Protein AF-0000000070338828 (afdb_homodimer)

Organism: NCBI:txid109376

Foldseek 3Di:
DVPPVVVVVVVVVVVVCVCVVVVVVVVCVVLVVLVVLLVVLLVVLLVLLLVLLPVVDVLSNLLSVVLVVVCCVLAVVVLLVLLVVLLVVLLVCVVVVVLQVNLVSLLLQLLVQLVSLVVSLVCLLCQLVVCVVVVDDNSSSVSSSLLSNLLSLLRNLSSNVSSLCSSCVSNSNSVLSSVLSVVLSVQLNVQLCCQCPVVVVRSSSSSNSSNVSSNSSSVSSVVVLVPDPSNVVHVPPDPVVSVVVSVVVCVVVVVVVVVVD/DVVVVVCVVVVVVVVVCVCVVVVVVVVCVVLVVLVVLLVVLLVVLLVLLLVLLPVVDVLSNLLSVVLVVVCCVLAVVVLLVLLVVLLVVLLVCVVVVVLQVNLVSLLLQLLVQLVSLVVSLVCLLCQLVVCVVVVDDNSSSVSSSLLSNLLSLLRNLSSNVSSLCSSCVSNSNSVLSSVLSVVLSVQLNVQLCCQCPVVVVRSSSSSNSSNVSSNSSSVSSVVVLVPDPSNVVHVPPDPVVSVVVSVVVCVVVVVVVVVVD

Secondary structure (DSSP, 8-state):
-TTTHHHHHHHHHHHHHHHHHHHHHHHHHHHHHHHHHHHHHHHHHHHHHHHHHHTT-HHHHHHHHHHHHHHIIIIIHHHHHHHHHHHHHHHHHHHTT-HHHHHHHHHHHHHHHHHHHHHHHHHHHTHHHHHHHTT--HHHHHHHHHHHHHTHHHHHHHHHHHHHHHHHHHTT-HHHHHHHHHHHHHHHHHHHHIIIIIS--THHHHHHHHHHHHHHHHHHHHHHHHH-HHHHHH--S-HHHHHHHHHHHHHHHHHHHHHH-/-TTTHHHHHHHHHHHTTHHHHHHHHHHHHHHHHHHHHHHHHHHHHHHHHHHHHHTT-HHHHHHHHHHHHHHIIIIIHHHHHHHHHHHHHHHHHHHTT-HHHHHHHHHHHHHHHHHHHHHHHHHHHTHHHHHHHTT--HHHHHHHHHHHHHTHHHHHHHHHHHHHHHHHHHTT-HHHHHHHHHHHHHHHHHHHHIIIIIS--THHHHHHHHHHHHHHHHHHHHHHHHH-HHHHHH--S-HHHHHHHHHHHHHHHHHHHHHH-

Radius of gyration: 23.74 Å; Cα contacts (8 Å, |Δi|>4): 735; chains: 2; bounding box: 58×70×53 Å

Sequence (522 aa):
MESGFSLAQREEEDYKNEKSAGMMMKKVSYMAAPMVAVSVSTYLLQVISMVMAGHLDELSLSSVAIATSLTNVTGFSLLVGFSGALETLCGQAFGAEQYRKIGSYTYSSMTCLVLICFPISLLWVYMDKLLKLFHQDPLISELACRYSIWLIPALFGCALLQPMTRYFQSQGLVLPLFLSSFGALCFHIPLCWFLVYKLRFGIVGAALSIGVSLWFNVALLWVFMRDSALYRETNNLQPQEIFSSMKQYISLAIPSAMMIWMESGFSLAQREEEDYKNEKSAGMMMKKVSYMAAPMVAVSVSTYLLQVISMVMAGHLDELSLSSVAIATSLTNVTGFSLLVGFSGALETLCGQAFGAEQYRKIGSYTYSSMTCLVLICFPISLLWVYMDKLLKLFHQDPLISELACRYSIWLIPALFGCALLQPMTRYFQSQGLVLPLFLSSFGALCFHIPLCWFLVYKLRFGIVGAALSIGVSLWFNVALLWVFMRDSALYRETNNLQPQEIFSSMKQYISLAIPSAMMIW

Structure (mmCIF, N/CA/C/O backbone):
data_AF-0000000070338828-model_v1
#
loop_
_entity.id
_entity.type
_entity.pdbx_description
1 polymer 'Uncharacterized protein'
#
loop_
_atom_site.group_PDB
_atom_site.id
_atom_site.type_symbol
_atom_site.label_atom_id
_atom_site.label_alt_id
_atom_site.label_comp_id
_atom_site.label_asym_id
_atom_site.label_entity_id
_atom_site.label_seq_id
_atom_site.pdbx_PDB_ins_code
_atom_site.Cartn_x
_atom_site.Cartn_y
_atom_site.Cartn_z
_atom_site.occupancy
_atom_site.B_iso_or_equiv
_atom_site.auth_seq_id
_atom_site.auth_comp_id
_atom_site.auth_asym_id
_atom_site.auth_atom_id
_atom_site.pdbx_PDB_model_num
ATOM 1 N N . MET A 1 1 ? 30.429 41.474 19.291 1 30.14 1 MET A N 1
ATOM 2 C CA . MET A 1 1 ? 30.232 40.987 20.654 1 30.14 1 MET A CA 1
ATOM 3 C C . MET A 1 1 ? 29.048 40.028 20.723 1 30.14 1 MET A C 1
ATOM 5 O O . MET A 1 1 ? 29.103 39.017 21.425 1 30.14 1 MET A O 1
ATOM 9 N N . GLU A 1 2 ? 27.782 40.458 20.196 1 33.58 2 GLU A N 1
ATOM 10 C CA . GLU A 1 2 ? 26.473 39.82 20.308 1 33.58 2 GLU A CA 1
ATOM 11 C C . GLU A 1 2 ? 26.436 38.499 19.545 1 33.58 2 GLU A C 1
ATOM 13 O O . GLU A 1 2 ? 25.461 37.751 19.636 1 33.58 2 GLU A O 1
ATOM 18 N N . SER A 1 3 ? 27.26 38.096 18.783 1 41.73 3 SER A N 1
ATOM 19 C CA . SER A 1 3 ? 27.483 37.005 17.839 1 41.73 3 SER A CA 1
ATOM 20 C C . SER A 1 3 ? 27.778 35.697 18.565 1 41.73 3 SER A C 1
ATOM 22 O O . SER A 1 3 ? 27.446 34.618 18.071 1 41.73 3 SER A O 1
ATOM 24 N N . GLY A 1 4 ? 28.371 35.697 19.711 1 39.98 4 GLY A N 1
ATOM 25 C CA . GLY A 1 4 ? 28.835 34.68 20.642 1 39.98 4 GLY A CA 1
ATOM 26 C C . GLY A 1 4 ? 27.71 34.026 21.421 1 39.98 4 GLY A C 1
ATOM 27 O O . GLY A 1 4 ? 27.771 32.833 21.726 1 39.98 4 GLY A O 1
ATOM 28 N N . PHE A 1 5 ? 26.752 34.843 21.975 1 41.02 5 PHE A N 1
ATOM 29 C CA . PHE A 1 5 ? 25.68 34.424 22.87 1 41.02 5 PHE A CA 1
ATOM 30 C C . PHE A 1 5 ? 24.724 33.472 22.16 1 41.02 5 PHE A C 1
ATOM 32 O O . PHE A 1 5 ? 24.249 32.503 22.755 1 41.02 5 PHE A O 1
ATOM 39 N N . SER A 1 6 ? 24.495 33.596 20.784 1 44.71 6 SER A N 1
ATOM 40 C CA . SER A 1 6 ? 23.509 32.845 20.013 1 44.71 6 SER A CA 1
ATOM 41 C C . SER A 1 6 ? 23.991 31.426 19.733 1 44.71 6 SER A C 1
ATOM 43 O O . SER A 1 6 ? 23.182 30.503 19.613 1 44.71 6 SER A O 1
ATOM 45 N N . LEU A 1 7 ? 25.103 31.032 19.952 1 42.54 7 LEU A N 1
ATOM 46 C CA . LEU A 1 7 ? 25.718 29.723 19.763 1 42.54 7 LEU A CA 1
ATOM 47 C C . LEU A 1 7 ? 25.588 28.874 21.023 1 42.54 7 LEU A C 1
ATOM 49 O O . LEU A 1 7 ? 25.342 27.668 20.941 1 42.54 7 LEU A O 1
ATOM 53 N N . ALA A 1 8 ? 25.856 29.433 22.168 1 46.65 8 ALA A N 1
ATOM 54 C CA . ALA A 1 8 ? 25.899 28.812 23.488 1 46.65 8 ALA A CA 1
ATOM 55 C C . ALA A 1 8 ? 24.521 28.303 23.901 1 46.65 8 ALA A C 1
ATOM 57 O O . ALA A 1 8 ? 24.406 27.269 24.564 1 46.65 8 ALA A O 1
ATOM 58 N N . GLN A 1 9 ? 23.333 28.903 23.578 1 46.26 9 GLN A N 1
ATOM 59 C CA . GLN A 1 9 ? 21.942 28.469 23.648 1 46.26 9 GLN A CA 1
ATOM 60 C C . GLN A 1 9 ? 21.675 27.318 22.682 1 46.26 9 GLN A C 1
ATOM 62 O O . GLN A 1 9 ? 20.658 26.63 22.793 1 46.26 9 GLN A O 1
ATOM 67 N N . ARG A 1 10 ? 22.368 26.993 21.724 1 47.96 10 ARG A N 1
ATOM 68 C CA . ARG A 1 10 ? 22.438 25.93 20.727 1 47.96 10 ARG A CA 1
ATOM 69 C C . ARG A 1 10 ? 22.885 24.616 21.358 1 47.96 10 ARG A C 1
ATOM 71 O O . ARG A 1 10 ? 22.367 23.55 21.019 1 47.96 10 ARG A O 1
ATOM 78 N N . GLU A 1 11 ? 23.875 24.491 22.104 1 42.63 11 GLU A N 1
ATOM 79 C CA . GLU A 1 11 ? 24.489 23.355 22.786 1 42.63 11 GLU A CA 1
ATOM 80 C C . GLU A 1 11 ? 23.57 22.801 23.872 1 42.63 11 GLU A C 1
ATOM 82 O O . GLU A 1 11 ? 23.493 21.586 24.066 1 42.63 11 GLU A O 1
ATOM 87 N N . GLU A 1 12 ? 23.201 23.552 24.948 1 44 12 GLU A N 1
ATOM 88 C CA . GLU A 1 12 ? 22.254 23.143 25.98 1 44 12 GLU A CA 1
ATOM 89 C C . GLU A 1 12 ? 20.969 22.597 25.365 1 44 12 GLU A C 1
ATOM 91 O O . GLU A 1 12 ? 20.269 21.794 25.986 1 44 12 GLU A O 1
ATOM 96 N N . GLU A 1 13 ? 20.463 22.967 24.194 1 43.16 13 GLU A N 1
ATOM 97 C CA . GLU A 1 13 ? 19.389 22.566 23.29 1 43.16 13 GLU A CA 1
ATOM 98 C C . GLU A 1 13 ? 19.734 21.27 22.562 1 43.16 13 GLU A C 1
ATOM 100 O O . GLU A 1 13 ? 18.841 20.516 22.171 1 43.16 13 GLU A O 1
ATOM 105 N N . ASP A 1 14 ? 20.765 21.034 22.168 1 44.46 14 ASP A N 1
ATOM 106 C CA . ASP A 1 14 ? 21.339 19.818 21.6 1 44.46 14 ASP A CA 1
ATOM 107 C C . ASP A 1 14 ? 21.158 18.632 22.544 1 44.46 14 ASP A C 1
ATOM 109 O O . ASP A 1 14 ? 20.92 17.508 22.097 1 44.46 14 ASP A O 1
ATOM 113 N N . TYR A 1 15 ? 21.749 18.68 23.768 1 40.74 15 TYR A N 1
ATOM 114 C CA . TYR A 1 15 ? 21.635 17.75 24.886 1 40.74 15 TYR A CA 1
ATOM 115 C C . TYR A 1 15 ? 20.175 17.416 25.17 1 40.74 15 TYR A C 1
ATOM 117 O O . TYR A 1 15 ? 19.849 16.28 25.522 1 40.74 15 TYR A O 1
ATOM 125 N N . LYS A 1 16 ? 19.238 18.264 25.323 1 43.9 16 LYS A N 1
ATOM 126 C CA . LYS A 1 16 ? 17.781 18.19 25.395 1 43.9 16 LYS A CA 1
ATOM 127 C C . LYS A 1 16 ? 17.198 17.575 24.127 1 43.9 16 LYS A C 1
ATOM 129 O O . LYS A 1 16 ? 16.004 17.275 24.068 1 43.9 16 LYS A O 1
ATOM 134 N N . ASN A 1 17 ? 17.744 17.203 23.107 1 47.44 17 ASN A N 1
ATOM 135 C CA . ASN A 1 17 ? 17.694 16.776 21.712 1 47.44 17 ASN A CA 1
ATOM 136 C C . ASN A 1 17 ? 17.78 15.258 21.587 1 47.44 17 ASN A C 1
ATOM 138 O O . ASN A 1 17 ? 17.094 14.659 20.758 1 47.44 17 ASN A O 1
ATOM 142 N N . GLU A 1 18 ? 19.147 14.729 22.14 1 48.72 18 GLU A N 1
ATOM 143 C CA . GLU A 1 18 ? 19.278 13.281 22.272 1 48.72 18 GLU A CA 1
ATOM 144 C C . GLU A 1 18 ? 18.023 12.667 22.887 1 48.72 18 GLU A C 1
ATOM 146 O O . GLU A 1 18 ? 17.572 11.604 22.457 1 48.72 18 GLU A O 1
ATOM 151 N N . LYS A 1 19 ? 17.752 13.093 24.205 1 50.77 19 LYS A N 1
ATOM 152 C CA . LYS A 1 19 ? 16.467 12.898 24.87 1 50.77 19 LYS A CA 1
ATOM 153 C C . LYS A 1 19 ? 15.309 13.088 23.895 1 50.77 19 LYS A C 1
ATOM 155 O O . LYS A 1 19 ? 14.286 12.408 23.998 1 50.77 19 LYS A O 1
ATOM 160 N N . SER A 1 20 ? 15.914 13.677 22.728 1 65.85 20 SER A N 1
ATOM 161 C CA . SER A 1 20 ? 14.955 14.107 21.716 1 65.85 20 SER A CA 1
ATOM 162 C C . SER A 1 20 ? 14.769 13.041 20.642 1 65.85 20 SER A C 1
ATOM 164 O O . SER A 1 20 ? 13.639 12.71 20.277 1 65.85 20 SER A O 1
ATOM 166 N N . ALA A 1 21 ? 16.111 12.362 20.379 1 67.76 21 ALA A N 1
ATOM 167 C CA . ALA A 1 21 ? 15.961 11.313 19.374 1 67.76 21 ALA A CA 1
ATOM 168 C C . ALA A 1 21 ? 15.159 10.137 19.925 1 67.76 21 ALA A C 1
ATOM 170 O O . ALA A 1 21 ? 14.293 9.591 19.238 1 67.76 21 ALA A O 1
ATOM 171 N N . GLY A 1 22 ? 15.585 9.715 21.143 1 73.2 22 GLY A N 1
ATOM 172 C CA . GLY A 1 22 ? 14.852 8.646 21.803 1 73.2 22 GLY A CA 1
ATOM 173 C C . GLY A 1 22 ? 13.38 8.959 21.988 1 73.2 22 GLY A C 1
ATOM 174 O O . GLY A 1 22 ? 12.527 8.086 21.81 1 73.2 22 GLY A O 1
ATOM 175 N N . MET A 1 23 ? 13.291 10.142 22.287 1 78.43 23 MET A N 1
ATOM 176 C CA . MET A 1 23 ? 11.909 10.571 22.483 1 78.43 23 MET A CA 1
ATOM 177 C C . MET A 1 23 ? 11.153 10.593 21.158 1 78.43 23 MET A C 1
ATOM 179 O O . MET A 1 23 ? 9.976 10.233 21.104 1 78.43 23 MET A O 1
ATOM 183 N N . MET A 1 24 ? 11.917 11.001 20.141 1 81.48 24 MET A N 1
ATOM 184 C CA . MET A 1 24 ? 11.29 11.024 18.823 1 81.48 24 MET A CA 1
ATOM 185 C C . MET A 1 24 ? 10.996 9.609 18.336 1 81.48 24 MET A C 1
ATOM 187 O O . MET A 1 24 ? 9.944 9.357 17.745 1 81.48 24 MET A O 1
ATOM 191 N N . MET A 1 25 ? 11.901 8.795 18.623 1 82.83 25 MET A N 1
ATOM 192 C CA . MET A 1 25 ? 11.695 7.4 18.244 1 82.83 25 MET A CA 1
ATOM 193 C C . MET A 1 25 ? 10.506 6.804 18.99 1 82.83 25 MET A C 1
ATOM 195 O O . MET A 1 25 ? 9.728 6.039 18.417 1 82.83 25 MET A O 1
ATOM 199 N N . LYS A 1 26 ? 10.393 7.111 20.19 1 82.6 26 LYS A N 1
ATOM 200 C CA . LYS A 1 26 ? 9.281 6.612 20.995 1 82.6 26 LYS A CA 1
ATOM 201 C C . LYS A 1 26 ? 7.946 7.127 20.468 1 82.6 26 LYS A C 1
ATOM 203 O O . LYS A 1 26 ? 6.964 6.384 20.417 1 82.6 26 LYS A O 1
ATOM 208 N N . LYS A 1 27 ? 7.982 8.367 20.136 1 82.93 27 LYS A N 1
ATOM 209 C CA . LYS A 1 27 ? 6.761 8.965 19.604 1 82.93 27 LYS A CA 1
ATOM 210 C C . LYS A 1 27 ? 6.338 8.286 18.304 1 82.93 27 LYS A C 1
ATOM 212 O O . LYS A 1 27 ? 5.169 7.933 18.134 1 82.93 27 LYS A O 1
ATOM 217 N N . VAL A 1 28 ? 7.3 8.063 17.475 1 84.22 28 VAL A N 1
ATOM 218 C CA . VAL A 1 28 ? 7.017 7.427 16.193 1 84.22 28 VAL A CA 1
ATOM 219 C C . VAL A 1 28 ? 6.587 5.979 16.417 1 84.22 28 VAL A C 1
ATOM 221 O O . VAL A 1 28 ? 5.614 5.514 15.819 1 84.22 28 VAL A O 1
ATOM 224 N N . SER A 1 29 ? 7.255 5.331 17.284 1 85.86 29 SER A N 1
ATOM 225 C CA . SER A 1 29 ? 6.984 3.917 17.521 1 85.86 29 SER A CA 1
ATOM 226 C C . SER A 1 29 ? 5.616 3.716 18.164 1 85.86 29 SER A C 1
ATOM 228 O O . SER A 1 29 ? 4.94 2.72 17.9 1 85.86 29 SER A O 1
ATOM 230 N N . TYR A 1 30 ? 5.266 4.622 19.007 1 84.12 30 TYR A N 1
ATOM 231 C CA . TYR A 1 30 ? 3.972 4.535 19.674 1 84.12 30 TYR A CA 1
ATOM 232 C C . TYR A 1 30 ? 2.832 4.631 18.667 1 84.12 30 TYR A C 1
ATOM 234 O O . TYR A 1 30 ? 1.852 3.887 18.757 1 84.12 30 TYR A O 1
ATOM 242 N N . MET A 1 31 ? 2.955 5.45 17.731 1 86.71 31 MET A N 1
ATOM 243 C CA . MET A 1 31 ? 1.927 5.607 16.707 1 86.71 31 MET A CA 1
ATOM 244 C C . MET A 1 31 ? 2.034 4.508 15.656 1 86.71 31 MET A C 1
ATOM 246 O O . MET A 1 31 ? 1.039 4.152 15.021 1 86.71 31 MET A O 1
ATOM 250 N N . ALA A 1 32 ? 3.22 3.99 15.534 1 89.42 32 ALA A N 1
ATOM 251 C CA . ALA A 1 32 ? 3.493 3.038 14.46 1 89.42 32 ALA A CA 1
ATOM 252 C C . ALA A 1 32 ? 2.863 1.68 14.758 1 89.42 32 ALA A C 1
ATOM 254 O O . ALA A 1 32 ? 2.387 0.997 13.848 1 89.42 32 ALA A O 1
ATOM 255 N N . ALA A 1 33 ? 2.774 1.256 16.003 1 88.87 33 ALA A N 1
ATOM 256 C CA . ALA A 1 33 ? 2.317 -0.083 16.366 1 88.87 33 ALA A CA 1
ATOM 257 C C . ALA A 1 33 ? 0.889 -0.323 15.886 1 88.87 33 ALA A C 1
ATOM 259 O O . ALA A 1 33 ? 0.624 -1.289 15.166 1 88.87 33 ALA A O 1
ATOM 260 N N . PRO A 1 34 ? 0.005 0.564 16.223 1 89.57 34 PRO A N 1
ATOM 261 C CA . PRO A 1 34 ? -1.362 0.38 15.728 1 89.57 34 PRO A CA 1
ATOM 262 C C . PRO A 1 34 ? -1.455 0.467 14.207 1 89.57 34 PRO A C 1
ATOM 264 O O . PRO A 1 34 ? -2.238 -0.26 13.59 1 89.57 34 PRO A O 1
ATOM 267 N N . MET A 1 35 ? -0.652 1.254 13.634 1 90.74 35 MET A N 1
ATOM 268 C CA . MET A 1 35 ? -0.691 1.427 12.185 1 90.74 35 MET A CA 1
ATOM 269 C C . MET A 1 35 ? -0.163 0.186 11.474 1 90.74 35 MET A C 1
ATOM 271 O O . MET A 1 35 ? -0.653 -0.177 10.403 1 90.74 35 MET A O 1
ATOM 275 N N . VAL A 1 36 ? 0.798 -0.415 12.063 1 92.69 36 VAL A N 1
ATOM 276 C CA . VAL A 1 36 ? 1.319 -1.672 11.535 1 92.69 36 VAL A CA 1
ATOM 277 C C . VAL A 1 36 ? 0.233 -2.743 11.583 1 92.69 36 VAL A C 1
ATOM 279 O O . VAL A 1 36 ? 0.04 -3.486 10.617 1 92.69 36 VAL A O 1
ATOM 282 N N . ALA A 1 37 ? -0.458 -2.761 12.667 1 92.45 37 ALA A N 1
ATOM 283 C CA . ALA A 1 37 ? -1.536 -3.736 12.81 1 92.45 37 ALA A CA 1
ATOM 284 C C . ALA A 1 37 ? -2.626 -3.506 11.768 1 92.45 37 ALA A C 1
ATOM 286 O O . ALA A 1 37 ? -3.197 -4.462 11.237 1 92.45 37 ALA A O 1
ATOM 287 N N . VAL A 1 38 ? -2.852 -2.257 11.518 1 92.09 38 VAL A N 1
ATOM 288 C CA . VAL A 1 38 ? -3.838 -1.907 10.501 1 92.09 38 VAL A CA 1
ATOM 289 C C . VAL A 1 38 ? -3.371 -2.405 9.135 1 92.09 38 VAL A C 1
ATOM 291 O O . VAL A 1 38 ? -4.13 -3.051 8.409 1 92.09 38 VAL A O 1
ATOM 294 N N . SER A 1 39 ? -2.146 -2.116 8.836 1 92.91 39 SER A N 1
ATOM 295 C CA . SER A 1 39 ? -1.605 -2.505 7.538 1 92.91 39 SER A CA 1
ATOM 296 C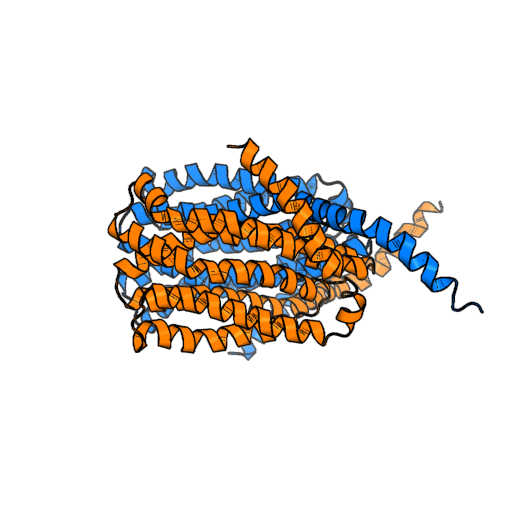 C . SER A 1 39 ? -1.561 -4.022 7.39 1 92.91 39 SER A C 1
ATOM 298 O O . SER A 1 39 ? -1.902 -4.558 6.333 1 92.91 39 SER A O 1
ATOM 300 N N . VAL A 1 40 ? -1.2 -4.694 8.399 1 93.13 40 VAL A N 1
ATOM 301 C CA . VAL A 1 40 ? -1.136 -6.152 8.368 1 93.13 40 VAL A CA 1
ATOM 302 C C . VAL A 1 40 ? -2.538 -6.727 8.181 1 93.13 40 VAL A C 1
ATOM 304 O O . VAL A 1 40 ? -2.739 -7.641 7.378 1 93.13 40 VAL A O 1
ATOM 307 N N . SER A 1 41 ? -3.471 -6.189 8.932 1 93.18 41 SER A N 1
ATOM 308 C CA . SER A 1 41 ? -4.853 -6.64 8.812 1 93.18 41 SER A CA 1
ATOM 309 C C . SER A 1 41 ? -5.373 -6.459 7.39 1 93.18 41 SER A C 1
ATOM 311 O O . SER A 1 41 ? -6.063 -7.332 6.86 1 93.18 41 SER A O 1
ATOM 313 N N . THR A 1 42 ? -5.014 -5.406 6.807 1 90.64 42 THR A N 1
ATOM 314 C CA . THR A 1 42 ? -5.482 -5.11 5.457 1 90.64 42 THR A CA 1
ATOM 315 C C . THR A 1 42 ? -4.868 -6.076 4.448 1 90.64 42 THR A C 1
ATOM 317 O O . THR A 1 42 ? -5.555 -6.558 3.545 1 90.64 42 THR A O 1
ATOM 320 N N . TYR A 1 43 ? -3.658 -6.39 4.593 1 90.99 43 TYR A N 1
ATOM 321 C CA . TYR A 1 43 ? -3.004 -7.316 3.675 1 90.99 43 TYR A CA 1
ATOM 322 C C . TYR A 1 43 ? -3.534 -8.733 3.861 1 90.99 43 TYR A C 1
ATOM 324 O O . TYR A 1 43 ? -3.652 -9.49 2.895 1 90.99 43 TYR A O 1
ATOM 332 N N . LEU A 1 44 ? -3.857 -9.021 5.079 1 93.25 44 LEU A N 1
ATOM 333 C CA . LEU A 1 44 ? -4.346 -10.36 5.388 1 93.25 44 LEU A CA 1
ATOM 334 C C . LEU A 1 44 ? -5.695 -10.613 4.723 1 93.25 44 LEU A C 1
ATOM 336 O O . LEU A 1 44 ? -6.028 -11.755 4.399 1 93.25 44 LEU A O 1
ATOM 340 N N . LEU A 1 45 ? -6.436 -9.574 4.495 1 93.58 45 LEU A N 1
ATOM 341 C CA . LEU A 1 45 ? -7.704 -9.754 3.795 1 93.58 45 LEU A CA 1
ATOM 342 C C . LEU A 1 45 ? -7.482 -10.372 2.419 1 93.58 45 LEU A C 1
ATOM 344 O O . LEU A 1 45 ? -8.17 -11.324 2.043 1 93.58 45 LEU A O 1
ATOM 348 N N . GLN A 1 46 ? -6.488 -9.799 1.786 1 90.12 46 GLN A N 1
ATOM 349 C CA . GLN A 1 46 ? -6.192 -10.264 0.435 1 90.12 46 GLN A CA 1
ATOM 350 C C . GLN A 1 46 ? -5.563 -11.654 0.456 1 90.12 46 GLN A C 1
ATOM 352 O O . GLN A 1 46 ? -5.91 -12.51 -0.36 1 90.12 46 GLN A O 1
ATOM 357 N N . VAL A 1 47 ? -4.7 -11.928 1.365 1 89.28 47 VAL A N 1
ATOM 358 C CA . VAL A 1 47 ? -3.955 -13.181 1.42 1 89.28 47 VAL A CA 1
ATOM 359 C C . VAL A 1 47 ? -4.896 -14.327 1.784 1 89.28 47 VAL A C 1
ATOM 361 O O . VAL A 1 47 ? -4.85 -15.395 1.17 1 89.28 47 VAL A O 1
ATOM 364 N N . ILE A 1 48 ? -5.732 -14.083 2.741 1 92.38 48 ILE A N 1
ATOM 365 C CA . ILE A 1 48 ? -6.659 -15.118 3.186 1 92.38 48 ILE A CA 1
ATOM 366 C C . ILE A 1 48 ? -7.583 -15.511 2.036 1 92.38 48 ILE A C 1
ATOM 368 O O . ILE A 1 48 ? -7.83 -16.698 1.808 1 92.38 48 ILE A O 1
ATOM 372 N N . SER A 1 49 ? -8.08 -14.551 1.287 1 92.03 49 SER A N 1
ATOM 373 C CA . SER A 1 49 ? -8.947 -14.833 0.147 1 92.03 49 SER A CA 1
ATOM 374 C C . SER A 1 49 ? -8.202 -15.609 -0.934 1 92.03 49 SER A C 1
ATOM 376 O O . SER A 1 49 ? -8.755 -16.533 -1.535 1 92.03 49 SER A O 1
ATOM 378 N N . MET A 1 50 ? -6.935 -15.22 -1.144 1 87.55 50 MET A N 1
ATOM 379 C CA . MET A 1 50 ? -6.126 -15.892 -2.157 1 87.55 50 MET A CA 1
ATOM 380 C C . MET A 1 50 ? -5.837 -17.334 -1.754 1 87.55 50 MET A C 1
ATOM 382 O O . MET A 1 50 ? -5.935 -18.245 -2.578 1 87.55 50 MET A O 1
ATOM 386 N N . VAL A 1 51 ? -5.516 -17.577 -0.509 1 84.17 51 VAL A N 1
ATOM 387 C CA . VAL A 1 51 ? -5.176 -18.904 -0.006 1 84.17 51 VAL A CA 1
ATOM 388 C C . VAL A 1 51 ? -6.409 -19.803 -0.042 1 84.17 51 VAL A C 1
ATOM 390 O O . VAL A 1 51 ? -6.327 -20.964 -0.449 1 84.17 51 VAL A O 1
ATOM 393 N N . MET A 1 52 ? -7.523 -19.356 0.321 1 88.92 52 MET A N 1
ATOM 394 C CA . MET A 1 52 ? -8.741 -20.16 0.341 1 88.92 52 MET A CA 1
ATOM 395 C C . MET A 1 52 ? -9.201 -20.487 -1.076 1 88.92 52 MET A C 1
ATOM 397 O O . MET A 1 52 ? -9.652 -21.601 -1.346 1 88.92 52 MET A O 1
ATOM 401 N N . ALA A 1 53 ? -9.038 -19.525 -1.963 1 86.75 53 ALA A N 1
ATOM 402 C CA . ALA A 1 53 ? -9.371 -19.782 -3.362 1 86.75 53 ALA A CA 1
ATOM 403 C C . ALA A 1 53 ? -8.388 -20.767 -3.987 1 86.75 53 ALA A C 1
ATOM 405 O O . ALA A 1 53 ? -8.763 -21.563 -4.852 1 86.75 53 ALA A O 1
ATOM 406 N N . GLY A 1 54 ? -7.136 -20.706 -3.623 1 80.38 54 GLY A N 1
ATOM 407 C CA . GLY A 1 54 ? -6.088 -21.566 -4.152 1 80.38 54 GLY A CA 1
ATOM 408 C C . GLY A 1 54 ? -6.239 -23.016 -3.733 1 80.38 54 GLY A C 1
ATOM 409 O O . GLY A 1 54 ? -5.762 -23.919 -4.423 1 80.38 54 GLY A O 1
ATOM 410 N N . HIS A 1 55 ? -6.837 -23.277 -2.597 1 83.1 55 HIS A N 1
ATOM 411 C CA . HIS A 1 55 ? -7.037 -24.639 -2.117 1 83.1 55 HIS A CA 1
ATOM 412 C C . HIS A 1 55 ? -8.059 -25.38 -2.972 1 83.1 55 HIS A C 1
ATOM 414 O O . HIS A 1 55 ? -8.171 -26.606 -2.891 1 83.1 55 HIS A O 1
ATOM 420 N N . LEU A 1 56 ? -8.742 -24.7 -3.836 1 84.47 56 LEU A N 1
ATOM 421 C CA . LEU A 1 56 ? -9.676 -25.346 -4.751 1 84.47 56 LEU A CA 1
ATOM 422 C C . LEU A 1 56 ? -8.93 -26.101 -5.846 1 84.47 56 LEU A C 1
ATOM 424 O O . LEU A 1 56 ? -9.177 -27.289 -6.066 1 84.47 56 LEU A O 1
ATOM 428 N N . ASP A 1 57 ? -8.102 -25.423 -6.533 1 83.24 57 ASP A N 1
ATOM 429 C CA . ASP A 1 57 ? -7.259 -26.016 -7.567 1 83.24 57 ASP A CA 1
ATOM 430 C C . ASP A 1 57 ? -6.187 -25.032 -8.033 1 83.24 57 ASP A C 1
ATOM 432 O O . ASP A 1 57 ? -6.204 -23.861 -7.65 1 83.24 57 ASP A O 1
ATOM 436 N N . GLU A 1 58 ? -5.265 -25.512 -8.811 1 78.71 58 GLU A N 1
ATOM 437 C CA . GLU A 1 58 ? -4.142 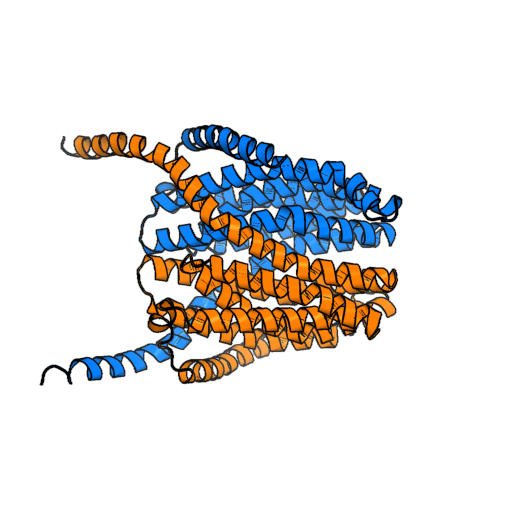-24.708 -9.284 1 78.71 58 GLU A CA 1
ATOM 438 C C . GLU A 1 58 ? -4.612 -23.612 -10.237 1 78.71 58 GLU A C 1
ATOM 440 O O . GLU A 1 58 ? -4.051 -22.514 -10.253 1 78.71 58 GLU A O 1
ATOM 445 N N . LEU A 1 59 ? -5.565 -23.962 -11.029 1 83.98 59 LEU A N 1
ATOM 446 C CA . LEU A 1 59 ? -6.119 -23.006 -11.982 1 83.98 59 LEU A CA 1
ATOM 447 C C . LEU A 1 59 ? -6.723 -21.806 -11.26 1 83.98 59 LEU A C 1
ATOM 449 O O . LEU A 1 59 ? -6.549 -20.664 -11.691 1 83.98 59 LEU A O 1
ATOM 453 N N . SER A 1 60 ? -7.395 -22.041 -10.15 1 87.86 60 SER A N 1
ATOM 454 C CA . SER A 1 60 ? -7.986 -20.977 -9.345 1 87.86 60 SER A CA 1
ATOM 455 C C . SER A 1 60 ? -6.912 -20.083 -8.734 1 87.86 60 SER A C 1
ATOM 457 O O . SER A 1 60 ? -7.052 -18.859 -8.717 1 87.86 60 SER A O 1
ATOM 459 N N . LEU A 1 61 ? -5.87 -20.694 -8.273 1 82.58 61 LEU A N 1
ATOM 460 C CA . LEU A 1 61 ? -4.784 -19.929 -7.67 1 82.58 61 LEU A CA 1
ATOM 461 C C . LEU A 1 61 ? -4.125 -19.016 -8.699 1 82.58 61 LEU A C 1
ATOM 463 O O . LEU A 1 61 ? -3.91 -17.831 -8.436 1 82.58 61 LEU A O 1
ATOM 467 N N . SER A 1 62 ? -3.771 -19.511 -9.878 1 83.16 62 SER A N 1
ATOM 468 C CA . SER A 1 62 ? -3.137 -18.727 -10.934 1 83.16 62 SER A CA 1
ATOM 469 C C . SER A 1 62 ? -4.043 -17.592 -11.398 1 83.16 62 SER A C 1
ATOM 471 O O . SER A 1 62 ? -3.577 -16.476 -11.637 1 83.16 62 SER A O 1
ATOM 473 N N . SER A 1 63 ? -5.35 -17.836 -11.498 1 88.74 63 SER A N 1
ATOM 474 C CA . SER A 1 63 ? -6.307 -16.839 -11.966 1 88.74 63 SER A CA 1
ATOM 475 C C . SER A 1 63 ? -6.467 -15.709 -10.954 1 88.74 63 SER A C 1
ATOM 477 O O . SER A 1 63 ? -6.486 -14.534 -11.325 1 88.74 63 SER A O 1
ATOM 479 N N . VAL A 1 64 ? -6.529 -16.081 -9.669 1 90.09 64 VAL A N 1
ATOM 480 C CA . VAL A 1 64 ? -6.685 -15.087 -8.612 1 90.09 64 VAL A CA 1
ATOM 481 C C . VAL A 1 64 ? -5.414 -14.247 -8.5 1 90.09 64 VAL A C 1
ATOM 483 O O . VAL A 1 64 ? -5.481 -13.036 -8.277 1 90.09 64 VAL A O 1
ATOM 486 N N . ALA A 1 65 ? -4.285 -14.854 -8.625 1 85.09 65 ALA A N 1
ATOM 487 C CA . ALA A 1 65 ? -3.009 -14.147 -8.561 1 85.09 65 ALA A CA 1
ATOM 488 C C . ALA A 1 65 ? -2.909 -13.094 -9.66 1 85.09 65 ALA A C 1
ATOM 490 O O . ALA A 1 65 ? -2.531 -11.949 -9.4 1 85.09 65 ALA A O 1
ATOM 491 N N . ILE A 1 66 ? -3.25 -13.454 -10.893 1 85.07 66 ILE A N 1
ATOM 492 C CA . ILE A 1 66 ? -3.184 -12.534 -12.024 1 85.07 66 ILE A CA 1
ATOM 493 C C . ILE A 1 66 ? -4.222 -11.428 -11.851 1 85.07 66 ILE A C 1
ATOM 495 O O . ILE A 1 66 ? -3.926 -10.251 -12.069 1 85.07 66 ILE A O 1
ATOM 499 N N . ALA A 1 67 ? -5.43 -11.841 -11.464 1 92.12 67 ALA A N 1
ATOM 500 C CA . ALA A 1 67 ? -6.49 -10.86 -11.247 1 92.12 67 ALA A CA 1
ATOM 501 C C . ALA A 1 67 ? -6.091 -9.848 -10.178 1 92.12 67 ALA A C 1
ATOM 503 O O . ALA A 1 67 ? -6.293 -8.643 -10.348 1 92.12 67 ALA A O 1
ATOM 504 N N . THR A 1 68 ? -5.539 -10.346 -9.104 1 90.67 68 THR A N 1
ATOM 505 C CA . THR A 1 68 ? -5.119 -9.482 -8.006 1 90.67 68 THR A CA 1
ATOM 506 C C . THR A 1 68 ? -4.01 -8.536 -8.456 1 90.67 68 THR A C 1
ATOM 508 O O . THR A 1 68 ? -4.022 -7.351 -8.116 1 90.67 68 THR A O 1
ATOM 511 N N . SER A 1 69 ? -3.105 -9.05 -9.2 1 87.97 69 SER A N 1
ATOM 512 C CA . SER A 1 69 ? -2.014 -8.224 -9.705 1 87.97 69 SER A CA 1
ATOM 513 C C . SER A 1 69 ? -2.538 -7.098 -10.591 1 87.97 69 SER A C 1
ATOM 515 O O . SER A 1 69 ? -2.142 -5.942 -10.434 1 87.97 69 SER A O 1
ATOM 517 N N . LEU A 1 70 ? -3.425 -7.413 -11.461 1 91.58 70 LEU A N 1
ATOM 518 C CA . LEU A 1 70 ? -3.945 -6.432 -12.407 1 91.58 70 LEU A CA 1
ATOM 519 C C . LEU A 1 70 ? -4.863 -5.435 -11.707 1 91.58 70 LEU A C 1
ATOM 521 O O . LEU A 1 70 ? -4.847 -4.243 -12.023 1 91.58 70 LEU A O 1
ATOM 525 N N . THR A 1 71 ? -5.637 -5.96 -10.8 1 94.71 71 THR A N 1
ATOM 526 C CA . THR A 1 71 ? -6.54 -5.061 -10.091 1 94.71 71 THR A CA 1
ATOM 527 C C . THR A 1 71 ? -5.763 -4.147 -9.148 1 94.71 71 THR A C 1
ATOM 529 O O . THR A 1 71 ? -6.16 -3.003 -8.916 1 94.71 71 THR A O 1
ATOM 532 N N . ASN A 1 72 ? -4.659 -4.608 -8.63 1 92.78 72 ASN A N 1
ATOM 533 C CA . ASN A 1 72 ? -3.804 -3.756 -7.81 1 92.78 72 ASN A CA 1
ATOM 534 C C . ASN A 1 72 ? -3.202 -2.615 -8.626 1 92.78 72 ASN A C 1
ATOM 536 O O . ASN A 1 72 ? -3.241 -1.458 -8.205 1 92.78 72 ASN A O 1
ATOM 540 N N . VAL A 1 73 ? -2.797 -2.916 -9.791 1 92.37 73 VAL A N 1
ATOM 541 C CA . VAL A 1 73 ? -2.108 -1.935 -10.623 1 92.37 73 VAL A CA 1
ATOM 542 C C . VAL A 1 73 ? -3.122 -0.961 -11.22 1 92.37 73 VAL A C 1
ATOM 544 O O . VAL A 1 73 ? -2.888 0.249 -11.2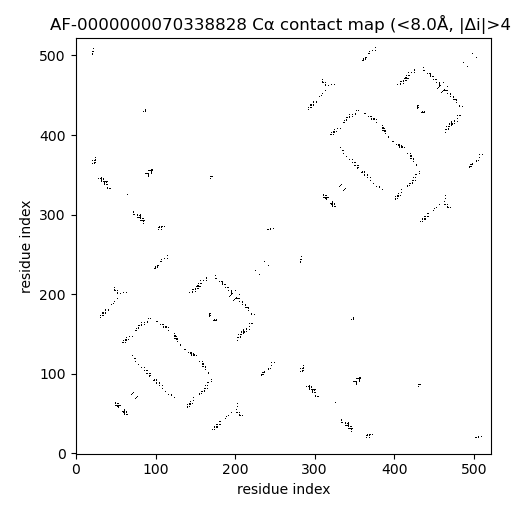46 1 92.37 73 VAL A O 1
ATOM 547 N N . THR A 1 74 ? -4.279 -1.483 -11.593 1 93.83 74 THR A N 1
ATOM 548 C CA . THR A 1 74 ? -5.207 -0.651 -12.351 1 93.83 74 THR A CA 1
ATOM 549 C C . THR A 1 74 ? -6.239 -0.013 -11.426 1 93.83 74 THR A C 1
ATOM 551 O O . THR A 1 74 ? -6.973 0.89 -11.835 1 93.83 74 THR A O 1
ATOM 554 N N . GLY A 1 75 ? -6.26 -0.419 -10.209 1 95.67 75 GLY A N 1
ATOM 555 C CA . GLY A 1 75 ? -7.307 0.095 -9.34 1 95.67 75 GLY A CA 1
ATOM 556 C C . GLY A 1 75 ? -6.794 0.528 -7.98 1 95.67 75 GLY A C 1
ATOM 557 O O . GLY A 1 75 ? -6.658 1.724 -7.714 1 95.67 75 GLY A O 1
ATOM 558 N N . PHE A 1 76 ? -6.33 -0.405 -7.174 1 93.98 76 PHE A N 1
ATOM 559 C CA . PHE A 1 76 ? -6.041 -0.142 -5.769 1 93.98 76 PHE A CA 1
ATOM 560 C C . PHE A 1 76 ? -4.841 0.786 -5.628 1 93.98 76 PHE A C 1
ATOM 562 O O . PHE A 1 76 ? -4.793 1.613 -4.716 1 93.98 76 PHE A O 1
ATOM 569 N N . SER A 1 77 ? -3.893 0.633 -6.498 1 92.12 77 SER A N 1
ATOM 570 C CA . SER A 1 77 ? -2.738 1.522 -6.42 1 92.12 77 SER A CA 1
ATOM 571 C C . SER A 1 77 ? -3.137 2.97 -6.682 1 92.12 77 SER A C 1
ATOM 573 O O . SER A 1 77 ? -2.559 3.893 -6.104 1 92.12 77 SER A O 1
ATOM 575 N N . LEU A 1 78 ? -4.129 3.193 -7.508 1 93.23 78 LEU A N 1
ATOM 576 C CA . LEU A 1 78 ? -4.627 4.534 -7.794 1 93.23 78 LEU A CA 1
ATOM 577 C C . LEU A 1 78 ? -5.277 5.148 -6.559 1 93.23 78 LEU A C 1
ATOM 579 O O . LEU A 1 78 ? -5.055 6.322 -6.254 1 93.23 78 LEU A O 1
ATOM 583 N N . LEU A 1 79 ? -5.985 4.327 -5.891 1 93.36 79 LEU A N 1
ATOM 584 C CA . LEU A 1 79 ? -6.672 4.803 -4.695 1 93.36 79 LEU A CA 1
ATOM 585 C C . LEU A 1 79 ? -5.675 5.127 -3.588 1 93.36 79 LEU A C 1
ATOM 587 O O . LEU A 1 79 ? -5.81 6.143 -2.902 1 93.36 79 LEU A O 1
ATOM 591 N N . VAL A 1 80 ? -4.679 4.305 -3.473 1 90.21 80 VAL A N 1
ATOM 592 C CA . VAL A 1 80 ? -3.649 4.512 -2.461 1 90.21 80 VAL A CA 1
ATOM 593 C C . VAL A 1 80 ? -2.865 5.784 -2.774 1 90.21 80 VAL A C 1
ATOM 595 O O . VAL A 1 80 ? -2.575 6.579 -1.876 1 90.21 80 VAL A O 1
ATOM 598 N N . GLY A 1 81 ? -2.494 5.939 -4.003 1 88.54 81 GLY A N 1
ATOM 599 C CA . GLY A 1 81 ? -1.772 7.136 -4.405 1 88.54 81 GLY A CA 1
ATOM 600 C C . GLY A 1 81 ? -2.548 8.415 -4.149 1 88.54 81 GLY A C 1
ATOM 601 O O . GLY A 1 81 ? -1.998 9.386 -3.627 1 88.54 81 GLY A O 1
ATOM 602 N N . PHE A 1 82 ? -3.812 8.395 -4.496 1 90.1 82 PHE A N 1
ATOM 603 C CA . PHE A 1 82 ? -4.658 9.562 -4.28 1 90.1 82 PHE A CA 1
ATOM 604 C C . PHE A 1 82 ? -4.773 9.879 -2.793 1 90.1 82 PHE A C 1
ATOM 606 O O . PHE A 1 82 ? -4.746 11.047 -2.398 1 90.1 82 PHE A O 1
ATOM 613 N N . SER A 1 83 ? -4.914 8.864 -2.006 1 88.09 83 SER A N 1
ATOM 614 C CA . SER A 1 83 ? -5.085 9.044 -0.568 1 88.09 83 SER A CA 1
ATOM 615 C C . SER A 1 83 ? -3.813 9.586 0.076 1 88.09 83 SER A C 1
ATOM 617 O O . SER A 1 83 ? -3.867 10.229 1.126 1 88.09 83 SER A O 1
ATOM 619 N N . GLY A 1 84 ? -2.732 9.311 -0.58 1 86.76 84 GLY A N 1
ATOM 620 C CA . GLY A 1 84 ? -1.487 9.893 -0.104 1 86.76 84 GLY A CA 1
ATOM 621 C C . GLY A 1 84 ? -1.492 11.41 -0.122 1 86.76 84 GLY A C 1
ATOM 622 O O . GLY A 1 84 ? -0.982 12.049 0.8 1 86.76 84 GLY A O 1
ATOM 623 N N . ALA A 1 85 ? -2.041 11.969 -1.164 1 88.13 85 ALA A N 1
ATOM 624 C CA . ALA A 1 85 ? -2.178 13.42 -1.262 1 88.13 85 ALA A CA 1
ATOM 625 C C . ALA A 1 85 ? -3.068 13.963 -0.147 1 88.13 85 ALA A C 1
ATOM 627 O O . ALA A 1 85 ? -2.778 15.013 0.431 1 88.13 85 ALA A O 1
ATOM 628 N N . LEU A 1 86 ? -4.115 13.215 0.099 1 89.57 86 LEU A N 1
ATOM 629 C CA . LEU A 1 86 ? -5.02 13.612 1.172 1 89.57 86 LEU A CA 1
ATOM 630 C C . LEU A 1 86 ? -4.305 13.6 2.519 1 89.57 86 LEU A C 1
ATOM 632 O O . LEU A 1 86 ? -4.479 14.516 3.326 1 89.57 86 LEU A O 1
ATOM 636 N N . GLU A 1 87 ? -3.555 12.593 2.712 1 88.36 87 GLU A N 1
ATOM 637 C CA . GLU A 1 87 ? -2.826 12.465 3.97 1 88.36 87 GLU A CA 1
ATOM 638 C C . GLU A 1 87 ? -1.901 13.658 4.196 1 88.36 87 GLU A C 1
ATOM 640 O O . GLU A 1 87 ? -1.783 14.155 5.317 1 88.36 87 GLU A O 1
ATOM 645 N N . THR A 1 88 ? -1.293 14.076 3.143 1 88.32 88 THR A N 1
ATOM 646 C CA . THR A 1 88 ? -0.395 15.223 3.217 1 88.32 88 THR A CA 1
ATOM 647 C C . THR A 1 88 ? -1.166 16.491 3.574 1 88.32 88 THR A C 1
ATOM 649 O O . THR A 1 88 ? -0.807 17.196 4.519 1 88.32 88 THR A O 1
ATOM 652 N N . LEU A 1 89 ? -2.193 16.764 2.895 1 90.08 89 LEU A N 1
ATOM 653 C CA . LEU A 1 89 ? -2.958 17.993 3.077 1 90.08 89 LEU A CA 1
ATOM 654 C C . LEU A 1 89 ? -3.623 18.021 4.449 1 90.08 89 LEU A C 1
ATOM 656 O O . LEU A 1 89 ? -3.637 19.059 5.115 1 90.08 89 LEU A O 1
ATOM 660 N N . CYS A 1 90 ? -4.115 16.894 4.872 1 90.34 90 CYS A N 1
ATOM 661 C CA . CYS A 1 90 ? -4.766 16.825 6.175 1 90.34 90 CYS A CA 1
ATOM 662 C C . CYS A 1 90 ? -3.748 16.957 7.301 1 90.34 90 CYS A C 1
ATOM 664 O O . CYS A 1 90 ? -4.026 17.584 8.325 1 90.34 90 CYS A O 1
ATOM 666 N N . GLY A 1 91 ? -2.602 16.371 7.158 1 90.73 91 GLY A N 1
ATOM 667 C CA . GLY A 1 91 ? -1.556 16.509 8.158 1 90.73 91 GLY A CA 1
ATOM 668 C C . GLY A 1 91 ? -1.097 17.943 8.347 1 90.73 91 GLY A C 1
ATOM 669 O O . GLY A 1 91 ? -0.923 18.401 9.478 1 90.73 91 GLY A O 1
ATOM 670 N N . GLN A 1 92 ? -0.923 18.564 7.216 1 90.5 92 GLN A N 1
ATOM 671 C CA . GLN A 1 92 ? -0.522 19.966 7.265 1 90.5 92 GLN A CA 1
ATOM 672 C C . GLN A 1 92 ? -1.603 20.825 7.916 1 90.5 92 GLN A C 1
ATOM 674 O O . GLN A 1 92 ? -1.301 21.701 8.728 1 90.5 92 GLN A O 1
ATOM 679 N N . ALA A 1 93 ? -2.83 20.553 7.509 1 89.22 93 ALA A N 1
ATOM 680 C CA . ALA A 1 93 ? -3.949 21.314 8.057 1 89.22 93 ALA A CA 1
ATOM 681 C C . ALA A 1 93 ? -4.069 21.104 9.564 1 89.22 93 ALA A C 1
ATOM 683 O O . ALA A 1 93 ? -4.347 22.048 10.308 1 89.22 93 ALA A O 1
ATOM 684 N N . PHE A 1 94 ? -3.904 19.922 9.989 1 90.59 94 PHE A N 1
ATOM 685 C CA . PHE A 1 94 ? -3.967 19.625 11.416 1 90.59 94 PHE A CA 1
ATOM 686 C C . PHE A 1 94 ? -2.856 20.346 12.169 1 90.59 94 PHE A C 1
ATOM 688 O O . PHE A 1 94 ? -3.096 20.94 13.222 1 90.59 94 PHE A O 1
ATOM 695 N N . GLY A 1 95 ? -1.672 20.291 11.673 1 89.72 95 GLY A N 1
ATOM 696 C CA . GLY A 1 95 ? -0.546 20.978 12.285 1 89.72 95 GLY A CA 1
ATOM 697 C C . GLY A 1 95 ? -0.736 22.481 12.364 1 89.72 95 GLY A C 1
ATOM 698 O O . GLY A 1 95 ? -0.284 23.12 13.317 1 89.72 95 GLY A O 1
ATOM 699 N N . ALA A 1 96 ? -1.402 23.002 11.375 1 90.28 96 ALA A N 1
ATOM 700 C CA . ALA A 1 96 ? -1.664 24.438 11.321 1 90.28 96 ALA A CA 1
ATOM 701 C C . ALA A 1 96 ? -2.933 24.793 12.089 1 90.28 96 ALA A C 1
ATOM 703 O O . ALA A 1 96 ? -3.38 25.942 12.066 1 90.28 96 ALA A O 1
ATOM 704 N N . GLU A 1 97 ? -3.574 23.761 12.597 1 89.67 97 GLU A N 1
ATOM 705 C CA . GLU A 1 97 ? -4.789 23.907 13.392 1 89.67 97 GLU A CA 1
ATOM 706 C C . GLU A 1 97 ? -5.95 24.411 12.539 1 89.67 97 GLU A C 1
ATOM 708 O O . GLU A 1 97 ? -6.727 25.261 12.979 1 89.67 97 GLU A O 1
ATOM 713 N N . GLN A 1 98 ? -5.887 24.089 11.292 1 87.03 98 GLN A N 1
ATOM 714 C CA . GLN A 1 98 ? -7.009 24.355 10.398 1 87.03 98 GLN A CA 1
ATOM 715 C C . GLN A 1 98 ? -7.918 23.135 10.278 1 87.03 98 GLN A C 1
ATOM 717 O O . GLN A 1 98 ? -8.029 22.541 9.204 1 87.03 98 GLN A O 1
ATOM 722 N N . TYR A 1 99 ? -8.68 22.906 11.245 1 83.81 99 TYR A N 1
ATOM 723 C CA . TYR A 1 99 ? -9.405 21.651 11.399 1 83.81 99 TYR A CA 1
ATOM 724 C C . TYR A 1 99 ? -10.561 21.563 10.409 1 83.81 99 TYR A C 1
ATOM 726 O O . TYR A 1 99 ? -10.909 20.474 9.947 1 83.81 99 TYR A O 1
ATOM 734 N N . ARG A 1 100 ? -11.1 22.598 9.99 1 81.7 100 ARG A N 1
ATOM 735 C CA . ARG A 1 100 ? -12.211 22.613 9.044 1 81.7 100 ARG A CA 1
ATOM 736 C C . ARG A 1 100 ? -11.766 22.125 7.669 1 81.7 100 ARG A C 1
ATOM 738 O O . ARG A 1 100 ? -12.54 21.493 6.948 1 81.7 100 ARG A O 1
ATOM 745 N N . LYS A 1 101 ? -10.516 22.444 7.362 1 85.28 101 LYS A N 1
ATOM 746 C CA . LYS A 1 101 ? -9.991 22.032 6.064 1 85.28 101 LYS A CA 1
ATOM 747 C C . LYS A 1 101 ? -9.841 20.515 5.988 1 85.28 101 LYS A C 1
ATOM 749 O O . LYS A 1 101 ? -9.901 19.934 4.902 1 85.28 101 LYS A O 1
ATOM 754 N N . ILE A 1 102 ? -9.721 19.911 7.135 1 88.14 102 ILE A N 1
ATOM 755 C CA . ILE A 1 102 ? -9.544 18.463 7.175 1 88.14 102 ILE A CA 1
ATOM 756 C C . ILE A 1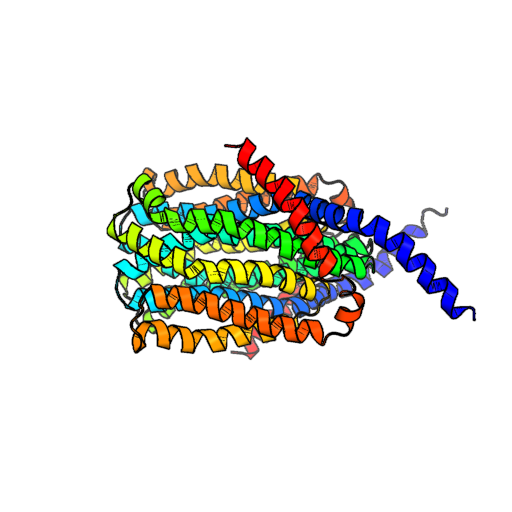 102 ? -10.816 17.775 6.683 1 88.14 102 ILE A C 1
ATOM 758 O O . ILE A 1 102 ? -10.754 16.855 5.863 1 88.14 102 ILE A O 1
ATOM 762 N N . GLY A 1 103 ? -11.909 18.208 7.158 1 85.55 103 GLY A N 1
ATOM 763 C CA . GLY A 1 103 ? -13.175 17.655 6.705 1 85.55 103 GLY A CA 1
ATOM 764 C C . GLY A 1 103 ? -13.436 17.892 5.23 1 85.55 103 GLY A C 1
ATOM 765 O O . GLY A 1 103 ? -13.877 16.987 4.518 1 85.55 103 GLY A O 1
ATOM 766 N N . SER A 1 104 ? -13.102 19.099 4.78 1 85.06 104 SER A N 1
ATOM 767 C CA . SER A 1 104 ? -13.33 19.46 3.385 1 85.06 104 SER A CA 1
ATOM 768 C C . SER A 1 104 ? -12.466 18.621 2.449 1 85.06 104 SER A C 1
ATOM 770 O O . SER A 1 104 ? -12.943 18.141 1.419 1 85.06 104 SER A O 1
ATOM 772 N N . TYR A 1 105 ? -11.227 18.42 2.818 1 88.4 105 TYR A N 1
ATOM 773 C CA . TYR A 1 105 ? -10.339 17.592 2.01 1 88.4 105 TYR A CA 1
ATOM 774 C C . TYR A 1 105 ? -10.82 16.146 1.978 1 88.4 105 TYR A C 1
ATOM 776 O O . TYR A 1 105 ? -10.76 15.488 0.936 1 88.4 105 TYR A O 1
ATOM 784 N N . THR A 1 106 ? -11.301 15.688 3.122 1 90.04 106 THR A N 1
ATOM 785 C CA . THR A 1 106 ? -11.737 14.299 3.226 1 90.04 106 THR A CA 1
ATOM 786 C C . THR A 1 106 ? -12.947 14.043 2.332 1 90.04 106 THR A C 1
ATOM 788 O O . THR A 1 106 ? -12.954 13.093 1.547 1 90.04 106 THR A O 1
ATOM 791 N N . TYR A 1 107 ? -13.891 14.866 2.361 1 87.59 107 TYR A N 1
ATOM 792 C CA . TYR A 1 107 ? -15.095 14.686 1.558 1 87.59 107 TYR A CA 1
ATOM 793 C C . TYR A 1 107 ? -14.794 14.868 0.075 1 87.59 107 TYR A C 1
ATOM 795 O O . TYR A 1 107 ? -15.343 14.154 -0.768 1 87.59 107 TYR A O 1
ATOM 803 N N . SER A 1 108 ? -13.983 15.857 -0.198 1 86.61 108 SER A N 1
ATOM 804 C CA . SER A 1 108 ? -13.572 16.057 -1.584 1 86.61 108 SER A CA 1
ATOM 805 C C . SER A 1 108 ? -12.852 14.829 -2.13 1 86.61 108 SER A C 1
ATOM 807 O O . SER A 1 108 ? -13.076 14.43 -3.275 1 86.61 108 SER A O 1
ATOM 809 N N . SER A 1 109 ? -12.074 14.259 -1.283 1 91.63 109 SER A N 1
ATOM 810 C CA . SER A 1 109 ? -11.333 13.073 -1.698 1 91.63 109 SER A CA 1
ATOM 811 C C . SER A 1 109 ? -12.262 11.877 -1.883 1 91.63 109 SER A C 1
ATOM 813 O O . SER A 1 109 ? -12.089 11.087 -2.812 1 91.63 109 SER A O 1
ATOM 815 N N . MET A 1 110 ? -13.23 11.706 -0.998 1 92.39 110 MET A N 1
ATOM 816 C CA . MET A 1 110 ? -14.195 10.618 -1.124 1 92.39 110 MET A CA 1
ATOM 817 C C . MET A 1 110 ? -14.954 10.714 -2.443 1 92.39 110 MET A C 1
ATOM 819 O O . MET A 1 110 ? -15.125 9.713 -3.14 1 92.39 110 MET A O 1
ATOM 823 N N . THR A 1 111 ? -15.332 11.884 -2.768 1 89.42 111 THR A N 1
ATOM 824 C CA . THR A 1 111 ? -16.076 12.106 -4.003 1 89.42 111 THR A CA 1
ATOM 825 C C . THR A 1 111 ? -15.202 11.819 -5.221 1 89.42 111 THR A C 1
ATOM 827 O O . THR A 1 111 ? -15.631 11.133 -6.151 1 89.42 111 THR A O 1
ATOM 830 N N . CYS A 1 112 ? -13.977 12.256 -5.22 1 90.12 112 CYS A N 1
ATOM 831 C CA . CYS A 1 112 ? -13.06 12.047 -6.334 1 90.12 112 CYS A CA 1
ATOM 832 C C . CYS A 1 112 ? -12.765 10.564 -6.526 1 90.12 112 CYS A C 1
ATOM 834 O O . CYS A 1 112 ? -12.776 10.065 -7.653 1 90.12 112 CYS A O 1
ATOM 836 N N . LEU A 1 113 ? -12.587 9.908 -5.443 1 94.14 113 LEU A N 1
ATOM 837 C CA . LEU A 1 113 ? -12.215 8.5 -5.514 1 94.14 113 LEU A CA 1
ATOM 838 C C . LEU A 1 113 ? -13.384 7.653 -6.006 1 94.14 113 LEU A C 1
ATOM 840 O O . LEU A 1 113 ? -13.197 6.734 -6.807 1 94.14 113 LEU A O 1
ATOM 844 N N . VAL A 1 114 ? -14.589 7.982 -5.573 1 94.4 114 VAL A N 1
ATOM 845 C CA . VAL A 1 114 ? -15.761 7.244 -6.032 1 94.4 114 VAL A CA 1
ATOM 846 C C . VAL A 1 114 ? -15.945 7.45 -7.534 1 94.4 114 VAL A C 1
ATOM 848 O O . VAL A 1 114 ? -16.278 6.51 -8.259 1 94.4 114 VAL A O 1
ATOM 851 N N . LEU A 1 115 ? -15.674 8.595 -7.984 1 91.53 115 LEU A N 1
ATOM 852 C CA . LEU A 1 115 ? -15.824 8.901 -9.402 1 91.53 115 LEU A CA 1
ATOM 853 C C . LEU A 1 115 ? -14.787 8.152 -10.233 1 91.53 115 LEU A C 1
ATOM 855 O O . LEU A 1 115 ? -15.095 7.66 -11.321 1 91.53 115 LEU A O 1
ATOM 859 N N . ILE A 1 116 ? -13.613 8.046 -9.748 1 92.87 116 ILE A N 1
ATOM 860 C CA . ILE A 1 116 ? -12.53 7.375 -10.458 1 92.87 116 ILE A CA 1
ATOM 861 C C . ILE A 1 116 ? -12.802 5.873 -10.512 1 92.87 116 ILE A C 1
ATOM 863 O O . ILE A 1 116 ? -12.353 5.188 -11.434 1 92.87 116 ILE A O 1
ATOM 867 N N . CYS A 1 117 ? -13.579 5.35 -9.609 1 96.32 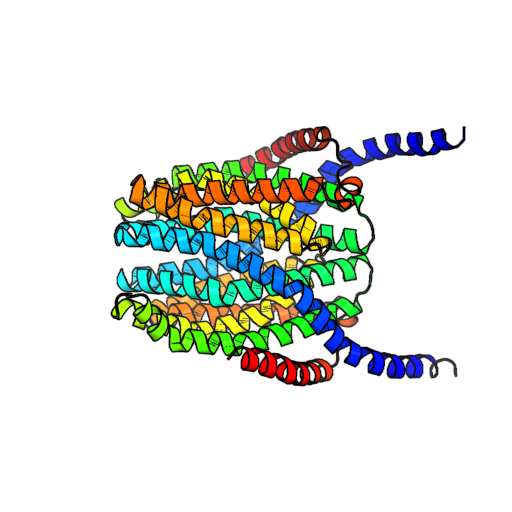117 CYS A N 1
ATOM 868 C CA . CYS A 1 117 ? -13.863 3.921 -9.537 1 96.32 117 CYS A CA 1
ATOM 869 C C . CYS A 1 117 ? -14.734 3.478 -10.707 1 96.32 117 CYS A C 1
ATOM 871 O O . CYS A 1 117 ? -14.696 2.314 -11.108 1 96.32 117 CYS A O 1
ATOM 873 N N . PHE A 1 118 ? -15.492 4.343 -11.306 1 95.73 118 PHE A N 1
ATOM 874 C CA . PHE A 1 118 ? -16.4 3.955 -12.379 1 95.73 118 PHE A CA 1
ATOM 875 C C . PHE A 1 118 ? -15.623 3.533 -13.62 1 95.73 118 PHE A C 1
ATOM 877 O O . PHE A 1 118 ? -15.817 2.43 -14.134 1 95.73 118 PHE A O 1
ATOM 884 N N . PRO A 1 119 ? -14.696 4.359 -14.093 1 95.89 119 PRO A N 1
ATOM 885 C CA . PRO A 1 119 ? -13.918 3.902 -15.247 1 95.89 119 PRO A CA 1
ATOM 886 C C . PRO A 1 119 ? -13.074 2.668 -14.937 1 95.89 119 PRO A C 1
ATOM 888 O O . PRO A 1 119 ? -12.868 1.821 -15.81 1 95.89 119 PRO A O 1
ATOM 891 N N . ILE A 1 120 ? -12.604 2.594 -13.758 1 96.29 120 ILE A N 1
ATOM 892 C CA . ILE A 1 120 ? -11.812 1.432 -13.369 1 96.29 120 ILE A CA 1
ATOM 893 C C . ILE A 1 120 ? -12.688 0.181 -13.387 1 96.29 120 ILE A C 1
ATOM 895 O O . ILE A 1 120 ? -12.256 -0.88 -13.842 1 96.29 120 ILE A O 1
ATOM 899 N N . SER A 1 121 ? -13.92 0.33 -12.867 1 97.47 121 SER A N 1
ATOM 900 C CA . SER A 1 121 ? -14.852 -0.794 -12.87 1 97.47 121 SER A CA 1
ATOM 901 C C . SER A 1 121 ? -15.141 -1.269 -14.29 1 97.47 121 SER A C 1
ATOM 903 O O . SER A 1 121 ? -15.271 -2.47 -14.534 1 97.47 121 SER A O 1
ATOM 905 N N . LEU A 1 122 ? -15.242 -0.371 -15.209 1 96.12 122 LEU A N 1
ATOM 906 C CA . LEU A 1 122 ? -15.468 -0.728 -16.606 1 96.12 122 LEU A CA 1
ATOM 907 C C . LEU A 1 122 ? -14.28 -1.499 -17.17 1 96.12 122 LEU A C 1
ATOM 909 O O . LEU A 1 122 ? -14.457 -2.453 -17.929 1 96.12 122 LEU A O 1
ATOM 913 N N . LEU A 1 123 ? -13.087 -1.103 -16.826 1 95.78 123 LEU A N 1
ATOM 914 C CA . LEU A 1 123 ? -11.881 -1.806 -17.252 1 95.78 123 LEU A CA 1
ATOM 915 C C . LEU A 1 123 ? -11.872 -3.238 -16.727 1 95.78 123 LEU A C 1
ATOM 917 O O . LEU A 1 123 ? -11.472 -4.162 -17.439 1 95.78 123 LEU A O 1
ATOM 921 N N . TRP A 1 124 ? -12.363 -3.426 -15.477 1 96.58 124 TRP A N 1
ATOM 922 C CA . TRP A 1 124 ? -12.346 -4.744 -14.852 1 96.58 124 TRP A CA 1
ATOM 923 C C . TRP A 1 124 ? -13.371 -5.668 -15.503 1 96.58 124 TRP A C 1
ATOM 925 O O . TRP A 1 124 ? -13.17 -6.883 -15.564 1 96.58 124 TRP A O 1
ATOM 935 N N . VAL A 1 125 ? -14.49 -5.103 -16.001 1 96.04 125 VAL A N 1
ATOM 936 C CA . VAL A 1 125 ? -15.52 -5.891 -16.671 1 96.04 125 VAL A CA 1
ATOM 937 C C . VAL A 1 125 ? -14.981 -6.426 -17.995 1 96.04 125 VAL A C 1
ATOM 939 O O . VAL A 1 125 ? -15.365 -7.512 -18.435 1 96.04 125 VAL A O 1
ATOM 942 N N . TYR A 1 126 ? -13.984 -5.745 -18.607 1 94.3 126 TYR A N 1
ATOM 943 C CA . TYR A 1 126 ? -13.425 -6.161 -19.888 1 94.3 126 TYR A CA 1
ATOM 944 C C . TYR A 1 126 ? -12.028 -6.744 -19.711 1 94.3 126 TYR A C 1
ATOM 946 O O . TYR A 1 126 ? -11.215 -6.716 -20.637 1 94.3 126 TYR A O 1
ATOM 954 N N . MET A 1 127 ? -11.77 -7.185 -18.573 1 91.65 127 MET A N 1
ATOM 955 C CA . MET A 1 127 ? -10.441 -7.702 -18.259 1 91.65 127 MET A CA 1
ATOM 956 C C . MET A 1 127 ? -10.123 -8.934 -19.1 1 91.65 127 MET A C 1
ATOM 958 O O . MET A 1 127 ? -8.967 -9.167 -19.456 1 91.65 127 MET A O 1
ATOM 962 N N . ASP A 1 128 ? -11.124 -9.767 -19.369 1 92.05 128 ASP A N 1
ATOM 963 C CA . ASP A 1 128 ? -10.914 -10.967 -20.173 1 92.05 128 ASP A CA 1
ATOM 964 C C . ASP A 1 128 ? -10.349 -10.616 -21.547 1 92.05 128 ASP A C 1
ATOM 966 O O . ASP A 1 128 ? -9.424 -11.272 -22.03 1 92.05 128 ASP A O 1
ATOM 970 N N . LYS A 1 129 ? -10.869 -9.608 -22.198 1 91.98 129 LYS A N 1
ATOM 971 C CA . LYS A 1 129 ? -10.389 -9.168 -23.505 1 91.98 129 LYS A CA 1
ATOM 972 C C . LYS A 1 129 ? -8.959 -8.643 -23.417 1 91.98 129 LYS A C 1
ATOM 974 O O . LYS A 1 129 ? -8.149 -8.882 -24.314 1 91.98 129 LYS A O 1
ATOM 979 N N . LEU A 1 130 ? -8.679 -7.981 -22.31 1 89.42 130 LEU A N 1
ATOM 980 C CA . LEU A 1 130 ? -7.346 -7.426 -22.104 1 89.42 130 LEU A CA 1
ATOM 981 C C . LEU A 1 130 ? -6.316 -8.537 -21.928 1 89.42 130 LEU A C 1
ATOM 983 O O . LEU A 1 130 ? -5.229 -8.479 -22.506 1 89.42 130 LEU A O 1
ATOM 987 N N . LEU A 1 131 ? -6.674 -9.533 -21.201 1 88.99 131 LEU A N 1
ATOM 988 C CA . LEU A 1 131 ? -5.755 -10.631 -20.919 1 88.99 131 LEU A CA 1
ATOM 989 C C . LEU A 1 131 ? -5.551 -11.499 -22.156 1 88.99 131 LEU A C 1
ATOM 991 O O . LEU A 1 131 ? -4.445 -11.988 -22.401 1 88.99 131 LEU A O 1
ATOM 995 N N . LYS A 1 132 ? -6.566 -11.674 -22.902 1 88.32 132 LYS A N 1
ATOM 996 C CA . LYS A 1 132 ? -6.459 -12.439 -24.141 1 88.32 132 LYS A CA 1
ATOM 997 C C . LYS A 1 132 ? -5.558 -11.73 -25.149 1 88.32 132 LYS A C 1
ATOM 999 O O . LYS A 1 132 ? -4.836 -12.379 -25.908 1 88.32 132 LYS A O 1
ATOM 1004 N N . LEU A 1 133 ? -5.617 -10.428 -25.146 1 84.53 133 LEU A N 1
ATOM 1005 C CA . LEU A 1 133 ? -4.746 -9.639 -26.011 1 84.53 133 LEU A CA 1
ATOM 1006 C C . LEU A 1 133 ? -3.281 -9.853 -25.648 1 84.53 133 LEU A C 1
ATOM 1008 O O . LEU A 1 133 ? -2.41 -9.825 -26.521 1 84.53 133 LEU A O 1
ATOM 1012 N N . PHE A 1 134 ? -3.01 -10.168 -24.398 1 80.67 134 PHE A N 1
ATOM 1013 C CA . PHE A 1 134 ? -1.65 -10.426 -23.942 1 80.67 134 PHE A CA 1
ATOM 1014 C C . PHE A 1 134 ? -1.32 -11.911 -24.033 1 80.67 134 PHE A C 1
ATOM 1016 O O . PHE A 1 134 ? -0.351 -12.376 -23.43 1 80.67 134 PHE A O 1
ATOM 1023 N N . HIS A 1 135 ? -2.176 -12.666 -24.669 1 82.47 135 HIS A N 1
ATOM 1024 C CA . HIS A 1 135 ? -1.966 -14.069 -25.004 1 82.47 135 HIS A CA 1
ATOM 1025 C C . HIS A 1 135 ? -1.952 -14.939 -23.751 1 82.47 135 HIS A C 1
ATOM 1027 O O . HIS A 1 135 ? -1.163 -15.881 -23.652 1 82.47 135 HIS A O 1
ATOM 1033 N N . GLN A 1 136 ? -2.816 -14.581 -22.887 1 81.9 136 GLN A N 1
ATOM 1034 C CA . GLN A 1 136 ? -2.964 -15.416 -21.7 1 81.9 136 GLN A CA 1
ATOM 1035 C C . GLN A 1 136 ? -3.911 -16.583 -21.963 1 81.9 136 GLN A C 1
ATOM 1037 O O . GLN A 1 136 ? -4.705 -16.545 -22.905 1 81.9 136 GLN A O 1
ATOM 1042 N N . ASP A 1 137 ? -3.764 -17.646 -21.241 1 85.81 137 ASP A N 1
ATOM 1043 C CA . ASP A 1 137 ? -4.653 -18.799 -21.341 1 85.81 137 ASP A CA 1
ATOM 1044 C C . ASP A 1 137 ? -6.115 -18.378 -21.209 1 85.81 137 ASP A C 1
ATOM 1046 O O . ASP A 1 137 ? -6.476 -17.652 -20.28 1 85.81 137 ASP A O 1
ATOM 1050 N N . PRO A 1 138 ? -6.932 -18.815 -22.087 1 89.53 138 PRO A N 1
ATOM 1051 C CA . PRO A 1 138 ? -8.336 -18.4 -22.092 1 89.53 138 PRO A CA 1
ATOM 1052 C C . PRO A 1 138 ? -9.066 -18.77 -20.802 1 89.53 138 PRO A C 1
ATOM 1054 O O . PRO A 1 138 ? -9.917 -18.012 -20.332 1 89.53 138 PRO A O 1
ATOM 1057 N N . LEU A 1 139 ? -8.781 -19.943 -20.27 1 89.78 139 LEU A N 1
ATOM 1058 C CA . LEU A 1 139 ? -9.445 -20.363 -19.04 1 89.78 139 LEU A CA 1
ATOM 1059 C C . LEU A 1 139 ? -9.027 -19.481 -17.868 1 89.78 139 LEU A C 1
ATOM 1061 O O . LEU A 1 139 ? -9.86 -19.108 -17.039 1 89.78 139 LEU A O 1
ATOM 1065 N N . ILE A 1 140 ? -7.801 -19.123 -17.8 1 87.07 140 ILE A N 1
ATOM 1066 C CA . ILE A 1 140 ? -7.288 -18.233 -16.764 1 87.07 140 ILE A CA 1
ATOM 1067 C C . ILE A 1 140 ? -7.881 -16.837 -16.943 1 87.07 140 ILE A C 1
ATOM 1069 O O . ILE A 1 140 ? -8.27 -16.192 -15.967 1 87.07 140 ILE A O 1
ATOM 1073 N N . SER A 1 141 ? -7.958 -16.419 -18.179 1 91.72 141 SER A N 1
ATOM 1074 C CA . SER A 1 141 ? -8.491 -15.096 -18.486 1 91.72 141 SER A CA 1
ATOM 1075 C C . SER A 1 141 ? -9.951 -14.975 -18.059 1 91.72 141 SER A C 1
ATOM 1077 O O . SER A 1 141 ? -10.36 -13.948 -17.514 1 91.72 141 SER A O 1
ATOM 1079 N N . GLU A 1 142 ? -10.707 -15.958 -18.294 1 93.85 142 GLU A N 1
ATOM 1080 C CA . GLU A 1 142 ? -12.124 -15.944 -17.946 1 93.85 142 GLU A CA 1
ATOM 1081 C C . GLU A 1 142 ? -12.32 -15.926 -16.432 1 93.85 142 GLU A C 1
ATOM 1083 O O . GLU A 1 142 ? -13.134 -15.157 -15.916 1 93.85 142 GLU A O 1
ATOM 1088 N N . LEU A 1 143 ? -11.618 -16.765 -15.76 1 92.92 143 LEU A N 1
ATOM 1089 C CA . LEU A 1 143 ? -11.738 -16.844 -14.308 1 92.92 143 LEU A CA 1
ATOM 1090 C C . LEU A 1 143 ? -11.233 -15.564 -13.65 1 92.92 143 LEU A C 1
ATOM 1092 O O . LEU A 1 143 ? -11.813 -15.096 -12.667 1 92.92 143 LEU A O 1
ATOM 1096 N N . ALA A 1 144 ? -10.139 -15.029 -14.141 1 93.26 144 ALA A N 1
ATOM 1097 C CA . ALA A 1 144 ? -9.599 -13.774 -13.624 1 93.26 144 ALA A CA 1
ATOM 1098 C C . ALA A 1 144 ? -10.599 -12.635 -13.797 1 93.26 144 ALA A C 1
ATOM 1100 O O . ALA A 1 144 ? -10.736 -11.782 -12.917 1 93.26 144 ALA A O 1
ATOM 1101 N N . CYS A 1 145 ? -11.244 -12.628 -14.904 1 95.87 145 CYS A N 1
ATOM 1102 C CA . CYS A 1 145 ? -12.256 -11.61 -15.162 1 95.87 145 CYS A CA 1
ATOM 1103 C C . CYS A 1 145 ? -13.418 -11.735 -14.184 1 95.87 145 CYS A C 1
ATOM 1105 O O . CYS A 1 145 ? -13.889 -10.734 -13.642 1 95.87 145 CYS A O 1
ATOM 1107 N N . ARG A 1 146 ? -13.896 -12.926 -14.012 1 95.68 146 ARG A N 1
ATOM 1108 C CA . ARG A 1 146 ? -14.984 -13.159 -13.068 1 95.68 146 ARG A CA 1
ATOM 1109 C C . ARG A 1 146 ? -14.606 -12.684 -11.669 1 95.68 146 ARG A C 1
ATOM 1111 O O . ARG A 1 146 ? -15.412 -12.051 -10.984 1 95.68 146 ARG A O 1
ATOM 1118 N N . TYR A 1 147 ? -13.409 -12.975 -11.291 1 96.05 147 TYR A N 1
ATOM 1119 C CA . TYR A 1 147 ? -12.909 -12.523 -9.997 1 96.05 147 TYR A CA 1
ATOM 1120 C C . TYR A 1 147 ? -12.907 -11.001 -9.915 1 96.05 147 TYR A C 1
ATOM 1122 O O . TYR A 1 147 ? -13.345 -10.426 -8.915 1 96.05 147 TYR A O 1
ATOM 1130 N N . SER A 1 148 ? -12.414 -10.352 -10.92 1 96.64 148 SER A N 1
ATOM 1131 C CA . SER A 1 148 ? -12.29 -8.898 -10.951 1 96.64 148 SER A CA 1
ATOM 1132 C C . SER A 1 148 ? -13.657 -8.226 -10.878 1 96.64 148 SER A C 1
ATOM 1134 O O . SER A 1 148 ? -13.814 -7.196 -10.219 1 96.64 148 SER A O 1
ATOM 1136 N N . ILE A 1 149 ? -14.639 -8.793 -11.55 1 97.47 149 ILE A N 1
ATOM 1137 C CA . ILE A 1 149 ? -15.981 -8.221 -11.56 1 97.47 149 ILE A CA 1
ATOM 1138 C C . ILE A 1 149 ? -16.565 -8.249 -10.15 1 97.47 149 ILE A C 1
ATOM 1140 O O . ILE A 1 149 ? -17.142 -7.261 -9.69 1 97.47 149 ILE A O 1
ATOM 1144 N N . TRP A 1 150 ? -16.369 -9.307 -9.457 1 97.04 150 TRP A N 1
ATOM 1145 C CA . TRP A 1 150 ? -16.949 -9.46 -8.127 1 97.04 150 TRP A CA 1
ATOM 1146 C C . TRP A 1 150 ? -16.117 -8.724 -7.082 1 97.04 150 TRP A C 1
ATOM 1148 O O . TRP A 1 150 ? -16.52 -8.619 -5.921 1 97.04 150 TRP A O 1
ATOM 1158 N N . LEU A 1 151 ? -14.993 -8.193 -7.52 1 97.28 151 LEU A N 1
ATOM 1159 C CA . LEU A 1 151 ? -14.161 -7.366 -6.652 1 97.28 151 LEU A CA 1
ATOM 1160 C C . LEU A 1 151 ? -14.574 -5.901 -6.738 1 97.28 151 LEU A C 1
ATOM 1162 O O . LEU A 1 151 ? -14.125 -5.076 -5.939 1 97.28 151 LEU A O 1
ATOM 1166 N N . ILE A 1 152 ? -15.419 -5.538 -7.625 1 97.78 152 ILE A N 1
ATOM 1167 C CA . ILE A 1 152 ? -15.801 -4.153 -7.88 1 97.78 152 ILE A CA 1
ATOM 1168 C C . ILE A 1 152 ? -16.392 -3.539 -6.613 1 97.78 152 ILE A C 1
ATOM 1170 O O . ILE A 1 152 ? -16.048 -2.415 -6.242 1 97.78 152 ILE A O 1
ATOM 1174 N N . PRO A 1 153 ? -17.248 -4.29 -5.838 1 97.36 153 PRO A N 1
ATOM 1175 C CA . PRO A 1 153 ? -17.724 -3.71 -4.58 1 97.36 153 PRO A CA 1
ATOM 1176 C C . PRO A 1 153 ? -16.587 -3.369 -3.62 1 97.36 153 PRO A C 1
ATOM 1178 O O . PRO A 1 153 ? -16.667 -2.378 -2.889 1 97.36 153 PRO A O 1
ATOM 1181 N N . ALA A 1 154 ? -15.571 -4.152 -3.645 1 97.43 154 ALA A N 1
ATOM 1182 C CA . ALA A 1 154 ? -14.406 -3.877 -2.808 1 97.43 154 ALA A CA 1
ATOM 1183 C C . ALA A 1 154 ? -13.72 -2.581 -3.232 1 97.43 154 ALA A C 1
ATOM 1185 O O . ALA A 1 154 ? -13.212 -1.837 -2.39 1 97.43 154 ALA A O 1
ATOM 1186 N N . LEU A 1 155 ? -13.659 -2.338 -4.483 1 97.52 155 LEU A N 1
ATOM 1187 C CA . LEU A 1 155 ? -13.064 -1.119 -5.018 1 97.52 155 LEU A CA 1
ATOM 1188 C C . LEU A 1 155 ? -13.77 0.117 -4.47 1 97.52 155 LEU A C 1
ATOM 1190 O O . LEU A 1 155 ? -13.118 1.054 -4.003 1 97.52 155 LEU A O 1
ATOM 1194 N N . PHE A 1 156 ? -15.067 0.085 -4.466 1 97.4 156 PHE A N 1
ATOM 1195 C CA . PHE A 1 156 ? -15.853 1.206 -3.962 1 97.4 156 PHE A CA 1
ATOM 1196 C C . PHE A 1 156 ? -15.718 1.324 -2.449 1 97.4 156 PHE A C 1
ATOM 1198 O O . PHE A 1 156 ? -15.693 2.431 -1.907 1 97.4 156 PHE A O 1
ATOM 1205 N N . GLY A 1 157 ? -15.704 0.217 -1.805 1 97.15 157 GLY A N 1
ATOM 1206 C CA . GLY A 1 157 ? -15.449 0.243 -0.374 1 97.15 157 GLY A CA 1
ATOM 1207 C C . GLY A 1 157 ? -14.109 0.857 -0.017 1 97.15 157 GLY A C 1
ATOM 1208 O O . GLY A 1 157 ? -14.017 1.66 0.914 1 97.15 157 GLY A O 1
ATOM 1209 N N . CYS A 1 158 ? -13.135 0.491 -0.79 1 96.53 158 CYS A N 1
ATOM 1210 C CA . CYS A 1 158 ? -11.794 1.02 -0.569 1 96.53 158 CYS A CA 1
ATOM 1211 C C . CYS A 1 158 ? -11.747 2.518 -0.848 1 96.53 158 CYS A C 1
ATOM 1213 O O . CYS A 1 158 ? -11.019 3.255 -0.18 1 96.53 158 CYS A O 1
ATOM 1215 N N . ALA A 1 159 ? -12.468 2.969 -1.818 1 96.3 159 ALA A N 1
ATOM 1216 C CA . ALA A 1 159 ? -12.52 4.381 -2.186 1 96.3 159 ALA A CA 1
ATOM 1217 C C . ALA A 1 159 ? -13.054 5.229 -1.035 1 96.3 159 ALA A C 1
ATOM 1219 O O . ALA A 1 159 ? -12.697 6.402 -0.901 1 96.3 159 ALA A O 1
ATOM 1220 N N . LEU A 1 160 ? -13.879 4.663 -0.23 1 95.68 160 LEU A N 1
ATOM 1221 C CA . LEU A 1 160 ? -14.424 5.367 0.926 1 95.68 160 LEU A CA 1
ATOM 1222 C C . LEU A 1 160 ? -13.543 5.159 2.154 1 95.68 160 LEU A C 1
ATOM 1224 O O . LEU A 1 160 ? -13.365 6.076 2.958 1 95.68 160 LEU A O 1
ATOM 1228 N N . LEU A 1 161 ? -13.005 4.043 2.246 1 95.67 161 LEU A N 1
ATOM 1229 C CA . LEU A 1 161 ? -12.224 3.667 3.419 1 95.67 161 LEU A CA 1
ATOM 1230 C C . LEU A 1 161 ? -10.917 4.45 3.477 1 95.67 161 LEU A C 1
ATOM 1232 O O . LEU A 1 161 ? -10.483 4.864 4.554 1 95.67 161 LEU A O 1
ATOM 1236 N N . GLN A 1 162 ? -10.313 4.651 2.368 1 94.15 162 GLN A N 1
ATOM 1237 C CA . GLN A 1 162 ? -8.992 5.269 2.322 1 94.15 162 GLN A CA 1
ATOM 1238 C C . GLN A 1 162 ? -9.03 6.689 2.88 1 94.15 162 GLN A C 1
ATOM 1240 O O . GLN A 1 162 ? -8.269 7.023 3.791 1 94.15 162 GLN A O 1
ATOM 1245 N N . PRO A 1 163 ? -9.979 7.54 2.42 1 92.66 163 PRO A N 1
ATOM 1246 C CA . PRO A 1 163 ? -10.042 8.885 2.996 1 92.66 163 PRO A CA 1
ATOM 1247 C C . PRO A 1 163 ? -10.398 8.875 4.481 1 92.66 163 PRO A C 1
ATOM 1249 O O . PRO A 1 163 ? -9.892 9.7 5.247 1 92.66 163 PRO A O 1
ATOM 1252 N N . MET A 1 164 ? -11.222 7.945 4.865 1 92.73 164 MET A N 1
ATOM 1253 C CA . MET A 1 164 ? -11.589 7.855 6.275 1 92.73 164 MET A CA 1
ATOM 1254 C C . MET A 1 164 ? -10.38 7.485 7.129 1 92.73 164 MET A C 1
ATOM 1256 O O . MET A 1 164 ? -10.196 8.028 8.22 1 92.73 164 MET A O 1
ATOM 1260 N N . THR A 1 165 ? -9.621 6.608 6.651 1 92.83 165 THR A N 1
ATOM 1261 C CA . THR A 1 165 ? -8.415 6.19 7.356 1 92.83 165 THR A CA 1
ATOM 1262 C C . THR A 1 165 ? -7.444 7.358 7.506 1 92.83 165 THR A C 1
ATOM 1264 O O . THR A 1 165 ? -6.88 7.569 8.581 1 92.83 165 THR A O 1
ATOM 1267 N N . ARG A 1 166 ? -7.295 8.097 6.452 1 90.99 166 ARG A N 1
ATOM 1268 C CA . ARG A 1 166 ? -6.373 9.228 6.49 1 90.99 166 ARG A CA 1
ATOM 1269 C C . ARG A 1 166 ? -6.898 10.332 7.402 1 90.99 166 ARG A C 1
ATOM 1271 O O . ARG A 1 166 ? -6.117 11.047 8.033 1 90.99 166 ARG A O 1
ATOM 1278 N N . TYR A 1 167 ? -8.187 10.466 7.454 1 90.34 167 TYR A N 1
ATOM 1279 C CA . TYR A 1 167 ? -8.831 11.411 8.36 1 90.34 167 TYR A CA 1
ATOM 1280 C C . TYR A 1 167 ? -8.439 11.134 9.806 1 90.34 167 TYR A C 1
ATOM 1282 O O . TYR A 1 167 ? -8 12.038 10.521 1 90.34 167 TYR A O 1
ATOM 1290 N N . PHE A 1 168 ? -8.534 9.941 10.212 1 90.45 168 PHE A N 1
ATOM 1291 C CA . PHE A 1 168 ? -8.212 9.561 11.583 1 90.45 168 PHE A CA 1
ATOM 1292 C C . PHE A 1 168 ? -6.705 9.581 11.811 1 90.45 168 PHE A C 1
ATOM 1294 O O . PHE A 1 168 ? -6.234 10.069 12.841 1 90.45 168 PHE A O 1
ATOM 1301 N N . GLN A 1 169 ? -6.016 9.128 10.847 1 89.71 169 GLN A N 1
ATOM 1302 C CA . GLN A 1 169 ? -4.566 9.02 10.967 1 89.71 169 GLN A CA 1
ATOM 1303 C C . GLN A 1 169 ? -3.922 10.396 11.105 1 89.71 169 GLN A C 1
ATOM 1305 O O . GLN A 1 169 ? -3.019 10.586 11.923 1 89.71 169 GLN A O 1
ATOM 1310 N N . SER A 1 170 ? -4.362 11.367 10.312 1 88.54 170 SER A N 1
ATOM 1311 C CA . SER A 1 170 ? -3.755 12.693 10.31 1 88.54 170 SER A CA 1
ATOM 1312 C C . SER A 1 170 ? -3.962 13.398 11.646 1 88.54 170 SER A C 1
ATOM 1314 O O . SER A 1 170 ? -3.22 14.321 11.989 1 88.54 170 SER A O 1
ATOM 1316 N N . GLN A 1 171 ? -4.943 12.895 12.361 1 87.26 171 GLN A N 1
ATOM 1317 C CA . GLN A 1 171 ? -5.25 13.506 13.65 1 87.26 171 GLN A CA 1
ATOM 1318 C C . GLN A 1 171 ? -4.644 12.703 14.798 1 87.26 171 GLN A C 1
ATOM 1320 O O . GLN A 1 171 ? -4.853 13.029 15.968 1 87.26 171 GLN A O 1
ATOM 1325 N N . GLY A 1 172 ? -3.932 11.629 14.502 1 86.55 172 GLY A N 1
ATOM 1326 C CA . GLY A 1 172 ? -3.293 10.802 15.513 1 86.55 172 GLY A CA 1
ATOM 1327 C C . GLY A 1 172 ? -4.251 9.837 16.186 1 86.55 172 GLY A C 1
ATOM 1328 O O . GLY A 1 172 ? -3.918 9.237 17.21 1 86.55 172 GLY A O 1
ATOM 1329 N N . LEU A 1 173 ? -5.44 9.688 15.683 1 88.4 173 LEU A N 1
ATOM 1330 C CA . LEU A 1 173 ? -6.437 8.773 16.228 1 88.4 173 LEU A CA 1
ATOM 1331 C C . LEU A 1 173 ? -6.332 7.401 15.571 1 88.4 173 LEU A C 1
ATOM 1333 O O . LEU A 1 173 ? -7.227 6.995 14.826 1 88.4 173 LEU A O 1
ATOM 1337 N N . VAL A 1 174 ? -5.304 6.643 15.947 1 89.06 174 VAL A N 1
ATOM 1338 C CA . VAL A 1 174 ? -4.962 5.412 15.244 1 89.06 174 VAL A CA 1
ATOM 1339 C C . VAL A 1 174 ? -5.679 4.23 15.892 1 89.06 174 VAL A C 1
ATOM 1341 O O . VAL A 1 174 ? -5.811 3.166 15.283 1 89.06 174 VAL A O 1
ATOM 1344 N N . LEU A 1 175 ? -6.206 4.408 17.106 1 89.48 175 LEU A N 1
ATOM 1345 C CA . LEU A 1 175 ? -6.865 3.309 17.804 1 89.48 175 LEU A CA 1
ATOM 1346 C C . LEU A 1 175 ? -8.157 2.913 17.097 1 89.48 175 LEU A C 1
ATOM 1348 O O . LEU A 1 175 ? -8.414 1.726 16.884 1 89.48 175 LEU A O 1
ATOM 1352 N N . PRO A 1 176 ? -8.975 3.873 16.682 1 91.19 176 PRO A N 1
ATOM 1353 C CA . PRO A 1 176 ? -10.171 3.493 15.926 1 91.19 176 PRO A CA 1
ATOM 1354 C C . PRO A 1 176 ? -9.84 2.752 14.632 1 91.19 176 PRO A C 1
ATOM 1356 O O . PRO A 1 176 ? -10.577 1.849 14.228 1 91.19 176 PRO A O 1
ATOM 1359 N N . LEU A 1 177 ? -8.743 3.152 14.041 1 92.61 177 LEU A N 1
ATOM 1360 C CA . LEU A 1 177 ? -8.316 2.494 12.811 1 92.61 177 LEU A CA 1
ATOM 1361 C C . LEU A 1 177 ? -7.981 1.029 13.066 1 92.61 177 LEU A C 1
ATOM 1363 O O . LEU A 1 177 ? -8.376 0.153 12.293 1 92.61 177 LEU A O 1
ATOM 1367 N N . PHE A 1 178 ? -7.257 0.839 14.12 1 94.21 178 PHE A N 1
ATOM 1368 C CA . PHE A 1 178 ? -6.857 -0.515 14.487 1 94.21 178 PHE A CA 1
ATOM 1369 C C . PHE A 1 178 ? -8.076 -1.37 14.811 1 94.21 178 PHE A C 1
ATOM 1371 O O . PHE A 1 178 ? -8.203 -2.492 14.315 1 94.21 178 PHE A O 1
ATOM 1378 N N . LEU A 1 179 ? -8.992 -0.838 15.563 1 94.65 179 LEU A N 1
ATOM 1379 C CA . LEU A 1 179 ? -10.171 -1.585 15.99 1 94.65 179 LEU A CA 1
ATOM 1380 C C . LEU A 1 179 ? -11.06 -1.923 14.798 1 94.65 179 LEU A C 1
ATOM 1382 O O . LEU A 1 179 ? -11.602 -3.028 14.716 1 94.65 179 LEU A O 1
ATOM 1386 N N . SER A 1 180 ? -11.205 -1.007 13.918 1 95.84 180 SER A N 1
ATOM 1387 C CA . SER A 1 180 ? -12.05 -1.237 12.751 1 95.84 180 SER A CA 1
ATOM 1388 C C . SER A 1 180 ? -11.43 -2.269 11.815 1 95.84 180 SER A C 1
ATOM 1390 O O . SER A 1 180 ? -12.124 -3.157 11.314 1 95.84 180 SER A O 1
ATOM 1392 N N . SER A 1 181 ? -10.131 -2.129 11.528 1 95.98 181 SER A N 1
ATOM 1393 C CA . SER A 1 181 ? -9.477 -3.065 10.619 1 95.98 181 SER A CA 1
ATOM 1394 C C . SER A 1 181 ? -9.411 -4.465 11.22 1 95.98 181 SER A C 1
ATOM 1396 O O . SER A 1 181 ? -9.57 -5.459 10.509 1 95.98 181 SER A O 1
ATOM 1398 N N . PHE A 1 182 ? -9.117 -4.569 12.479 1 96.53 182 PHE A N 1
ATOM 1399 C CA . PHE A 1 182 ? -9.087 -5.856 13.162 1 96.53 182 PHE A CA 1
ATOM 1400 C C . PHE A 1 182 ? -10.469 -6.499 13.167 1 96.53 182 PHE A C 1
ATOM 1402 O O . PHE A 1 182 ? -10.598 -7.708 12.965 1 96.53 182 PHE A O 1
ATOM 1409 N N . GLY A 1 183 ? -11.451 -5.699 13.468 1 96.95 183 GLY A N 1
ATOM 1410 C CA . GLY A 1 183 ? -12.815 -6.196 13.387 1 96.95 183 GLY A CA 1
ATOM 1411 C C . GLY A 1 183 ? -13.181 -6.712 12.008 1 96.95 183 GLY A C 1
ATOM 1412 O O . GLY A 1 183 ? -13.806 -7.767 11.88 1 96.95 183 GLY A O 1
ATOM 1413 N N . ALA A 1 184 ? -12.782 -5.992 11.001 1 97.01 184 ALA A N 1
ATOM 1414 C CA . ALA A 1 184 ? -13.06 -6.399 9.625 1 97.01 184 ALA A CA 1
ATOM 1415 C C . ALA A 1 184 ? -12.363 -7.715 9.292 1 97.01 184 ALA A C 1
ATOM 1417 O O . ALA A 1 184 ? -12.918 -8.556 8.581 1 97.01 184 ALA A O 1
ATOM 1418 N N . LEU A 1 185 ? -11.146 -7.884 9.793 1 97.19 185 LEU A N 1
ATOM 1419 C CA . LEU A 1 185 ? -10.407 -9.12 9.557 1 97.19 185 LEU A CA 1
ATOM 1420 C C . LEU A 1 185 ? -11.1 -10.303 10.224 1 97.19 185 LEU A C 1
ATOM 1422 O O . LEU A 1 185 ? -11.251 -11.364 9.614 1 97.19 185 LEU A O 1
ATOM 1426 N N . CYS A 1 186 ? -11.505 -10.142 11.447 1 97.58 186 CYS A N 1
ATOM 1427 C CA . CYS A 1 186 ? -12.2 -11.19 12.185 1 97.58 186 CYS A CA 1
ATOM 1428 C C . CYS A 1 186 ? -13.507 -11.567 11.496 1 97.58 186 CYS A C 1
ATOM 1430 O O . CYS A 1 186 ? -13.899 -12.735 11.496 1 97.58 186 CYS A O 1
ATOM 1432 N N . PHE A 1 187 ? -14.157 -10.615 10.932 1 97.93 187 PHE A N 1
ATOM 1433 C CA . PHE A 1 187 ? -15.391 -10.837 10.187 1 97.93 187 PHE A CA 1
ATOM 1434 C C . PHE A 1 187 ? -15.106 -11.534 8.862 1 97.93 187 PHE A C 1
ATOM 1436 O O . PHE A 1 187 ? -15.88 -12.388 8.425 1 97.93 187 PHE A O 1
ATOM 1443 N N . HIS A 1 188 ? -14.01 -11.247 8.276 1 97.99 188 HIS A N 1
ATOM 1444 C CA . HIS A 1 188 ? -13.645 -11.717 6.944 1 97.99 188 HIS A CA 1
ATOM 1445 C C . HIS A 1 188 ? -13.368 -13.217 6.946 1 97.99 188 HIS A C 1
ATOM 1447 O O . HIS A 1 188 ? -13.772 -13.928 6.023 1 97.99 188 HIS A O 1
ATOM 1453 N N . ILE A 1 189 ? -12.706 -13.723 7.932 1 97.2 189 ILE A N 1
ATOM 1454 C CA . ILE A 1 189 ? -12.221 -15.099 7.96 1 97.2 189 ILE A CA 1
ATOM 1455 C C . ILE A 1 189 ? -13.402 -16.064 7.884 1 97.2 189 ILE A C 1
ATOM 1457 O O . ILE A 1 189 ? -13.481 -16.886 6.968 1 97.2 189 ILE A O 1
ATOM 1461 N N . PRO A 1 190 ? -14.359 -16.003 8.758 1 97.66 190 PRO A N 1
ATOM 1462 C CA . PRO A 1 190 ? -15.502 -16.913 8.663 1 97.66 190 PRO A CA 1
ATOM 1463 C C . PRO A 1 190 ? -16.361 -16.654 7.427 1 97.66 190 PRO A C 1
ATOM 1465 O O . PRO A 1 190 ? -16.918 -17.592 6.851 1 97.66 190 PRO A O 1
ATOM 1468 N N . LEU A 1 191 ? -16.473 -15.431 7.007 1 97.89 191 LEU A N 1
ATOM 1469 C CA . LEU A 1 191 ? -17.277 -15.102 5.835 1 97.89 191 LEU A CA 1
ATOM 1470 C C . LEU A 1 191 ? -16.669 -15.705 4.573 1 97.89 191 LEU A C 1
ATOM 1472 O O . LEU A 1 191 ? -17.382 -16.292 3.756 1 97.89 191 LEU A O 1
ATOM 1476 N N . CYS A 1 192 ? -15.376 -15.547 4.409 1 97.08 192 CYS A N 1
ATOM 1477 C CA . CYS A 1 192 ? -14.678 -16.083 3.246 1 97.08 192 CYS A CA 1
ATOM 1478 C C . CYS A 1 192 ? -14.776 -17.603 3.204 1 97.08 192 CYS A C 1
ATOM 1480 O O . CYS A 1 192 ? -15.044 -18.183 2.15 1 97.08 192 CYS A O 1
ATOM 1482 N N . TRP A 1 193 ? -14.524 -18.255 4.33 1 96.04 193 TRP A N 1
ATOM 1483 C CA . TRP A 1 193 ? -14.641 -19.707 4.416 1 96.04 193 TRP A CA 1
ATOM 1484 C C . TRP A 1 193 ? -16.044 -20.164 4.03 1 96.04 193 TRP A C 1
ATOM 1486 O O . TRP A 1 193 ? -16.204 -21.121 3.27 1 96.04 193 TRP A O 1
ATOM 1496 N N . PHE A 1 194 ? -17.043 -19.5 4.534 1 97.44 194 PHE A N 1
ATOM 1497 C CA . PHE A 1 194 ? -18.44 -19.845 4.299 1 97.44 194 PHE A CA 1
ATOM 1498 C C . PHE A 1 194 ? -18.794 -19.692 2.824 1 97.44 194 PHE A C 1
ATOM 1500 O O . PHE A 1 194 ? -19.415 -20.578 2.234 1 97.44 194 PHE A O 1
ATOM 1507 N N . LEU A 1 195 ? -18.376 -18.651 2.164 1 97.03 195 LEU A N 1
ATOM 1508 C CA . LEU A 1 195 ? -18.732 -18.368 0.777 1 97.03 195 LEU A CA 1
ATOM 1509 C C . LEU A 1 195 ? -17.963 -19.275 -0.177 1 97.03 195 LEU A C 1
ATOM 1511 O O . LEU A 1 195 ? -18.51 -19.729 -1.185 1 97.03 195 LEU A O 1
ATOM 1515 N N . VAL A 1 196 ? -16.746 -19.539 0.162 1 94.9 196 VAL A N 1
ATOM 1516 C CA . VAL A 1 196 ? -15.893 -20.299 -0.745 1 94.9 196 VAL A CA 1
ATOM 1517 C C . VAL A 1 196 ? -16.223 -21.787 -0.64 1 94.9 196 VAL A C 1
ATOM 1519 O O . VAL A 1 196 ? -16.388 -22.466 -1.657 1 94.9 196 VAL A O 1
ATOM 1522 N N . TYR A 1 197 ? -16.343 -22.364 0.552 1 93.98 197 TYR A N 1
ATOM 1523 C CA . TYR A 1 197 ? -16.419 -23.81 0.731 1 93.98 197 TYR A CA 1
ATOM 1524 C C . TYR A 1 197 ? -17.854 -24.253 0.989 1 93.98 197 TYR A C 1
ATOM 1526 O O . TYR A 1 197 ? -18.305 -25.265 0.448 1 93.98 197 TYR A O 1
ATOM 1534 N N . LYS A 1 198 ? -18.574 -23.611 1.832 1 94.5 198 LYS A N 1
ATOM 1535 C CA . LYS A 1 198 ? -19.925 -24.042 2.177 1 94.5 198 LYS A CA 1
ATOM 1536 C C . LYS A 1 198 ? -20.907 -23.731 1.051 1 94.5 198 LYS A C 1
ATOM 1538 O O . LYS A 1 198 ? -21.654 -24.607 0.611 1 94.5 198 LYS A O 1
ATOM 1543 N N . LEU A 1 199 ? -20.911 -22.5 0.519 1 95.66 199 LEU A N 1
ATOM 1544 C CA . LEU A 1 199 ? -21.831 -22.123 -0.549 1 95.66 199 LEU A CA 1
ATOM 1545 C C . LEU A 1 199 ? -21.261 -22.494 -1.914 1 95.66 199 LEU A C 1
ATOM 1547 O O . LEU A 1 199 ? -21.946 -22.369 -2.932 1 95.66 199 LEU A O 1
ATOM 1551 N N . ARG A 1 200 ? -19.96 -22.816 -1.973 1 93.23 200 ARG A N 1
ATOM 1552 C CA . ARG A 1 200 ? -19.27 -23.301 -3.164 1 93.23 200 ARG A CA 1
ATOM 1553 C C . ARG A 1 200 ? -19.25 -22.236 -4.256 1 93.23 200 ARG A C 1
ATOM 1555 O O . ARG A 1 200 ? -19.457 -22.542 -5.432 1 93.23 200 ARG A O 1
ATOM 1562 N N . PHE A 1 201 ? -19.095 -21 -3.826 1 94.73 201 PHE A N 1
ATOM 1563 C CA . PHE A 1 201 ? -18.994 -19.913 -4.793 1 94.73 201 PHE A CA 1
ATOM 1564 C C . PHE A 1 201 ? -17.59 -19.84 -5.38 1 94.73 201 PHE A C 1
ATOM 1566 O O . PHE A 1 201 ? -17.358 -19.13 -6.361 1 94.73 201 PHE A O 1
ATOM 1573 N N . GLY A 1 202 ? -16.672 -20.604 -4.779 1 93.28 202 GLY A N 1
ATOM 1574 C CA . GLY A 1 202 ? -15.318 -20.7 -5.299 1 93.28 202 GLY A CA 1
ATOM 1575 C C . GLY A 1 202 ? -14.595 -19.367 -5.332 1 93.28 202 GLY A C 1
ATOM 1576 O O . GLY A 1 202 ? -14.537 -18.661 -4.323 1 93.28 202 GLY A O 1
ATOM 1577 N N . ILE A 1 203 ? -14.072 -19 -6.525 1 93.74 203 ILE A N 1
ATOM 1578 C CA . ILE A 1 203 ? -13.267 -17.792 -6.668 1 93.74 203 ILE A CA 1
ATOM 1579 C C . ILE A 1 203 ? -14.154 -16.559 -6.509 1 93.74 203 ILE A C 1
ATOM 1581 O O . ILE A 1 203 ? -13.707 -15.526 -6.005 1 93.74 203 ILE A O 1
ATOM 1585 N N . VAL A 1 204 ? -15.382 -16.68 -6.906 1 95.53 204 VAL A N 1
ATOM 1586 C CA . VAL A 1 204 ? -16.346 -15.592 -6.78 1 95.53 204 VAL A CA 1
ATOM 1587 C C . VAL A 1 204 ? -16.61 -15.304 -5.304 1 95.53 204 VAL A C 1
ATOM 1589 O O . VAL A 1 204 ? -16.709 -14.144 -4.899 1 95.53 204 VAL A O 1
ATOM 1592 N N . GLY A 1 205 ? -16.712 -16.369 -4.538 1 96.21 205 GLY A N 1
ATOM 1593 C CA . GLY A 1 205 ? -16.912 -16.207 -3.107 1 96.21 205 GLY A CA 1
ATOM 1594 C C . GLY A 1 205 ? -15.766 -15.487 -2.423 1 96.21 205 GLY A C 1
ATOM 1595 O O . GLY A 1 205 ? -15.985 -14.685 -1.512 1 96.21 205 GLY A O 1
ATOM 1596 N N . ALA A 1 206 ? -14.559 -15.747 -2.855 1 95.76 206 ALA A N 1
ATOM 1597 C CA . ALA A 1 206 ? -13.372 -15.105 -2.296 1 95.76 206 ALA A CA 1
ATOM 1598 C C . ALA A 1 206 ? -13.373 -13.606 -2.584 1 95.76 206 ALA A C 1
ATOM 1600 O O . ALA A 1 206 ? -13.124 -12.796 -1.688 1 95.76 206 ALA A O 1
ATOM 1601 N N . ALA A 1 207 ? -13.661 -13.21 -3.807 1 96.39 207 ALA A N 1
ATOM 1602 C CA . ALA A 1 207 ? -13.71 -11.803 -4.193 1 96.39 207 ALA A CA 1
ATOM 1603 C C . ALA A 1 207 ? -14.839 -11.074 -3.47 1 96.39 207 ALA A C 1
ATOM 1605 O O . ALA A 1 207 ? -14.644 -9.97 -2.955 1 96.39 207 ALA A O 1
ATOM 1606 N N . LEU A 1 208 ? -15.977 -11.699 -3.381 1 97.2 208 LEU A N 1
ATOM 1607 C CA . LEU A 1 208 ? -17.142 -11.109 -2.732 1 97.2 208 LEU A CA 1
ATOM 1608 C C . LEU A 1 208 ? -16.885 -10.893 -1.245 1 97.2 208 LEU A C 1
ATOM 1610 O O . LEU A 1 208 ? -17.347 -9.906 -0.667 1 97.2 208 LEU A O 1
ATOM 1614 N N . SER A 1 209 ? -16.221 -11.785 -0.661 1 97.82 209 SER A N 1
ATOM 1615 C CA . SER A 1 209 ? -15.934 -11.668 0.765 1 97.82 209 SER A CA 1
ATOM 1616 C C . SER A 1 209 ? -15.071 -10.446 1.057 1 97.82 209 SER A C 1
ATOM 1618 O O . SER A 1 209 ? -15.242 -9.79 2.087 1 97.82 209 SER A O 1
ATOM 1620 N N . ILE A 1 210 ? -14.13 -10.121 0.2 1 97.01 210 ILE A N 1
ATOM 1621 C CA . ILE A 1 210 ? -13.306 -8.929 0.369 1 97.01 210 ILE A CA 1
ATOM 1622 C C . ILE A 1 210 ? -14.19 -7.684 0.345 1 97.01 210 ILE A C 1
ATOM 1624 O O . ILE A 1 210 ? -14.05 -6.799 1.192 1 97.01 210 ILE A O 1
ATOM 1628 N N . GLY A 1 211 ? -15.091 -7.63 -0.608 1 97.58 211 GLY A N 1
ATOM 1629 C CA . GLY A 1 211 ? -15.994 -6.496 -0.719 1 97.58 211 GLY A CA 1
ATOM 1630 C C . GLY A 1 211 ? -16.843 -6.285 0.52 1 97.58 211 GLY A C 1
ATOM 1631 O O . GLY A 1 211 ? -16.905 -5.177 1.056 1 97.58 211 GLY A O 1
ATOM 1632 N N . VAL A 1 212 ? -17.408 -7.327 0.966 1 97.9 212 VAL A N 1
ATOM 1633 C CA . VAL A 1 212 ? -18.287 -7.245 2.127 1 97.9 212 VAL A CA 1
ATOM 1634 C C . VAL A 1 212 ? -17.482 -6.828 3.356 1 97.9 212 VAL A C 1
ATOM 1636 O O . VAL A 1 212 ? -17.942 -6.014 4.161 1 97.9 212 VAL A O 1
ATOM 1639 N N . SER A 1 213 ? -16.322 -7.364 3.501 1 97.79 213 SER A N 1
ATOM 1640 C CA . SER A 1 213 ? -15.473 -7.054 4.646 1 97.79 213 SER A CA 1
ATOM 1641 C C . SER A 1 213 ? -15.038 -5.592 4.632 1 97.79 213 SER A C 1
ATOM 1643 O O . SER A 1 213 ? -14.971 -4.949 5.681 1 97.79 213 SER A O 1
ATOM 1645 N N . LEU A 1 214 ? -14.74 -5.084 3.454 1 97.24 214 LEU A N 1
ATOM 1646 C CA . LEU A 1 214 ? -14.335 -3.686 3.35 1 97.24 214 LEU A CA 1
ATOM 1647 C C . LEU A 1 214 ? -15.503 -2.757 3.662 1 97.24 214 LEU A C 1
ATOM 1649 O O . LEU A 1 214 ? -15.325 -1.726 4.315 1 97.24 214 LEU A O 1
ATOM 1653 N N . TRP A 1 215 ? -16.67 -3.137 3.183 1 97.94 215 TRP A N 1
ATOM 1654 C CA . TRP A 1 215 ? -17.841 -2.321 3.488 1 97.94 215 TRP A CA 1
ATOM 1655 C C . TRP A 1 215 ? -18.171 -2.378 4.975 1 97.94 215 TRP A C 1
ATOM 1657 O O . TRP A 1 215 ? -18.65 -1.396 5.549 1 97.94 215 TRP A O 1
ATOM 1667 N N . PHE A 1 216 ? -17.946 -3.528 5.56 1 98 216 PHE A N 1
ATOM 1668 C CA . PHE A 1 216 ? -18.081 -3.641 7.008 1 98 216 PHE A CA 1
ATOM 1669 C C . PHE A 1 216 ? -17.096 -2.72 7.718 1 98 216 PHE A C 1
ATOM 1671 O O . PHE A 1 216 ? -17.452 -2.057 8.694 1 98 216 PHE A O 1
ATOM 1678 N N . ASN A 1 217 ? -15.892 -2.654 7.279 1 97.4 217 ASN A N 1
ATOM 1679 C CA . ASN A 1 217 ? -14.871 -1.765 7.824 1 97.4 217 ASN A CA 1
ATOM 1680 C C . ASN A 1 217 ? -15.272 -0.3 7.689 1 97.4 217 ASN A C 1
ATOM 1682 O O . ASN A 1 217 ? -15.091 0.487 8.62 1 97.4 217 ASN A O 1
ATOM 1686 N N . VAL A 1 218 ? -15.799 0.067 6.534 1 96.79 218 VAL A N 1
ATOM 1687 C CA . VAL A 1 218 ? -16.286 1.42 6.289 1 96.79 218 VAL A CA 1
ATOM 1688 C C . VAL A 1 218 ? -17.372 1.77 7.304 1 96.79 218 VAL A C 1
ATOM 1690 O O . VAL A 1 218 ? -17.364 2.86 7.881 1 96.79 218 VAL A O 1
ATOM 1693 N N . ALA A 1 219 ? -18.271 0.871 7.481 1 96.56 219 ALA A N 1
ATOM 1694 C CA . ALA A 1 219 ? -19.372 1.098 8.413 1 96.56 219 ALA A CA 1
ATOM 1695 C C . ALA A 1 219 ? -18.855 1.307 9.833 1 96.56 219 ALA A C 1
ATOM 1697 O O . ALA A 1 219 ? -19.321 2.201 10.545 1 96.56 219 ALA A O 1
ATOM 1698 N N . LEU A 1 220 ? -17.909 0.52 10.281 1 95.81 220 LEU A N 1
ATOM 1699 C CA . LEU A 1 220 ? -17.346 0.644 11.621 1 95.81 220 LEU A CA 1
ATOM 1700 C C . LEU A 1 220 ? -16.659 1.994 11.799 1 95.81 220 LEU A C 1
ATOM 1702 O O . LEU A 1 220 ? -16.85 2.663 12.818 1 95.81 220 LEU A O 1
ATOM 1706 N N . LEU A 1 221 ? -15.902 2.391 10.808 1 94.16 221 LEU A N 1
ATOM 1707 C CA . LEU A 1 221 ? -15.18 3.656 10.898 1 94.16 221 LEU A CA 1
ATOM 1708 C C . LEU A 1 221 ? -16.145 4.836 10.866 1 94.16 221 LEU A C 1
ATOM 1710 O O . LEU A 1 221 ? -15.897 5.864 11.501 1 94.16 221 LEU A O 1
ATOM 1714 N N . TRP A 1 222 ? -17.191 4.604 10.101 1 91.74 222 TRP A N 1
ATOM 1715 C CA . TRP A 1 222 ? -18.219 5.638 10.042 1 91.74 222 TRP A CA 1
ATOM 1716 C C . TRP A 1 222 ? -18.848 5.859 11.414 1 91.74 222 TRP A C 1
ATOM 1718 O O . TRP A 1 222 ? -19.115 6.998 11.805 1 91.74 222 TRP A O 1
ATOM 1728 N N . VAL A 1 223 ? -19.063 4.844 12.143 1 90.86 223 VAL A N 1
ATOM 1729 C CA . VAL A 1 223 ? -19.625 4.932 13.486 1 90.86 223 VAL A CA 1
ATOM 1730 C C . VAL A 1 223 ? -18.655 5.67 14.406 1 90.86 223 VAL A C 1
ATOM 1732 O O . VAL A 1 223 ? -19.063 6.535 15.185 1 90.86 223 VAL A O 1
ATOM 1735 N N . PHE A 1 224 ? -17.394 5.404 14.283 1 89.93 224 PHE A N 1
ATOM 1736 C CA . PHE A 1 224 ? -16.386 6.071 15.098 1 89.93 224 PHE A CA 1
ATOM 1737 C C . PHE A 1 224 ? -16.286 7.548 14.736 1 89.93 224 PHE A C 1
ATOM 1739 O O . PHE A 1 224 ? -16.052 8.391 15.604 1 89.93 224 PHE A O 1
ATOM 1746 N N . MET A 1 225 ? -16.358 7.803 13.493 1 84.83 225 MET A N 1
ATOM 1747 C CA . MET A 1 225 ? -16.248 9.175 13.006 1 84.83 225 MET A CA 1
ATOM 1748 C C . MET A 1 225 ? -17.395 10.033 13.532 1 84.83 225 MET A C 1
ATOM 1750 O O . MET A 1 225 ? -17.196 11.198 13.879 1 84.83 225 MET A O 1
ATOM 1754 N N . ARG A 1 226 ? -18.552 9.495 13.617 1 80.78 226 ARG A N 1
ATOM 1755 C CA . ARG A 1 226 ? -19.73 10.213 14.094 1 80.78 226 ARG A CA 1
ATOM 1756 C C . ARG A 1 226 ? -19.641 10.476 15.593 1 80.78 226 ARG A C 1
ATOM 1758 O O . ARG A 1 226 ? -20.149 11.488 16.082 1 80.78 226 ARG A O 1
ATOM 1765 N N . ASP A 1 227 ? -18.978 9.643 16.251 1 78 227 ASP A N 1
ATOM 1766 C CA . ASP A 1 227 ? -18.919 9.748 17.706 1 78 227 ASP A CA 1
ATOM 1767 C C . ASP A 1 227 ? -17.742 10.615 18.146 1 78 227 ASP A C 1
ATOM 1769 O O . ASP A 1 227 ? -17.65 10.999 19.314 1 78 227 ASP A O 1
ATOM 1773 N N . SER A 1 228 ? -16.929 10.938 17.242 1 68.8 228 SER A N 1
ATOM 1774 C CA . SER A 1 228 ? -15.736 11.679 17.638 1 68.8 228 SER A CA 1
ATOM 1775 C C . SER A 1 228 ? -16.028 13.171 17.762 1 68.8 228 SER A C 1
ATOM 1777 O O . SER A 1 228 ? -16.843 13.714 17.014 1 68.8 228 SER A O 1
ATOM 1779 N N . ALA A 1 229 ? -15.632 13.711 18.825 1 60.85 229 ALA A N 1
ATOM 1780 C CA . ALA A 1 229 ? -15.769 15.138 19.104 1 60.85 229 ALA A CA 1
ATOM 1781 C C . ALA A 1 229 ? -15.185 15.978 17.971 1 60.85 229 ALA A C 1
ATOM 1783 O O . ALA A 1 229 ? -15.713 17.043 17.644 1 60.85 229 ALA A O 1
ATOM 1784 N N . LEU A 1 230 ? -14.181 15.437 17.463 1 59.05 230 LEU A N 1
ATOM 1785 C CA . LEU A 1 230 ? -13.498 16.16 16.395 1 59.05 230 LEU A CA 1
ATOM 1786 C C . LEU A 1 230 ? -14.346 16.185 15.128 1 59.05 230 LEU A C 1
ATOM 1788 O O . LEU A 1 230 ? -14.232 17.108 14.318 1 59.05 230 LEU A O 1
ATOM 1792 N N . TYR A 1 231 ? -15.193 15.24 15.038 1 61.91 231 TYR A N 1
ATOM 1793 C CA . TYR A 1 231 ? -16.093 15.183 13.892 1 61.91 231 TYR A CA 1
ATOM 1794 C C . TYR A 1 231 ? -16.978 16.423 13.831 1 61.91 231 TYR A C 1
ATOM 1796 O O . TYR A 1 231 ? -17.238 16.955 12.75 1 61.91 231 TYR A O 1
ATOM 1804 N N . ARG A 1 232 ? -17.246 16.829 14.913 1 59.66 232 ARG A N 1
ATOM 1805 C CA . ARG A 1 232 ? -18.096 18.014 14.972 1 59.66 232 ARG A CA 1
ATOM 1806 C C . ARG A 1 232 ? -17.365 19.24 14.436 1 59.66 232 ARG A C 1
ATOM 1808 O O . ARG A 1 232 ? -17.975 20.106 13.804 1 59.66 232 ARG A O 1
ATOM 1815 N N . GLU A 1 233 ? -16.234 19.163 14.622 1 62.46 233 GLU A N 1
ATOM 1816 C CA . GLU A 1 233 ? -15.454 20.308 14.163 1 62.46 233 GLU A CA 1
ATOM 1817 C C . GLU A 1 233 ? -15.108 20.183 12.682 1 62.46 233 GLU A C 1
ATOM 1819 O O . GLU A 1 233 ? -14.923 21.19 11.996 1 62.46 233 GLU A O 1
ATOM 1824 N N . THR A 1 234 ? -15.107 18.959 12.27 1 60.09 234 THR A N 1
ATOM 1825 C CA . THR A 1 234 ? -14.7 18.725 10.889 1 60.09 234 THR A CA 1
ATOM 1826 C C . THR A 1 234 ? -15.919 18.572 9.984 1 60.09 234 THR A C 1
ATOM 1828 O O . THR A 1 234 ? -15.817 18.725 8.765 1 60.09 234 THR A O 1
ATOM 1831 N N . ASN A 1 235 ? -17.088 17.97 10.475 1 59.29 235 ASN A N 1
ATOM 1832 C CA . ASN A 1 235 ? -18.281 17.618 9.712 1 59.29 235 ASN A CA 1
ATOM 1833 C C . ASN A 1 235 ? -19.084 18.857 9.324 1 59.29 235 ASN A C 1
ATOM 1835 O O . ASN A 1 235 ? -20.263 18.755 8.982 1 59.29 235 ASN A O 1
ATOM 1839 N N . ASN A 1 236 ? -18.585 20.01 9.416 1 50.06 236 ASN A N 1
ATOM 1840 C CA . ASN A 1 236 ? -19.488 21.084 9.017 1 50.06 236 ASN A CA 1
ATOM 1841 C C . ASN A 1 236 ? -19.795 21.032 7.523 1 50.06 236 ASN A C 1
ATOM 1843 O O . ASN A 1 236 ? -20.249 22.02 6.943 1 50.06 236 ASN A O 1
ATOM 1847 N N . LEU A 1 237 ? -19.263 20.117 6.882 1 48.37 237 LEU A N 1
ATOM 1848 C CA . LEU A 1 237 ? -19.606 20.214 5.468 1 48.37 237 LEU A CA 1
ATOM 1849 C C . LEU A 1 237 ? -20.972 19.594 5.196 1 48.37 237 LEU A C 1
ATOM 1851 O O . LEU A 1 237 ? -21.245 18.47 5.623 1 48.37 237 LEU A O 1
ATOM 1855 N N . GLN A 1 238 ? -21.91 20.333 4.947 1 43.62 238 GLN A N 1
ATOM 1856 C CA . GLN A 1 238 ? -23.251 20.004 4.476 1 43.62 238 GLN A CA 1
ATOM 1857 C C . GLN A 1 238 ? -23.201 18.988 3.337 1 43.62 238 GLN A C 1
ATOM 1859 O O . GLN A 1 238 ? -22.509 19.201 2.339 1 43.62 238 GLN A O 1
ATOM 1864 N N . PRO A 1 239 ? -23.5 17.771 3.56 1 44.94 239 PRO A N 1
ATOM 1865 C CA . PRO A 1 239 ? -23.653 16.788 2.484 1 44.94 239 PRO A CA 1
ATOM 1866 C C . PRO A 1 239 ? -23.946 17.434 1.132 1 44.94 239 PRO A C 1
ATOM 1868 O O . PRO A 1 239 ? -23.541 16.908 0.092 1 44.94 239 PRO A O 1
ATOM 1871 N N . GLN A 1 240 ? -24.663 18.446 1.111 1 44.86 240 GLN A N 1
ATOM 1872 C CA . GLN A 1 240 ? -25.092 19.108 -0.117 1 44.86 240 GLN A CA 1
ATOM 1873 C C . GLN A 1 240 ? -23.896 19.654 -0.893 1 44.86 240 GLN A C 1
ATOM 1875 O O . GLN A 1 240 ? -23.943 19.762 -2.121 1 44.86 240 GLN A O 1
ATOM 1880 N N . GLU A 1 241 ? -22.949 19.991 -0.239 1 46.04 241 GLU A N 1
ATOM 1881 C CA . GLU A 1 241 ? -21.775 20.547 -0.905 1 46.04 241 GLU A CA 1
ATOM 1882 C C . GLU A 1 241 ? -20.937 19.449 -1.554 1 46.04 241 GLU A C 1
ATOM 1884 O O . GLU A 1 241 ? -20.234 19.696 -2.536 1 46.04 241 GLU A O 1
ATOM 1889 N N . ILE A 1 242 ? -20.961 18.295 -1.05 1 47.99 242 ILE A N 1
ATOM 1890 C CA . ILE A 1 242 ? -20.281 17.117 -1.578 1 47.99 242 ILE A CA 1
ATOM 1891 C C . ILE A 1 242 ? -20.844 16.77 -2.955 1 47.99 242 ILE A C 1
ATOM 1893 O O . ILE A 1 242 ? -20.088 16.521 -3.897 1 47.99 242 ILE A O 1
ATOM 1897 N N . PHE A 1 243 ? -22.193 16.749 -2.97 1 47.71 243 PHE A N 1
ATOM 1898 C CA . PHE A 1 243 ? -22.881 16.381 -4.202 1 47.71 243 PHE A CA 1
ATOM 1899 C C . PHE A 1 243 ? -22.715 17.466 -5.259 1 47.71 243 PHE A C 1
ATOM 1901 O O . PHE A 1 243 ? -22.662 17.172 -6.455 1 47.71 243 PHE A O 1
ATOM 1908 N N . SER A 1 244 ? -22.707 18.64 -4.851 1 44.89 244 SER A N 1
ATOM 1909 C CA . SER A 1 244 ? -22.556 19.715 -5.825 1 44.89 244 SER A CA 1
ATOM 1910 C C . SER A 1 244 ? -21.158 19.718 -6.434 1 44.89 244 SER A C 1
ATOM 1912 O O . SER A 1 244 ? -20.989 20.033 -7.613 1 44.89 244 SER A O 1
ATOM 1914 N N . SER A 1 245 ? -20.23 19.314 -5.678 1 42.71 245 SER A N 1
ATOM 1915 C CA . SER A 1 245 ? -18.86 19.287 -6.181 1 42.71 245 SER A CA 1
ATOM 1916 C C . SER A 1 245 ? -18.627 18.08 -7.083 1 42.71 245 SER A C 1
ATOM 1918 O O . SER A 1 245 ? -17.79 18.126 -7.987 1 42.71 245 SER A O 1
ATOM 1920 N N . MET A 1 246 ? -19.242 17.043 -6.723 1 47.05 246 MET A N 1
ATOM 1921 C CA . MET A 1 246 ? -19.169 15.858 -7.574 1 47.05 246 MET A CA 1
ATOM 1922 C C . MET A 1 246 ? -19.681 16.165 -8.977 1 47.05 246 MET A C 1
ATOM 1924 O O . MET A 1 246 ? -19.096 15.721 -9.967 1 47.05 246 MET A O 1
ATOM 1928 N N . LYS A 1 247 ? -20.781 16.875 -9.035 1 44.52 247 LYS A N 1
ATOM 1929 C CA . LYS A 1 247 ? -21.336 17.242 -10.334 1 44.52 247 LYS A CA 1
ATOM 1930 C C . LYS A 1 247 ? -20.346 18.08 -11.139 1 44.52 247 LYS A C 1
ATOM 1932 O O . LYS A 1 247 ? -20.213 17.899 -12.351 1 44.52 247 LYS A O 1
ATOM 1937 N N . GLN A 1 248 ? -19.736 18.882 -10.499 1 42.13 248 GLN A N 1
ATOM 1938 C CA . GLN A 1 248 ? -18.789 19.738 -11.207 1 42.13 248 GLN A CA 1
ATOM 1939 C C . GLN A 1 248 ? -17.587 18.937 -11.7 1 42.13 248 GLN A C 1
ATOM 1941 O O . GLN A 1 248 ? -17.077 19.184 -12.795 1 42.13 248 GLN A O 1
ATOM 1946 N N . TYR A 1 249 ? -17.104 18.034 -10.943 1 42.89 249 TYR A N 1
ATOM 1947 C CA . TYR A 1 249 ? -15.902 17.294 -11.312 1 42.89 249 TYR A CA 1
ATOM 1948 C C . TYR A 1 249 ? -16.207 16.258 -12.387 1 42.89 249 TYR A C 1
ATOM 1950 O O . TYR A 1 249 ? -15.422 16.074 -13.32 1 42.89 249 TYR A O 1
ATOM 1958 N N . ILE A 1 250 ? -17.308 15.584 -12.222 1 47.59 250 ILE A N 1
ATOM 1959 C CA . ILE A 1 250 ? -17.712 14.725 -13.33 1 47.59 250 ILE A CA 1
ATOM 1960 C C . ILE A 1 250 ? -17.746 15.534 -14.624 1 47.59 250 ILE A C 1
ATOM 1962 O O . ILE A 1 250 ? -17.347 15.043 -15.682 1 47.59 250 ILE A O 1
ATOM 1966 N N . SER A 1 251 ? -18.075 16.713 -14.457 1 44.3 251 SER A N 1
ATOM 1967 C CA . SER A 1 251 ? -18.106 17.57 -15.638 1 44.3 251 SER A CA 1
ATOM 1968 C C . SER A 1 251 ? -16.698 17.869 -16.141 1 44.3 251 SER A C 1
ATOM 1970 O O . SER A 1 251 ? -16.497 18.108 -17.334 1 44.3 251 SER A O 1
ATOM 1972 N N . LEU A 1 252 ? -15.782 17.864 -15.265 1 39.39 252 LEU A N 1
ATOM 1973 C CA . LEU A 1 252 ? -14.411 18.146 -15.674 1 39.39 252 LEU A CA 1
ATOM 1974 C C . LEU A 1 252 ? -13.675 16.859 -16.033 1 39.39 252 LEU A C 1
ATOM 1976 O O . LEU A 1 252 ? -12.867 16.841 -16.964 1 39.39 252 LEU A O 1
ATOM 1980 N N . ALA A 1 253 ? -13.756 15.856 -15.184 1 42 253 ALA A N 1
ATOM 1981 C CA . ALA A 1 253 ? -13.023 14.614 -15.411 1 42 253 ALA A CA 1
ATOM 1982 C C . ALA A 1 253 ? -13.508 13.915 -16.679 1 42 253 ALA A C 1
ATOM 1984 O O . ALA A 1 253 ? -12.709 13.344 -17.425 1 42 253 ALA A O 1
ATOM 1985 N N . ILE A 1 254 ? -14.729 13.969 -16.956 1 41.66 254 ILE A N 1
ATOM 1986 C CA . ILE A 1 254 ? -15.263 13.353 -18.166 1 41.66 254 ILE A CA 1
ATOM 1987 C C . ILE A 1 254 ? -14.68 14.043 -19.397 1 41.66 254 ILE A C 1
ATOM 1989 O O . ILE A 1 254 ? -14.222 13.379 -20.33 1 41.66 254 ILE A O 1
ATOM 1993 N N . PRO A 1 255 ? -14.691 15.329 -19.441 1 37.87 255 PRO A N 1
ATOM 1994 C CA . PRO A 1 255 ? -14.083 15.895 -20.648 1 37.87 255 PRO A CA 1
ATOM 1995 C C . PRO A 1 255 ? -12.601 15.548 -20.779 1 37.87 255 PRO A C 1
ATOM 1997 O O . PRO A 1 255 ? -12.115 15.313 -21.888 1 37.87 255 PRO A O 1
ATOM 2000 N N . SER A 1 256 ? -11.857 15.527 -19.773 1 35.46 256 SER A N 1
ATOM 2001 C CA . SER A 1 256 ? -10.431 15.237 -19.881 1 35.46 256 SER A CA 1
ATOM 2002 C C . SER A 1 256 ? -10.191 13.783 -20.272 1 35.46 256 SER A C 1
ATOM 2004 O O . SER A 1 256 ? -9.195 13.467 -20.926 1 35.46 256 SER A O 1
ATOM 2006 N N . ALA A 1 257 ? -10.882 12.933 -19.733 1 36.14 257 ALA A N 1
ATOM 2007 C CA . ALA A 1 257 ? -10.788 11.539 -20.157 1 36.14 257 ALA A CA 1
ATOM 2008 C C . ALA A 1 257 ? -11.256 11.371 -21.599 1 36.14 257 ALA A C 1
ATOM 2010 O O . ALA A 1 257 ? -10.708 10.557 -22.346 1 36.14 257 ALA A O 1
ATOM 2011 N N . MET A 1 258 ? -12.176 12.103 -22.008 1 33.3 258 MET A N 1
ATOM 2012 C CA . MET A 1 258 ? -12.644 12.051 -23.39 1 33.3 258 MET A CA 1
ATOM 2013 C C . MET A 1 258 ? -11.64 12.71 -24.329 1 33.3 258 MET A C 1
ATOM 2015 O O . MET A 1 258 ? -11.647 12.45 -25.534 1 33.3 258 MET A O 1
ATOM 2019 N N . MET A 1 259 ? -10.868 13.645 -23.865 1 31.4 259 MET A N 1
ATOM 2020 C CA . MET A 1 259 ? -9.88 14.209 -24.78 1 31.4 259 MET A CA 1
ATOM 2021 C C . MET A 1 259 ? -8.774 13.201 -25.076 1 31.4 259 MET A C 1
ATOM 2023 O O . MET A 1 259 ? -8.039 13.348 -26.054 1 31.4 259 MET A O 1
ATOM 2027 N N . ILE A 1 260 ? -8.477 12.456 -24.131 1 30.79 260 ILE A N 1
ATOM 2028 C CA . ILE A 1 260 ? -7.43 11.507 -24.493 1 30.79 260 ILE A CA 1
ATOM 2029 C C . ILE A 1 260 ? -8.005 10.428 -25.408 1 30.79 260 ILE A C 1
ATOM 2031 O O . ILE A 1 260 ? -7.26 9.728 -26.098 1 30.79 260 ILE A O 1
ATOM 2035 N N . TRP A 1 261 ? -9.24 10.199 -25.364 1 28.6 261 TRP A N 1
ATOM 2036 C CA . TRP A 1 261 ? -9.679 9.363 -26.476 1 28.6 261 TRP A CA 1
ATOM 2037 C C . TRP A 1 261 ? -9.892 10.197 -27.735 1 28.6 261 TRP A C 1
ATOM 2039 O O . TRP A 1 261 ? -10.39 11.323 -27.664 1 28.6 261 TRP A O 1
ATOM 2049 N N . MET B 1 1 ? -27.541 39.78 22.847 1 30.02 1 MET B N 1
ATOM 2050 C CA . MET B 1 1 ? -27.629 40.625 21.659 1 30.02 1 MET B CA 1
ATOM 2051 C C . MET B 1 1 ? -26.458 40.364 20.718 1 30.02 1 MET B C 1
ATOM 2053 O O . MET B 1 1 ? -26.639 40.292 19.501 1 30.02 1 MET B O 1
ATOM 2057 N N . GLU B 1 2 ? -25.161 40.549 21.227 1 34.28 2 GLU B N 1
ATOM 2058 C CA . GLU B 1 2 ? -23.86 40.562 20.564 1 34.28 2 GLU B CA 1
ATOM 2059 C C . GLU B 1 2 ? -23.507 39.183 20.013 1 34.28 2 GLU B C 1
ATOM 2061 O O . GLU B 1 2 ? -22.537 39.037 19.267 1 34.28 2 GLU B O 1
ATOM 2066 N N . SER B 1 3 ? -24.053 38.13 20.362 1 41.2 3 SER B N 1
ATOM 2067 C CA . SER B 1 3 ? -24.003 36.693 20.117 1 41.2 3 SER B CA 1
ATOM 2068 C C . SER B 1 3 ? -24.509 36.352 18.719 1 41.2 3 SER B C 1
AT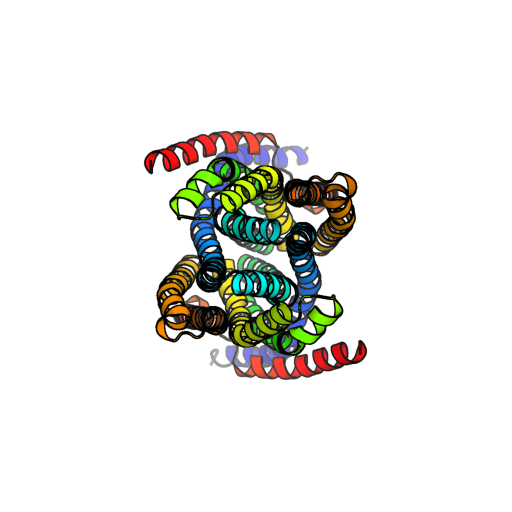OM 2070 O O . SER B 1 3 ? -24.156 35.31 18.162 1 41.2 3 SER B O 1
ATOM 2072 N N . GLY B 1 4 ? -25.298 37.183 18.052 1 39.69 4 GLY B N 1
ATOM 2073 C CA . GLY B 1 4 ? -25.941 37.243 16.749 1 39.69 4 GLY B CA 1
ATOM 2074 C C . GLY B 1 4 ? -24.984 37.604 15.628 1 39.69 4 GLY B C 1
ATOM 2075 O O . GLY B 1 4 ? -25.129 37.123 14.502 1 39.69 4 GLY B O 1
ATOM 2076 N N . PHE B 1 5 ? -24.124 38.639 15.882 1 42.14 5 PHE B N 1
ATOM 2077 C CA . PHE B 1 5 ? -23.26 39.245 14.877 1 42.14 5 PHE B CA 1
ATOM 2078 C C . PHE B 1 5 ? -22.234 38.24 14.367 1 42.14 5 PHE B C 1
ATOM 2080 O O . PHE B 1 5 ? -21.942 38.196 13.17 1 42.14 5 PHE B O 1
ATOM 2087 N N . SER B 1 6 ? -21.714 37.259 15.25 1 44.56 6 SER B N 1
ATOM 2088 C CA . SER B 1 6 ? -20.623 36.345 14.926 1 44.56 6 SER B CA 1
ATOM 2089 C C . SER B 1 6 ? -21.102 35.207 14.032 1 44.56 6 SER B C 1
ATOM 2091 O O . SER B 1 6 ? -20.327 34.662 13.243 1 44.56 6 SER B O 1
ATOM 2093 N N . LEU B 1 7 ? -22.233 35.026 13.725 1 42.67 7 LEU B N 1
ATOM 2094 C CA . LEU B 1 7 ? -22.839 34.002 12.881 1 42.67 7 LEU B CA 1
ATOM 2095 C C . LEU B 1 7 ? -22.954 34.484 11.439 1 42.67 7 LEU B C 1
ATOM 2097 O O . LEU B 1 7 ? -22.724 33.715 10.502 1 42.67 7 LEU B O 1
ATOM 2101 N N . ALA B 1 8 ? -23.34 35.668 11.245 1 46.54 8 ALA B N 1
ATOM 2102 C CA . ALA B 1 8 ? -23.624 36.342 9.98 1 46.54 8 ALA B CA 1
ATOM 2103 C C . ALA B 1 8 ? -22.357 36.496 9.144 1 46.54 8 ALA B C 1
ATOM 2105 O O . ALA B 1 8 ? -22.401 36.395 7.915 1 46.54 8 ALA B O 1
ATOM 2106 N N . GLN B 1 9 ? -21.144 36.73 9.646 1 46.43 9 GLN B N 1
ATOM 2107 C CA . GLN B 1 9 ? -19.808 36.668 9.063 1 46.43 9 GLN B CA 1
ATOM 2108 C C . GLN B 1 9 ? -19.446 35.24 8.665 1 46.43 9 GLN B C 1
ATOM 2110 O O . GLN B 1 9 ? -18.473 35.019 7.942 1 46.43 9 GLN B O 1
ATOM 2115 N N . ARG B 1 10 ? -20.045 34.213 9.039 1 47.42 10 ARG B N 1
ATOM 2116 C CA . ARG B 1 10 ? -20.035 32.772 8.81 1 47.42 10 ARG B CA 1
ATOM 2117 C C . ARG B 1 10 ? -20.62 32.431 7.443 1 47.42 10 ARG B C 1
ATOM 2119 O O . ARG B 1 10 ? -20.109 31.552 6.745 1 47.42 10 ARG B O 1
ATOM 2126 N N . GLU B 1 11 ? -21.665 32.909 6.982 1 42.11 11 GLU B N 1
ATOM 2127 C CA . GLU B 1 11 ? -22.416 32.726 5.744 1 42.11 11 GLU B CA 1
ATOM 2128 C C . GLU B 1 11 ? -21.658 33.296 4.549 1 42.11 11 GLU B C 1
ATOM 2130 O O . GLU B 1 11 ? -21.667 32.711 3.464 1 42.11 11 GLU B O 1
ATOM 2135 N N . GLU B 1 12 ? -21.405 34.618 4.476 1 44.48 12 GLU B N 1
ATOM 2136 C CA . GLU B 1 12 ? -20.659 35.267 3.402 1 44.48 12 GLU B CA 1
ATOM 2137 C C . GLU B 1 12 ? -19.348 34.537 3.123 1 44.48 12 GLU B C 1
ATOM 2139 O O . GLU B 1 12 ? -18.835 34.578 2.003 1 44.48 12 GLU B O 1
ATOM 2144 N N . GLU B 1 13 ? -18.622 33.845 4.028 1 42.25 13 GLU B N 1
ATOM 2145 C CA . GLU B 1 13 ? -17.452 32.974 4.084 1 42.25 13 GLU B CA 1
ATOM 2146 C C . GLU B 1 13 ? -17.784 31.571 3.581 1 42.25 13 GLU B C 1
ATOM 2148 O O . GLU B 1 13 ? -16.892 30.824 3.176 1 42.25 13 GLU B O 1
ATOM 2153 N N . ASP B 1 14 ? -18.753 31.035 3.689 1 44.04 14 ASP B N 1
ATOM 2154 C CA . ASP B 1 14 ? -19.371 29.819 3.168 1 44.04 14 ASP B CA 1
ATOM 2155 C C . ASP B 1 14 ? -19.377 29.818 1.641 1 44.04 14 ASP B C 1
ATOM 2157 O O . ASP B 1 14 ? -19.195 28.771 1.015 1 44.04 14 ASP B O 1
ATOM 2161 N N . TYR B 1 15 ? -20.064 30.81 0.964 1 40.68 15 TYR B N 1
ATOM 2162 C CA . TYR B 1 15 ? -20.138 31.128 -0.458 1 40.68 15 TYR B CA 1
ATOM 2163 C C . TYR B 1 15 ? -18.748 31.162 -1.081 1 40.68 15 TYR B C 1
ATOM 2165 O O . TYR B 1 15 ? -18.572 30.787 -2.243 1 40.68 15 TYR B O 1
ATOM 2173 N N . LYS B 1 16 ? -17.761 31.809 -0.664 1 43.58 16 LYS B N 1
ATOM 2174 C CA . LYS B 1 16 ? -16.328 31.851 -0.937 1 43.58 16 LYS B CA 1
ATOM 2175 C C . LYS B 1 16 ? -15.684 30.486 -0.71 1 43.58 16 LYS B C 1
ATOM 2177 O O . LYS B 1 16 ? -14.508 30.288 -1.022 1 43.58 16 LYS B O 1
ATOM 2182 N N . ASN B 1 17 ? -16.138 29.338 -0.386 1 46.36 17 ASN B N 1
ATOM 2183 C CA . ASN B 1 17 ? -16.094 27.987 0.163 1 46.36 17 ASN B CA 1
ATOM 2184 C C . ASN B 1 17 ? -16.282 26.934 -0.926 1 46.36 17 ASN B C 1
ATOM 2186 O O . ASN B 1 17 ? -15.643 25.881 -0.894 1 46.36 17 ASN B O 1
ATOM 2190 N N . GLU B 1 18 ? -17.706 27.06 -1.585 1 48.9 18 GLU B N 1
ATOM 2191 C CA . GLU B 1 18 ? -17.905 26.261 -2.79 1 48.9 18 GLU B CA 1
ATOM 2192 C C . GLU B 1 18 ? -16.667 26.29 -3.682 1 48.9 18 GLU B C 1
ATOM 2194 O O . GLU B 1 18 ? -16.283 25.266 -4.252 1 48.9 18 GLU B O 1
ATOM 2199 N N . LYS B 1 19 ? -16.385 27.568 -4.183 1 50.62 19 LYS B N 1
ATOM 2200 C CA . LYS B 1 19 ? -15.092 27.904 -4.771 1 50.62 19 LYS B CA 1
ATOM 2201 C C . LYS B 1 19 ? -13.954 27.209 -4.029 1 50.62 19 LYS B C 1
ATOM 2203 O O . LYS B 1 19 ? -12.958 26.814 -4.639 1 50.62 19 LYS B O 1
ATOM 2208 N N . SER B 1 20 ? -14.582 26.689 -2.829 1 65.01 20 SER B N 1
ATOM 2209 C CA . SER B 1 20 ? -13.632 26.132 -1.872 1 65.01 20 SER B CA 1
ATOM 2210 C C . SER B 1 20 ? -13.501 24.622 -2.038 1 65.01 20 SER B C 1
ATOM 2212 O O . SER B 1 20 ? -12.389 24.091 -2.085 1 65.01 20 SER B O 1
ATOM 2214 N N . ALA B 1 21 ? -14.882 24.046 -2.355 1 67.39 21 ALA B N 1
ATOM 2215 C CA . ALA B 1 21 ? -14.783 22.602 -2.551 1 67.39 21 ALA B CA 1
ATOM 2216 C C . ALA B 1 21 ? -14.017 22.273 -3.829 1 67.39 21 ALA B C 1
ATOM 2218 O O . ALA B 1 21 ? -13.174 21.373 -3.84 1 67.39 21 ALA B O 1
ATOM 2219 N N . GLY B 1 22 ? -14.444 22.972 -4.912 1 72.6 22 GLY B N 1
ATOM 2220 C CA . GLY B 1 22 ? -13.738 22.798 -6.172 1 72.6 22 GLY B CA 1
ATOM 2221 C C . GLY B 1 22 ? -12.252 23.086 -6.067 1 72.6 22 GLY B C 1
ATOM 2222 O O . GLY B 1 22 ? -11.433 22.373 -6.651 1 72.6 22 GLY B O 1
ATOM 2223 N N . MET B 1 23 ? -12.128 24.049 -5.329 1 78.07 23 MET B N 1
ATOM 2224 C CA . MET B 1 23 ? -10.729 24.419 -5.138 1 78.07 23 MET B CA 1
ATOM 2225 C C . MET B 1 23 ? -9.998 23.371 -4.304 1 78.07 23 MET B C 1
ATOM 2227 O O . MET B 1 23 ? -8.835 23.063 -4.569 1 78.07 23 MET B O 1
ATOM 2231 N N . MET B 1 24 ? -10.76 22.857 -3.342 1 81.31 24 MET B N 1
ATOM 2232 C CA . MET B 1 24 ? -10.157 21.82 -2.51 1 81.31 24 MET B CA 1
ATOM 2233 C C . MET B 1 24 ? -9.917 20.547 -3.315 1 81.31 24 MET B C 1
ATOM 2235 O O . MET B 1 24 ? -8.884 19.894 -3.158 1 81.31 24 MET B O 1
ATOM 2239 N N . MET B 1 25 ? -10.848 20.299 -4.11 1 82.44 25 MET B N 1
ATOM 2240 C CA . MET B 1 25 ? -10.696 19.127 -4.968 1 82.44 25 MET B CA 1
ATOM 2241 C C . MET B 1 25 ? -9.515 19.298 -5.918 1 82.44 25 MET B C 1
ATOM 2243 O O . MET B 1 25 ? -8.772 18.347 -6.168 1 82.44 25 MET B O 1
ATOM 2247 N N . LYS B 1 26 ? -9.376 20.424 -6.436 1 82.44 26 LYS B N 1
ATOM 2248 C CA . LYS B 1 26 ? -8.267 20.704 -7.344 1 82.44 26 LYS B CA 1
ATOM 2249 C C . LYS B 1 26 ? -6.925 20.565 -6.633 1 82.44 26 LYS B C 1
ATOM 2251 O O . LYS B 1 26 ? -5.969 20.03 -7.199 1 82.44 26 LYS B O 1
ATOM 2256 N N . LYS B 1 27 ? -6.927 21.071 -5.451 1 82.72 27 LYS B N 1
ATOM 2257 C CA . LYS B 1 27 ? -5.695 20.986 -4.672 1 82.72 27 LYS B CA 1
ATOM 2258 C C . LYS B 1 27 ? -5.315 19.533 -4.403 1 82.72 27 LYS B C 1
ATOM 2260 O O . LYS B 1 27 ? -4.161 19.142 -4.592 1 82.72 27 LYS B O 1
ATOM 2265 N N . VAL B 1 28 ? -6.296 18.776 -4.047 1 84.13 28 VAL B N 1
ATOM 2266 C CA . VAL B 1 28 ? -6.052 17.368 -3.753 1 84.13 28 VAL B CA 1
ATOM 2267 C C . VAL B 1 28 ? -5.67 16.63 -5.034 1 84.13 28 VAL B C 1
ATOM 2269 O O . VAL B 1 28 ? -4.724 15.838 -5.043 1 84.13 28 VAL B O 1
ATOM 2272 N N . SER B 1 29 ? -6.35 16.935 -6.072 1 85.54 29 SER B N 1
ATOM 2273 C CA . SER B 1 29 ? -6.123 16.234 -7.332 1 85.54 29 SER B CA 1
ATOM 2274 C C . SER B 1 29 ? -4.753 16.568 -7.911 1 85.54 29 SER B C 1
ATOM 2276 O O . SER B 1 29 ? -4.117 15.722 -8.542 1 85.54 29 SER B O 1
ATOM 2278 N N . TYR B 1 30 ? -4.35 17.781 -7.738 1 83.65 30 TYR B N 1
ATOM 2279 C CA . TYR B 1 30 ? -3.049 18.207 -8.243 1 83.65 30 TYR B CA 1
ATOM 2280 C C . TYR B 1 30 ? -1.922 17.437 -7.566 1 83.65 30 TYR B C 1
ATOM 2282 O O . TYR B 1 30 ? -0.968 17.015 -8.223 1 83.65 30 TYR B O 1
ATOM 2290 N N . MET B 1 31 ? -2.042 17.211 -6.336 1 86.59 31 MET B N 1
ATOM 2291 C CA . MET B 1 31 ? -1.026 16.467 -5.597 1 86.59 31 MET B CA 1
ATOM 2292 C C . MET B 1 31 ? -1.192 14.966 -5.807 1 86.59 31 MET B C 1
ATOM 2294 O O . MET B 1 31 ? -0.223 14.211 -5.712 1 86.59 31 MET B O 1
ATOM 2298 N N . ALA B 1 32 ? -2.396 14.596 -6.123 1 89.24 32 ALA B N 1
ATOM 2299 C CA . ALA B 1 32 ? -2.725 13.175 -6.197 1 89.24 32 ALA B CA 1
ATOM 2300 C C . ALA B 1 32 ? -2.139 12.542 -7.456 1 89.24 32 ALA B C 1
ATOM 2302 O O . ALA B 1 32 ? -1.704 11.388 -7.434 1 89.24 32 ALA B O 1
ATOM 2303 N N . ALA B 1 33 ? -2.039 13.262 -8.557 1 88.57 33 ALA B N 1
ATOM 2304 C CA . ALA B 1 33 ? -1.624 12.698 -9.838 1 88.57 33 ALA B CA 1
ATOM 2305 C C . ALA B 1 33 ? -0.213 12.121 -9.752 1 88.57 33 ALA B C 1
ATOM 2307 O O . ALA B 1 33 ? 0.005 10.949 -10.068 1 88.57 33 ALA B O 1
ATOM 2308 N N . PRO B 1 34 ? 0.712 12.904 -9.284 1 89.4 34 PRO B N 1
ATOM 2309 C CA . PRO B 1 34 ? 2.062 12.354 -9.144 1 89.4 34 PRO B CA 1
ATOM 2310 C C . PRO B 1 34 ? 2.131 11.212 -8.131 1 89.4 34 PRO B C 1
ATOM 2312 O O . PRO B 1 34 ? 2.878 10.251 -8.33 1 89.4 34 PRO B O 1
ATOM 2315 N N . MET B 1 35 ? 1.341 11.278 -7.15 1 90.59 35 MET B N 1
ATOM 2316 C CA . MET B 1 35 ? 1.361 10.247 -6.116 1 90.59 35 MET B CA 1
ATOM 2317 C C . MET B 1 35 ? 0.779 8.939 -6.641 1 90.59 35 MET B C 1
ATOM 2319 O O . MET B 1 35 ? 1.238 7.857 -6.27 1 90.59 35 MET B O 1
ATOM 2323 N N . VAL B 1 36 ? -0.189 9.059 -7.456 1 92.59 36 VAL B N 1
ATOM 2324 C CA . VAL B 1 36 ? -0.764 7.886 -8.106 1 92.59 36 VAL B CA 1
ATOM 2325 C C . VAL B 1 36 ? 0.285 7.223 -8.997 1 92.59 36 VAL B C 1
ATOM 2327 O O . VAL B 1 36 ? 0.436 5.999 -8.983 1 92.59 36 VAL B O 1
ATOM 2330 N N . ALA B 1 37 ? 0.988 8.04 -9.697 1 92.41 37 ALA B N 1
ATOM 2331 C CA . ALA B 1 37 ? 2.032 7.511 -10.57 1 92.41 37 ALA B CA 1
ATOM 2332 C C . ALA B 1 37 ? 3.112 6.796 -9.763 1 92.41 37 ALA B C 1
ATOM 2334 O O . ALA B 1 37 ? 3.641 5.77 -10.195 1 92.41 37 ALA B O 1
ATOM 2335 N N . VAL B 1 38 ? 3.377 7.37 -8.625 1 92.18 38 VAL B N 1
ATOM 2336 C CA . VAL B 1 38 ? 4.356 6.75 -7.738 1 92.18 38 VAL B CA 1
ATOM 2337 C C . VAL B 1 38 ? 3.846 5.387 -7.276 1 92.18 38 VAL B C 1
ATOM 2339 O O . VAL B 1 38 ? 4.569 4.391 -7.345 1 92.18 38 VAL B O 1
ATOM 2342 N N . SER B 1 39 ? 2.628 5.381 -6.852 1 92.91 39 SER B N 1
ATOM 2343 C CA . SER B 1 39 ? 2.048 4.142 -6.346 1 92.91 39 SER B CA 1
ATOM 2344 C C . SER B 1 39 ? 1.953 3.088 -7.444 1 92.91 39 SER B C 1
ATOM 2346 O O . SER B 1 39 ? 2.256 1.915 -7.214 1 92.91 39 SER B O 1
ATOM 2348 N N . VAL B 1 40 ? 1.587 3.476 -8.59 1 93.05 40 VAL B N 1
ATOM 2349 C CA . VAL B 1 40 ? 1.477 2.552 -9.713 1 93.05 40 VAL B CA 1
ATOM 2350 C C . VAL B 1 40 ? 2.856 2.001 -10.067 1 93.05 40 VAL B C 1
ATOM 2352 O O . VAL B 1 40 ? 3.013 0.798 -10.291 1 93.05 40 VAL B O 1
ATOM 2355 N N . SER B 1 41 ? 3.818 2.889 -10.126 1 93.11 41 SER B N 1
ATOM 2356 C CA . SER B 1 41 ? 5.183 2.468 -10.425 1 93.11 41 SER B CA 1
ATOM 2357 C C . SER B 1 41 ? 5.683 1.448 -9.408 1 93.11 41 SER B C 1
ATOM 2359 O O . SER B 1 41 ? 6.335 0.468 -9.773 1 93.11 41 SER B O 1
ATOM 2361 N N . THR B 1 42 ? 5.346 1.658 -8.212 1 90.61 42 THR B N 1
ATOM 2362 C CA . THR B 1 42 ? 5.799 0.766 -7.15 1 90.61 42 THR B CA 1
ATOM 2363 C C . THR B 1 42 ? 5.136 -0.603 -7.273 1 90.61 42 THR B C 1
ATOM 2365 O O . THR B 1 42 ? 5.79 -1.633 -7.099 1 90.61 42 THR B O 1
ATOM 2368 N N . TYR B 1 43 ? 3.923 -0.65 -7.596 1 90.9 43 TYR B N 1
ATOM 2369 C CA . TYR B 1 43 ? 3.224 -1.922 -7.742 1 90.9 43 TYR B CA 1
ATOM 2370 C C . TYR B 1 43 ? 3.71 -2.672 -8.977 1 90.9 43 TYR B C 1
ATOM 2372 O O . TYR B 1 43 ? 3.788 -3.902 -8.973 1 90.9 43 TYR B O 1
ATOM 2380 N N . LEU B 1 44 ? 4.043 -1.899 -9.964 1 93.08 44 LEU B N 1
ATOM 2381 C CA . LEU B 1 44 ? 4.494 -2.502 -11.214 1 93.08 44 LEU B CA 1
ATOM 2382 C C . LEU B 1 44 ? 5.822 -3.226 -11.02 1 93.08 44 LEU B C 1
ATOM 2384 O O . LEU B 1 44 ? 6.108 -4.203 -11.716 1 93.08 44 LEU B O 1
ATOM 2388 N N . LEU B 1 45 ? 6.59 -2.791 -10.068 1 93.49 45 LEU B N 1
ATOM 2389 C CA . LEU B 1 45 ? 7.84 -3.491 -9.794 1 93.49 45 LEU B CA 1
ATOM 2390 C C . LEU B 1 45 ? 7.577 -4.945 -9.417 1 93.49 45 LEU B C 1
ATOM 2392 O O . LEU B 1 45 ? 8.224 -5.854 -9.941 1 93.49 45 LEU B O 1
ATOM 2396 N N . GLN B 1 46 ? 6.598 -5.051 -8.565 1 90.06 46 GLN B N 1
ATOM 2397 C CA . GLN B 1 46 ? 6.267 -6.388 -8.083 1 90.06 46 GLN B CA 1
ATOM 2398 C C . GLN B 1 46 ? 5.594 -7.215 -9.175 1 90.06 46 GLN B C 1
ATOM 2400 O O . GLN B 1 46 ? 5.901 -8.397 -9.344 1 90.06 46 GLN B O 1
ATOM 2405 N N . VAL B 1 47 ? 4.741 -6.646 -9.935 1 89.35 47 VAL B N 1
ATOM 2406 C CA . VAL B 1 47 ? 3.954 -7.356 -10.938 1 89.35 47 VAL B CA 1
ATOM 2407 C C . VAL B 1 47 ? 4.862 -7.815 -12.077 1 89.35 47 VAL B C 1
ATOM 2409 O O . VAL B 1 47 ? 4.767 -8.957 -12.533 1 89.35 47 VAL B O 1
ATOM 2412 N N . ILE B 1 48 ? 5.717 -6.941 -12.502 1 92.32 48 ILE B N 1
ATOM 2413 C CA . ILE B 1 48 ? 6.614 -7.267 -13.605 1 92.32 48 ILE B CA 1
ATOM 2414 C C . ILE B 1 48 ? 7.506 -8.444 -13.215 1 92.32 48 ILE B C 1
ATOM 2416 O O . ILE B 1 48 ? 7.709 -9.366 -14.009 1 92.32 48 ILE B O 1
ATOM 2420 N N . SER B 1 49 ? 8.022 -8.45 -12.01 1 91.96 49 SER B N 1
ATOM 2421 C CA . SER B 1 49 ? 8.86 -9.547 -11.538 1 91.96 49 SER B CA 1
ATOM 2422 C C . SER B 1 49 ? 8.071 -10.85 -11.459 1 91.96 49 SER B C 1
ATOM 2424 O O . SER B 1 49 ? 8.58 -11.913 -11.821 1 91.96 49 SER B O 1
ATOM 2426 N N . MET B 1 50 ? 6.813 -10.723 -10.998 1 87.43 50 MET B N 1
ATOM 2427 C CA . MET B 1 50 ? 5.966 -11.906 -10.879 1 87.43 50 MET B CA 1
ATOM 2428 C C . MET B 1 50 ? 5.63 -12.476 -12.253 1 87.43 50 MET B C 1
ATOM 2430 O O . MET B 1 50 ? 5.68 -13.691 -12.455 1 87.43 50 MET B O 1
ATOM 2434 N N . VAL B 1 51 ? 5.322 -11.643 -13.208 1 84.16 51 VAL B N 1
ATOM 2435 C CA . VAL B 1 51 ? 4.941 -12.061 -14.553 1 84.16 51 VAL B CA 1
ATOM 2436 C C . VAL B 1 51 ? 6.141 -12.689 -15.259 1 84.16 51 VAL B C 1
ATOM 2438 O O . VAL B 1 51 ? 6.01 -13.725 -15.915 1 84.16 51 VAL B O 1
ATOM 2441 N N . MET B 1 52 ? 7.28 -12.165 -15.163 1 88.89 52 MET B N 1
ATOM 2442 C CA . MET B 1 52 ? 8.468 -12.692 -15.829 1 88.89 52 MET B CA 1
ATOM 2443 C C . MET B 1 52 ? 8.894 -14.02 -15.212 1 88.89 52 MET B C 1
ATOM 2445 O O . MET B 1 52 ? 9.302 -14.938 -15.926 1 88.89 52 MET B O 1
ATOM 2449 N N . ALA B 1 53 ? 8.75 -14.114 -13.905 1 86.68 53 ALA B N 1
ATOM 2450 C CA . ALA B 1 53 ? 9.052 -15.381 -13.243 1 86.68 53 ALA B CA 1
ATOM 2451 C C . ALA B 1 53 ? 8.024 -16.448 -13.608 1 86.68 53 ALA B C 1
ATOM 2453 O O . ALA B 1 53 ? 8.356 -17.632 -13.701 1 86.68 53 ALA B O 1
ATOM 2454 N N . GLY B 1 54 ? 6.784 -16.088 -13.762 1 80.43 54 GLY B N 1
ATOM 2455 C CA . GLY B 1 54 ? 5.698 -16.998 -14.087 1 80.43 54 GLY B CA 1
ATOM 2456 C C . GLY B 1 54 ? 5.801 -17.574 -15.487 1 80.43 54 GLY B C 1
ATOM 2457 O O . GLY B 1 54 ? 5.274 -18.654 -15.76 1 80.43 54 GLY B O 1
ATOM 2458 N N . HIS B 1 55 ? 6.412 -16.858 -16.407 1 83.16 55 HIS B N 1
ATOM 2459 C CA . HIS B 1 55 ? 6.57 -17.333 -17.777 1 83.16 55 HIS B CA 1
ATOM 2460 C C . HIS B 1 55 ? 7.551 -18.498 -17.847 1 83.16 55 HIS B C 1
ATOM 2462 O O . HIS B 1 55 ? 7.623 -19.195 -18.862 1 83.16 55 HIS B O 1
ATOM 2468 N N . LEU B 1 56 ? 8.248 -18.79 -16.793 1 84.6 56 LEU B N 1
ATOM 2469 C CA . LEU B 1 56 ? 9.147 -19.938 -16.752 1 84.6 56 LEU B CA 1
ATOM 2470 C C . LEU B 1 56 ? 8.361 -21.241 -16.651 1 84.6 56 LEU B C 1
ATOM 2472 O O . LEU B 1 56 ? 8.565 -22.158 -17.45 1 84.6 56 LEU B O 1
ATOM 2476 N N . ASP B 1 57 ? 7.542 -21.343 -15.68 1 83.28 57 ASP B N 1
ATOM 2477 C CA . ASP B 1 57 ? 6.665 -22.494 -15.489 1 83.28 57 ASP B CA 1
ATOM 2478 C C . ASP B 1 57 ? 5.621 -22.215 -14.41 1 83.28 57 ASP B C 1
ATOM 2480 O O . ASP B 1 57 ? 5.682 -21.19 -13.729 1 83.28 57 ASP B O 1
ATOM 2484 N N . GLU B 1 58 ? 4.666 -23.085 -14.293 1 78.6 58 GLU B N 1
ATOM 2485 C CA . GLU B 1 58 ? 3.564 -22.919 -13.351 1 78.6 58 GLU B CA 1
ATOM 2486 C C . GLU B 1 58 ? 4.055 -23.002 -11.908 1 78.6 58 GLU B C 1
ATOM 2488 O O . GLU B 1 58 ? 3.531 -22.315 -11.028 1 78.6 58 GLU B O 1
ATOM 2493 N N . LEU B 1 59 ? 4.98 -23.871 -11.702 1 83.95 59 LEU B N 1
ATOM 2494 C CA . LEU B 1 59 ? 5.551 -24.043 -10.371 1 83.95 59 LEU B CA 1
ATOM 2495 C C . LEU B 1 59 ? 6.206 -22.753 -9.889 1 83.95 59 LEU B C 1
ATOM 2497 O O . LEU B 1 59 ? 6.065 -22.377 -8.723 1 83.95 59 LEU B O 1
ATOM 2501 N N . SER B 1 60 ? 6.892 -22.046 -10.78 1 87.81 60 SER B N 1
ATOM 2502 C CA . SER B 1 60 ? 7.532 -20.775 -10.456 1 87.81 60 SER B CA 1
ATOM 2503 C C . SER B 1 60 ? 6.499 -19.706 -10.118 1 87.81 60 SER B C 1
ATOM 2505 O O . SER B 1 60 ? 6.68 -18.938 -9.171 1 87.81 60 SER B O 1
ATOM 2507 N N . LEU B 1 61 ? 5.441 -19.686 -10.866 1 82.53 61 LEU B N 1
ATOM 2508 C CA . LEU B 1 61 ? 4.391 -18.703 -10.623 1 82.53 61 LEU B CA 1
ATOM 2509 C C . LEU B 1 61 ? 3.746 -18.922 -9.258 1 82.53 61 LEU B C 1
ATOM 2511 O O . LEU B 1 61 ? 3.573 -17.974 -8.489 1 82.53 61 LEU B O 1
ATOM 2515 N N . SER B 1 62 ? 3.359 -20.141 -8.914 1 83.14 62 SER B N 1
ATOM 2516 C CA . SER B 1 62 ? 2.736 -20.462 -7.634 1 83.14 62 SER B CA 1
ATOM 2517 C C . SER B 1 62 ? 3.671 -20.152 -6.471 1 83.14 62 SER B C 1
ATOM 2519 O O . SER B 1 62 ? 3.238 -19.632 -5.44 1 83.14 62 SER B O 1
ATOM 2521 N N . SER B 1 63 ? 4.967 -20.43 -6.615 1 88.73 63 SER B N 1
ATOM 2522 C CA . SER B 1 63 ? 5.949 -20.211 -5.558 1 88.73 63 SER B CA 1
ATOM 2523 C C . SER B 1 63 ? 6.163 -18.722 -5.301 1 88.73 63 SER B C 1
ATOM 2525 O O . SER B 1 63 ? 6.215 -18.287 -4.15 1 88.73 63 SER B O 1
ATOM 2527 N N . VAL B 1 64 ? 6.237 -17.95 -6.39 1 90.01 64 VAL B N 1
ATOM 2528 C CA . VAL B 1 64 ? 6.445 -16.511 -6.27 1 90.01 64 VAL B CA 1
ATOM 2529 C C . VAL B 1 64 ? 5.205 -15.859 -5.662 1 90.01 64 VAL B C 1
ATOM 2531 O O . VAL B 1 64 ? 5.316 -14.934 -4.854 1 90.01 64 VAL B O 1
ATOM 2534 N N . ALA B 1 65 ? 4.056 -16.291 -6.043 1 84.97 65 ALA B N 1
ATOM 2535 C CA . ALA B 1 65 ? 2.805 -15.758 -5.509 1 84.97 65 ALA B CA 1
ATOM 2536 C C . ALA B 1 65 ? 2.722 -15.963 -3.999 1 84.97 65 ALA B C 1
ATOM 2538 O O . ALA B 1 65 ? 2.387 -15.036 -3.258 1 84.97 65 ALA B O 1
ATOM 2539 N N . ILE B 1 66 ? 3.027 -17.164 -3.524 1 85.13 66 ILE B N 1
ATOM 2540 C CA . ILE B 1 66 ? 2.973 -17.476 -2.1 1 85.13 66 ILE B CA 1
ATOM 2541 C C . ILE B 1 66 ? 4.051 -16.69 -1.358 1 85.13 66 ILE B C 1
ATOM 2543 O O . ILE B 1 66 ? 3.793 -16.124 -0.293 1 85.13 66 ILE B O 1
ATOM 2547 N N . ALA B 1 67 ? 5.251 -16.688 -1.938 1 92.12 67 ALA B N 1
ATOM 2548 C CA . ALA B 1 67 ? 6.348 -15.946 -1.321 1 92.12 67 ALA B CA 1
ATOM 2549 C C . ALA B 1 67 ? 6.002 -14.466 -1.187 1 92.12 67 ALA B C 1
ATOM 2551 O O . ALA B 1 67 ? 6.243 -13.858 -0.141 1 92.12 67 ALA B O 1
ATOM 2552 N N . THR B 1 68 ? 5.45 -13.912 -2.24 1 90.62 68 THR B N 1
ATOM 2553 C CA . THR B 1 68 ? 5.076 -12.502 -2.241 1 90.62 68 THR B CA 1
ATOM 2554 C C . THR B 1 68 ? 3.993 -12.229 -1.201 1 90.62 68 THR B C 1
ATOM 2556 O O . THR B 1 68 ? 4.05 -11.227 -0.486 1 90.62 68 THR B O 1
ATOM 2559 N N . SER B 1 69 ? 3.065 -13.101 -1.126 1 87.96 69 SER B N 1
ATOM 2560 C CA . SER B 1 69 ? 1.994 -12.946 -0.147 1 87.96 69 SER B CA 1
ATOM 2561 C C . SER B 1 69 ? 2.54 -12.959 1.277 1 87.96 69 SER B C 1
ATOM 2563 O O . SER B 1 69 ? 2.187 -12.104 2.091 1 87.96 69 SER B O 1
ATOM 2565 N N . LEU B 1 70 ? 3.396 -13.869 1.552 1 91.63 70 LEU B N 1
ATOM 2566 C CA . LEU B 1 70 ? 3.932 -14.019 2.901 1 91.63 70 LEU B CA 1
ATOM 2567 C C . LEU B 1 70 ? 4.894 -12.883 3.233 1 91.63 70 LEU B C 1
ATOM 2569 O O . LEU B 1 70 ? 4.913 -12.39 4.363 1 91.63 70 LEU B O 1
ATOM 2573 N N . THR B 1 71 ? 5.679 -12.53 2.258 1 94.72 71 THR B N 1
ATOM 2574 C CA . THR B 1 71 ? 6.622 -11.445 2.507 1 94.72 71 THR B CA 1
ATOM 2575 C C . THR B 1 71 ? 5.89 -10.114 2.649 1 94.72 71 THR B C 1
ATOM 2577 O O . THR B 1 71 ? 6.327 -9.236 3.396 1 94.72 71 THR B O 1
ATOM 2580 N N . ASN B 1 72 ? 4.774 -9.948 1.977 1 92.79 72 ASN B N 1
ATOM 2581 C CA . ASN B 1 72 ? 3.961 -8.748 2.148 1 92.79 72 ASN B CA 1
ATOM 2582 C C . ASN B 1 72 ? 3.385 -8.658 3.558 1 92.79 72 ASN B C 1
ATOM 2584 O O . ASN B 1 72 ? 3.465 -7.609 4.199 1 92.79 72 ASN B O 1
ATOM 2588 N N . VAL B 1 73 ? 2.954 -9.748 4.05 1 92.35 73 VAL B N 1
ATOM 2589 C CA . VAL B 1 73 ? 2.287 -9.767 5.348 1 92.35 73 VAL B CA 1
ATOM 2590 C C . VAL B 1 73 ? 3.323 -9.664 6.464 1 92.35 73 VAL B C 1
ATOM 2592 O O . VAL B 1 73 ? 3.131 -8.925 7.433 1 92.35 73 VAL B O 1
ATOM 2595 N N . THR B 1 74 ? 4.45 -10.32 6.268 1 93.93 74 THR B N 1
ATOM 2596 C CA . THR B 1 74 ? 5.393 -10.429 7.375 1 93.93 74 THR B CA 1
ATOM 2597 C C . THR B 1 74 ? 6.465 -9.346 7.281 1 93.93 74 THR B C 1
ATOM 2599 O O . THR B 1 74 ? 7.226 -9.134 8.227 1 93.93 74 THR B O 1
ATOM 2602 N N . GLY B 1 75 ? 6.489 -8.648 6.215 1 95.72 75 GLY B N 1
ATOM 2603 C CA . GLY B 1 75 ? 7.566 -7.684 6.059 1 95.72 75 GLY B CA 1
ATOM 2604 C C . GLY B 1 75 ? 7.09 -6.331 5.564 1 95.72 75 GLY B C 1
ATOM 2605 O O . GLY B 1 75 ? 7.004 -5.376 6.338 1 95.72 75 GLY B O 1
ATOM 2606 N N . PHE B 1 76 ? 6.605 -6.26 4.338 1 93.96 76 PHE B N 1
ATOM 2607 C CA . PHE B 1 76 ? 6.346 -4.987 3.677 1 93.96 76 PHE B CA 1
ATOM 2608 C C . PHE B 1 76 ? 5.181 -4.261 4.34 1 93.96 76 PHE B C 1
ATOM 2610 O O . PHE B 1 76 ? 5.177 -3.031 4.425 1 93.96 76 PHE B O 1
ATOM 2617 N N . SER B 1 77 ? 4.216 -5.004 4.772 1 92.15 77 SER B N 1
ATOM 2618 C CA . SER B 1 77 ? 3.093 -4.355 5.44 1 92.15 77 SER B CA 1
ATOM 2619 C C . SER B 1 77 ? 3.534 -3.682 6.735 1 92.15 77 SER B C 1
ATOM 2621 O O . SER B 1 77 ? 2.994 -2.641 7.115 1 92.15 77 SER B O 1
ATOM 2623 N N . LEU B 1 78 ? 4.516 -4.231 7.408 1 93.41 78 LEU B N 1
ATOM 2624 C CA . LEU B 1 78 ? 5.054 -3.644 8.631 1 93.41 78 LEU B CA 1
ATOM 2625 C C . LEU B 1 78 ? 5.743 -2.315 8.339 1 93.41 78 LEU B C 1
ATOM 2627 O O . LEU B 1 78 ? 5.567 -1.344 9.078 1 93.41 78 LEU B O 1
ATOM 2631 N N . LEU B 1 79 ? 6.443 -2.322 7.273 1 93.45 79 LEU B N 1
ATOM 2632 C CA . LEU B 1 79 ? 7.165 -1.111 6.896 1 93.45 79 LEU B CA 1
ATOM 2633 C C . LEU B 1 79 ? 6.197 -0.008 6.483 1 93.45 79 LEU B C 1
ATOM 2635 O O . LEU B 1 79 ? 6.378 1.154 6.855 1 93.45 79 LEU B O 1
ATOM 2639 N N . VAL B 1 80 ? 5.176 -0.394 5.782 1 90.15 80 VAL B N 1
ATOM 2640 C CA . VAL B 1 80 ? 4.168 0.563 5.337 1 90.15 80 VAL B CA 1
ATOM 2641 C C . VAL B 1 80 ? 3.424 1.13 6.544 1 90.15 80 VAL B C 1
ATOM 2643 O O . VAL B 1 80 ? 3.177 2.336 6.618 1 90.15 80 VAL B O 1
ATOM 2646 N N . GLY B 1 81 ? 3.037 0.277 7.434 1 88.8 81 GLY B N 1
ATOM 2647 C CA . GLY B 1 81 ? 2.351 0.724 8.636 1 88.8 81 GLY B CA 1
ATOM 2648 C C . GLY B 1 81 ? 3.173 1.689 9.469 1 88.8 81 GLY B C 1
ATOM 2649 O O . GLY B 1 81 ? 2.665 2.718 9.919 1 88.8 81 GLY B O 1
ATOM 2650 N N . PHE B 1 82 ? 4.432 1.363 9.641 1 90.35 82 PHE B N 1
ATOM 2651 C CA . PHE B 1 82 ? 5.32 2.227 10.409 1 90.35 82 PHE B CA 1
ATOM 2652 C C . PHE B 1 82 ? 5.47 3.586 9.735 1 90.35 82 PHE B C 1
ATOM 2654 O O . PHE B 1 82 ? 5.493 4.619 10.407 1 90.35 82 PHE B O 1
ATOM 2661 N N . SER B 1 83 ? 5.59 3.576 8.448 1 88.05 83 SER B N 1
ATOM 2662 C CA . SER B 1 83 ? 5.786 4.808 7.693 1 88.05 83 SER B CA 1
ATOM 2663 C C . SER B 1 83 ? 4.544 5.692 7.745 1 88.05 83 SER B C 1
ATOM 2665 O O . SER B 1 83 ? 4.639 6.913 7.601 1 88.05 83 SER B O 1
ATOM 2667 N N . GLY B 1 84 ? 3.437 5.038 7.952 1 86.94 84 GLY B N 1
ATOM 2668 C CA . GLY B 1 84 ? 2.223 5.816 8.138 1 86.94 84 GLY B CA 1
ATOM 2669 C C . GLY B 1 84 ? 2.285 6.74 9.339 1 86.94 84 GLY B C 1
ATOM 2670 O O . GLY B 1 84 ? 1.811 7.877 9.279 1 86.94 84 GLY B O 1
ATOM 2671 N N . ALA B 1 85 ? 2.845 6.263 10.404 1 88.29 85 ALA B N 1
ATOM 2672 C CA . ALA B 1 85 ? 3.034 7.081 11.599 1 88.29 85 ALA B CA 1
ATOM 2673 C C . ALA B 1 85 ? 3.959 8.261 11.315 1 88.29 85 ALA B C 1
ATOM 2675 O O . ALA B 1 85 ? 3.716 9.375 11.786 1 88.29 85 ALA B O 1
ATOM 2676 N N . LEU B 1 86 ? 4.98 7.953 10.557 1 89.69 86 LEU B N 1
ATOM 2677 C CA . LEU B 1 86 ? 5.916 9.009 10.186 1 89.69 86 LEU B CA 1
ATOM 2678 C C . LEU B 1 86 ? 5.222 10.082 9.353 1 89.69 86 LEU B C 1
ATOM 2680 O O . LEU B 1 86 ? 5.443 11.276 9.565 1 89.69 86 LEU B O 1
ATOM 2684 N N . GLU B 1 87 ? 4.436 9.634 8.457 1 88.39 87 GLU B N 1
ATOM 2685 C CA . GLU B 1 87 ? 3.722 10.566 7.59 1 88.39 87 GLU B CA 1
ATOM 2686 C C . GLU B 1 87 ? 2.844 11.514 8.403 1 88.39 87 GLU B C 1
ATOM 2688 O O . GLU B 1 87 ? 2.763 12.706 8.1 1 88.39 87 GLU B O 1
ATOM 2693 N N . THR B 1 88 ? 2.238 10.967 9.403 1 88.44 88 THR B N 1
ATOM 2694 C CA . THR B 1 88 ? 1.385 11.769 10.272 1 88.44 88 THR B CA 1
ATOM 2695 C C . THR B 1 88 ? 2.208 12.807 11.03 1 88.44 88 THR B C 1
ATOM 2697 O O . THR B 1 88 ? 1.893 13.999 11.001 1 88.44 88 THR B O 1
ATOM 2700 N N . LEU B 1 89 ? 3.23 12.414 11.637 1 90.28 89 LEU B N 1
ATOM 2701 C CA . LEU B 1 89 ? 4.042 13.29 12.474 1 90.28 89 LEU B CA 1
ATOM 2702 C C . LEU B 1 89 ? 4.731 14.36 11.634 1 90.28 89 LEU B C 1
ATOM 2704 O O . LEU B 1 89 ? 4.794 15.525 12.033 1 90.28 89 LEU B O 1
ATOM 2708 N N . CYS B 1 90 ? 5.188 13.972 10.477 1 90.45 90 CYS B N 1
ATOM 2709 C CA . CYS B 1 90 ? 5.856 14.928 9.601 1 90.45 90 CYS B CA 1
ATOM 2710 C C . CYS B 1 90 ? 4.861 15.93 9.028 1 90.45 90 CYS B C 1
ATOM 2712 O O . CYS B 1 90 ? 5.178 17.112 8.882 1 90.45 90 CYS B O 1
ATOM 2714 N N . GLY B 1 91 ? 3.688 15.498 8.687 1 90.85 91 GLY B N 1
ATOM 2715 C CA . GLY B 1 91 ? 2.663 16.405 8.195 1 90.85 91 GLY B CA 1
ATOM 2716 C C . GLY B 1 91 ? 2.259 17.456 9.212 1 90.85 91 GLY B C 1
ATOM 2717 O O . GLY B 1 91 ? 2.121 18.633 8.875 1 90.85 91 GLY B O 1
ATOM 2718 N N . GLN B 1 92 ? 2.092 16.952 10.4 1 90.5 92 GLN B N 1
ATOM 2719 C CA . GLN B 1 92 ? 1.743 17.872 11.477 1 90.5 92 GLN B CA 1
ATOM 2720 C C . GLN B 1 92 ? 2.864 18.876 11.729 1 90.5 92 GLN B C 1
ATOM 2722 O O . GLN B 1 92 ? 2.607 20.066 11.922 1 90.5 92 GLN B O 1
ATOM 2727 N N . ALA B 1 93 ? 4.076 18.349 11.747 1 89.35 93 ALA B N 1
ATOM 2728 C CA . ALA B 1 93 ? 5.231 19.211 11.985 1 89.35 93 ALA B CA 1
ATOM 2729 C C . ALA B 1 93 ? 5.368 20.26 10.886 1 89.35 93 ALA B C 1
ATOM 2731 O O . ALA B 1 93 ? 5.69 21.419 11.162 1 89.35 93 ALA B O 1
ATOM 2732 N N . PHE B 1 94 ? 5.168 19.879 9.693 1 90.31 94 PHE B N 1
ATOM 2733 C CA . PHE B 1 94 ? 5.248 20.813 8.577 1 90.31 94 PHE B CA 1
ATOM 2734 C C . PHE B 1 94 ? 4.174 21.888 8.692 1 90.31 94 PHE B C 1
ATOM 2736 O O . PHE B 1 94 ? 4.452 23.073 8.499 1 90.31 94 PHE B O 1
ATOM 2743 N N . GLY B 1 95 ? 2.98 21.497 8.982 1 89.82 95 GLY B N 1
ATOM 2744 C CA . GLY B 1 95 ? 1.889 22.443 9.158 1 89.82 95 GLY B CA 1
ATOM 2745 C C . GLY B 1 95 ? 2.13 23.429 10.284 1 89.82 95 GLY B C 1
ATOM 2746 O O . GLY B 1 95 ? 1.718 24.588 10.2 1 89.82 95 GLY B O 1
ATOM 2747 N N . ALA B 1 96 ? 2.795 22.953 11.292 1 90.42 96 ALA B N 1
ATOM 2748 C CA . ALA B 1 96 ? 3.102 23.792 12.447 1 90.42 96 ALA B CA 1
ATOM 2749 C C . ALA B 1 96 ? 4.395 24.573 12.231 1 90.42 96 ALA B C 1
ATOM 2751 O O . ALA B 1 96 ? 4.879 25.25 13.141 1 90.42 96 ALA B O 1
ATOM 2752 N N . GLU B 1 97 ? 5 24.306 11.094 1 89.64 97 GLU B N 1
ATOM 2753 C CA . GLU B 1 97 ? 6.234 24.98 10.7 1 89.64 97 GLU B CA 1
ATOM 2754 C C . GLU B 1 97 ? 7.394 24.584 11.608 1 89.64 97 GLU B C 1
ATOM 2756 O O . GLU B 1 97 ? 8.202 25.43 11.997 1 89.64 97 GLU B O 1
ATOM 2761 N N . GLN B 1 98 ? 7.317 23.41 12.124 1 87.12 98 GLN B N 1
ATOM 2762 C CA . GLN B 1 98 ? 8.432 22.834 12.868 1 87.12 98 GLN B CA 1
ATOM 2763 C C . GLN B 1 98 ? 9.294 21.951 11.971 1 87.12 98 GLN B C 1
ATOM 2765 O O . GLN B 1 98 ? 9.369 20.737 12.172 1 87.12 98 GLN B O 1
ATOM 2770 N N . TYR B 1 99 ? 10.047 22.551 11.179 1 83.7 99 TYR B N 1
ATOM 2771 C CA . TYR B 1 99 ? 10.731 21.87 10.085 1 83.7 99 TYR B CA 1
ATOM 2772 C C . TYR B 1 99 ? 11.865 20.999 10.611 1 83.7 99 TYR B C 1
ATOM 2774 O O . TYR B 1 99 ? 12.167 19.949 10.037 1 83.7 99 TYR B O 1
ATOM 2782 N N . ARG B 1 100 ? 12.433 21.292 11.677 1 81.85 100 ARG B N 1
ATOM 2783 C CA . ARG B 1 100 ? 13.528 20.52 12.256 1 81.85 100 ARG B CA 1
ATOM 2784 C C . ARG B 1 100 ? 13.044 19.153 12.729 1 81.85 100 ARG B C 1
ATOM 2786 O O . ARG B 1 100 ? 13.786 18.171 12.667 1 81.85 100 ARG B O 1
ATOM 2793 N N . LYS B 1 101 ? 11.811 19.149 13.179 1 85.35 101 LYS B N 1
ATOM 2794 C CA . LYS B 1 101 ? 11.251 17.893 13.669 1 85.35 101 LYS B CA 1
ATOM 2795 C C . LYS B 1 101 ? 11.046 16.9 12.528 1 85.35 101 LYS B C 1
ATOM 2797 O O . LYS B 1 101 ? 11.06 15.687 12.744 1 85.35 101 LYS B O 1
ATOM 2802 N N . ILE B 1 102 ? 10.926 17.434 11.34 1 88.07 102 ILE B N 1
ATOM 2803 C CA . ILE B 1 102 ? 10.698 16.576 10.182 1 88.07 102 ILE B CA 1
ATOM 2804 C C . ILE B 1 102 ? 11.934 15.715 9.927 1 88.07 102 ILE B C 1
ATOM 2806 O O . ILE B 1 102 ? 11.822 14.506 9.714 1 88.07 102 ILE B O 1
ATOM 2810 N N . GLY B 1 103 ? 13.052 16.312 9.966 1 85.4 103 GLY B N 1
ATOM 2811 C CA . GLY B 1 103 ? 14.288 15.565 9.792 1 85.4 103 GLY B CA 1
ATOM 2812 C C . GLY B 1 103 ? 14.529 14.547 10.89 1 85.4 103 GLY B C 1
ATOM 2813 O O . GLY B 1 103 ? 14.931 13.414 10.617 1 85.4 103 GLY B O 1
ATOM 2814 N N . SER B 1 104 ? 14.232 14.955 12.119 1 85.12 104 SER B N 1
ATOM 2815 C CA . SER B 1 104 ? 14.445 14.076 13.264 1 85.12 104 SER B CA 1
ATOM 2816 C C . SER B 1 104 ? 13.535 12.854 13.201 1 85.12 104 SER B C 1
ATOM 2818 O O . SER B 1 104 ? 13.976 11.732 13.457 1 85.12 104 SER B O 1
ATOM 2820 N N . TYR B 1 105 ? 12.3 13.066 12.828 1 88.5 105 TYR B N 1
ATOM 2821 C CA . TYR B 1 105 ? 11.368 11.952 12.695 1 88.5 105 TYR B CA 1
ATOM 2822 C C . TYR B 1 105 ? 11.797 11.013 11.574 1 88.5 105 TYR B C 1
ATOM 2824 O O . TYR B 1 105 ? 11.692 9.791 11.705 1 88.5 105 TYR B O 1
ATOM 2832 N N . THR B 1 106 ? 12.281 11.605 10.491 1 90.03 106 THR B N 1
ATOM 2833 C CA . THR B 1 106 ? 12.673 10.809 9.333 1 90.03 106 THR B CA 1
ATOM 2834 C C . THR B 1 106 ? 13.854 9.905 9.673 1 90.03 106 THR B C 1
ATOM 2836 O O . THR B 1 106 ? 13.814 8.699 9.417 1 90.03 106 THR B O 1
ATOM 2839 N N . TYR B 1 107 ? 14.83 10.412 10.286 1 87.65 107 TYR B N 1
ATOM 2840 C CA . TYR B 1 107 ? 16.012 9.627 10.627 1 87.65 107 TYR B CA 1
ATOM 2841 C C . TYR B 1 107 ? 15.687 8.587 11.692 1 87.65 107 TYR B C 1
ATOM 2843 O O . TYR B 1 107 ? 16.196 7.464 11.649 1 87.65 107 TYR B O 1
ATOM 2851 N N . SER B 1 108 ? 14.899 9.012 12.649 1 86.85 108 SER B N 1
ATOM 2852 C CA . SER B 1 108 ? 14.467 8.065 13.671 1 86.85 108 SER B CA 1
ATOM 2853 C C . SER B 1 108 ? 13.698 6.901 13.057 1 86.85 108 SER B C 1
ATOM 2855 O O . SER B 1 108 ? 13.887 5.748 13.45 1 86.85 108 SER B O 1
ATOM 2857 N N . SER B 1 109 ? 12.915 7.239 12.099 1 91.85 109 SER B N 1
ATOM 2858 C CA . SER B 1 109 ? 12.13 6.203 11.435 1 91.85 109 SER B CA 1
ATOM 2859 C C . SER B 1 109 ? 13.018 5.286 10.601 1 91.85 109 SER B C 1
ATOM 2861 O O . SER B 1 109 ? 12.803 4.073 10.562 1 91.85 109 SER B O 1
ATOM 2863 N N . MET B 1 110 ? 13.998 5.84 9.901 1 92.4 110 MET B N 1
ATOM 2864 C CA . MET B 1 110 ? 14.926 5.033 9.115 1 92.4 110 MET B CA 1
ATOM 2865 C C . MET B 1 110 ? 15.662 4.032 10 1 92.4 110 MET B C 1
ATOM 2867 O O . MET B 1 110 ? 15.788 2.859 9.645 1 92.4 110 MET B O 1
ATOM 2871 N N . THR B 1 111 ? 16.075 4.494 11.118 1 89.51 111 THR B N 1
ATOM 2872 C CA . THR B 1 111 ? 16.804 3.639 12.048 1 89.51 111 THR B CA 1
ATOM 2873 C C . THR B 1 111 ? 15.899 2.536 12.591 1 89.51 111 THR B C 1
ATOM 2875 O O . THR B 1 111 ? 16.288 1.367 12.624 1 89.51 111 THR B O 1
ATOM 2878 N N . CYS B 1 112 ? 14.688 2.848 12.952 1 90.42 112 CYS B N 1
ATOM 2879 C CA . CYS B 1 112 ? 13.744 1.876 13.492 1 90.42 112 CYS B CA 1
ATOM 2880 C C . CYS B 1 112 ? 13.4 0.816 12.452 1 90.42 112 CYS B C 1
ATOM 2882 O O . CYS B 1 112 ? 13.376 -0.377 12.76 1 90.42 112 CYS B O 1
ATOM 2884 N N . LEU B 1 113 ? 13.219 1.261 11.27 1 94.3 113 LEU B N 1
ATOM 2885 C CA . LEU B 1 113 ? 12.802 0.344 10.215 1 94.3 113 LEU B CA 1
ATOM 2886 C C . LEU B 1 113 ? 13.936 -0.604 9.839 1 94.3 113 LEU B C 1
ATOM 2888 O O . LEU B 1 113 ? 13.707 -1.794 9.616 1 94.3 113 LEU B O 1
ATOM 2892 N N . VAL B 1 114 ? 15.165 -0.104 9.81 1 94.39 114 VAL B N 1
ATOM 2893 C CA . VAL B 1 114 ? 16.306 -0.958 9.499 1 94.39 114 VAL B CA 1
ATOM 2894 C C . VAL B 1 114 ? 16.473 -2.016 10.587 1 94.39 114 VAL B C 1
ATOM 2896 O O . VAL B 1 114 ? 16.764 -3.178 10.294 1 94.39 114 VAL B O 1
ATOM 2899 N N . LEU B 1 115 ? 16.222 -1.644 11.762 1 91.71 115 LEU B N 1
ATOM 2900 C CA . LEU B 1 115 ? 16.359 -2.573 12.878 1 91.71 115 LEU B CA 1
ATOM 2901 C C . LEU B 1 115 ? 15.285 -3.654 12.82 1 91.71 115 LEU B C 1
ATOM 2903 O O . LEU B 1 115 ? 15.56 -4.824 13.098 1 91.71 115 LEU B O 1
ATOM 2907 N N . ILE B 1 116 ? 14.117 -3.305 12.456 1 93.06 116 ILE B N 1
ATOM 2908 C CA . ILE B 1 116 ? 13.002 -4.243 12.387 1 93.06 116 ILE B CA 1
ATOM 2909 C C . ILE B 1 116 ? 13.223 -5.224 11.239 1 93.06 116 ILE B C 1
ATOM 2911 O O . ILE B 1 116 ? 12.735 -6.356 11.278 1 93.06 116 ILE B O 1
ATOM 2915 N N . CYS B 1 117 ? 13.993 -4.853 10.257 1 96.39 117 CYS B N 1
ATOM 2916 C CA . CYS B 1 117 ? 14.232 -5.691 9.087 1 96.39 117 CYS B CA 1
ATOM 2917 C C . CYS B 1 117 ? 15.07 -6.91 9.451 1 96.39 117 CYS B C 1
ATOM 2919 O O . CYS B 1 117 ? 14.989 -7.945 8.787 1 96.39 117 CYS B O 1
ATOM 2921 N N . PHE B 1 118 ? 15.853 -6.873 10.484 1 95.77 118 PHE B N 1
ATOM 2922 C CA . PHE B 1 118 ? 16.73 -7.985 10.831 1 95.77 118 PHE B CA 1
ATOM 2923 C C . PHE B 1 118 ? 15.92 -9.193 11.285 1 95.77 118 PHE B C 1
ATOM 2925 O O . PHE B 1 118 ? 16.068 -10.288 10.738 1 95.77 118 PHE B O 1
ATOM 2932 N N . PRO B 1 119 ? 15.013 -9.016 12.238 1 96.01 119 PRO B N 1
ATOM 2933 C CA . PRO B 1 119 ? 14.202 -10.178 12.61 1 96.01 119 PRO B CA 1
ATOM 2934 C C . PRO B 1 119 ? 13.32 -10.672 11.465 1 96.01 119 PRO B C 1
ATOM 2936 O O . PRO B 1 119 ? 13.072 -11.875 11.347 1 96.01 119 PRO B O 1
ATOM 2939 N N . ILE B 1 120 ? 12.868 -9.778 10.686 1 96.39 120 ILE B N 1
ATOM 2940 C CA . ILE B 1 120 ? 12.042 -10.167 9.547 1 96.39 120 ILE B CA 1
ATOM 2941 C C . ILE B 1 120 ? 12.874 -10.985 8.562 1 96.39 120 ILE B C 1
ATOM 2943 O O . ILE B 1 120 ? 12.399 -11.986 8.02 1 96.39 120 ILE B O 1
ATOM 2947 N N . SER B 1 121 ? 14.121 -10.528 8.332 1 97.47 121 SER B N 1
ATOM 2948 C CA . SER B 1 121 ? 15.012 -11.259 7.437 1 97.47 121 SER B CA 1
ATOM 2949 C C . SER B 1 121 ? 15.263 -12.675 7.943 1 97.47 121 SER B C 1
ATOM 2951 O O . SER B 1 121 ? 15.349 -13.617 7.151 1 97.47 121 SER B O 1
ATOM 2953 N N . LEU B 1 122 ? 15.377 -12.844 9.216 1 96.18 122 LEU B N 1
ATOM 2954 C CA . LEU B 1 122 ? 15.57 -14.166 9.801 1 96.18 122 LEU B CA 1
ATOM 2955 C C . LEU B 1 122 ? 14.347 -15.048 9.566 1 96.18 122 LEU B C 1
ATOM 2957 O O . LEU B 1 122 ? 14.482 -16.241 9.287 1 96.18 122 LEU B O 1
ATOM 2961 N N . LEU B 1 123 ? 13.179 -14.496 9.684 1 95.89 123 LEU B N 1
ATOM 2962 C CA . LEU B 1 123 ? 11.945 -15.226 9.417 1 95.89 123 LEU B CA 1
ATOM 2963 C C . LEU B 1 123 ? 11.896 -15.7 7.969 1 95.89 123 LEU B C 1
ATOM 2965 O O . LEU B 1 123 ? 11.451 -16.816 7.691 1 95.89 123 LEU B O 1
ATOM 2969 N N . TRP B 1 124 ? 12.394 -14.852 7.041 1 96.62 124 TRP B N 1
ATOM 2970 C CA . TRP B 1 124 ? 12.344 -15.178 5.62 1 96.62 124 TRP B CA 1
ATOM 2971 C C . TRP B 1 124 ? 13.327 -16.295 5.283 1 96.62 124 TRP B C 1
ATOM 2973 O O . TRP B 1 124 ? 13.085 -17.088 4.37 1 96.62 124 TRP B O 1
ATOM 2983 N N . VAL B 1 125 ? 14.459 -16.369 6.009 1 96.06 125 VAL B N 1
ATOM 2984 C CA . VAL B 1 125 ? 15.45 -17.417 5.789 1 96.06 125 VAL B CA 1
ATOM 2985 C C . VAL B 1 125 ? 14.873 -18.77 6.2 1 96.06 125 VAL B C 1
ATOM 2987 O O . VAL B 1 125 ? 15.214 -19.801 5.616 1 96.06 125 VAL B O 1
ATOM 2990 N N . TYR B 1 126 ? 13.886 -18.789 7.134 1 94.38 126 TYR B N 1
ATOM 2991 C CA . TYR B 1 126 ? 13.295 -20.034 7.611 1 94.38 126 TYR B CA 1
ATOM 2992 C C . TYR B 1 126 ? 11.882 -20.21 7.069 1 94.38 126 TYR B C 1
ATOM 2994 O O . TYR B 1 126 ? 11.058 -20.897 7.678 1 94.38 126 TYR B O 1
ATOM 3002 N N . MET B 1 127 ? 11.626 -19.583 6.033 1 91.66 127 MET B N 1
ATOM 3003 C CA . MET B 1 127 ? 10.285 -19.612 5.457 1 91.66 127 MET B CA 1
ATOM 3004 C C . MET B 1 127 ? 9.912 -21.024 5.018 1 91.66 127 MET B C 1
ATOM 3006 O O . MET B 1 127 ? 8.743 -21.408 5.076 1 91.66 127 MET B O 1
ATOM 3010 N N . ASP B 1 128 ? 10.894 -21.789 4.502 1 92.1 128 ASP B N 1
ATOM 3011 C CA . ASP B 1 128 ? 10.63 -23.155 4.061 1 92.1 128 ASP B CA 1
ATOM 3012 C C . ASP B 1 128 ? 10.055 -23.998 5.197 1 92.1 128 ASP B C 1
ATOM 3014 O O . ASP B 1 128 ? 9.101 -24.752 4.997 1 92.1 128 ASP B O 1
ATOM 3018 N N . LYS B 1 129 ? 10.592 -23.899 6.382 1 92.13 129 LYS B N 1
ATOM 3019 C CA . LYS B 1 129 ? 10.107 -24.637 7.545 1 92.13 129 LYS B CA 1
ATOM 3020 C C . LYS B 1 129 ? 8.697 -24.198 7.926 1 92.13 129 LYS B C 1
ATOM 3022 O O . LYS B 1 129 ? 7.864 -25.024 8.305 1 92.13 129 LYS B O 1
ATOM 3027 N N . LEU B 1 130 ? 8.456 -22.91 7.772 1 89.57 130 LEU B N 1
ATOM 3028 C CA . LEU B 1 130 ? 7.145 -22.362 8.103 1 89.57 130 LEU B CA 1
ATOM 3029 C C . LEU B 1 130 ? 6.081 -22.877 7.14 1 89.57 130 LEU B C 1
ATOM 3031 O O . LEU B 1 130 ? 4.989 -23.264 7.563 1 89.57 130 LEU B O 1
ATOM 3035 N N . LEU B 1 131 ? 6.414 -22.928 5.895 1 89.09 131 LEU B N 1
ATOM 3036 C CA . LEU B 1 131 ? 5.464 -23.357 4.876 1 89.09 131 LEU B CA 1
ATOM 3037 C C . LEU B 1 131 ? 5.212 -24.858 4.965 1 89.09 131 LEU B C 1
ATOM 3039 O O . LEU B 1 131 ? 4.086 -25.316 4.758 1 89.09 131 LEU B O 1
ATOM 3043 N N . LYS B 1 132 ? 6.214 -25.599 5.268 1 88.57 132 LYS B N 1
ATOM 3044 C CA . LYS B 1 132 ? 6.064 -27.041 5.434 1 88.57 132 LYS B CA 1
ATOM 3045 C C . LYS B 1 132 ? 5.177 -27.368 6.632 1 88.57 132 LYS B C 1
ATOM 3047 O O . LYS B 1 132 ? 4.422 -28.342 6.606 1 88.57 132 LYS B O 1
ATOM 3052 N N . LEU B 1 133 ? 5.271 -26.557 7.651 1 84.86 133 LEU B N 1
ATOM 3053 C CA . LEU B 1 133 ? 4.417 -26.721 8.822 1 84.86 133 LEU B CA 1
ATOM 3054 C C . LEU B 1 133 ? 2.95 -26.522 8.457 1 84.86 133 LEU B C 1
ATOM 3056 O O . LEU B 1 133 ? 2.069 -27.161 9.036 1 84.86 133 LEU B O 1
ATOM 3060 N N . PHE B 1 134 ? 2.68 -25.715 7.451 1 81.03 134 PHE B N 1
ATOM 3061 C CA . PHE B 1 134 ? 1.317 -25.474 6.992 1 81.03 134 PHE B CA 1
ATOM 3062 C C . PHE B 1 134 ? 0.938 -26.452 5.886 1 81.03 134 PHE B C 1
ATOM 3064 O O . PHE B 1 134 ? -0.034 -26.231 5.161 1 81.03 134 PHE B O 1
ATOM 3071 N N . HIS B 1 135 ? 1.761 -27.45 5.676 1 82.6 135 HIS B N 1
ATOM 3072 C CA . HIS B 1 135 ? 1.499 -28.575 4.786 1 82.6 135 HIS B CA 1
ATOM 3073 C C . HIS B 1 135 ? 1.478 -28.13 3.327 1 82.6 135 HIS B C 1
ATOM 3075 O O . HIS B 1 135 ? 0.658 -28.606 2.54 1 82.6 135 HIS B O 1
ATOM 3081 N N . GLN B 1 136 ? 2.372 -27.26 3.049 1 82.05 136 GLN B N 1
ATOM 3082 C CA . GLN B 1 136 ? 2.512 -26.852 1.656 1 82.05 136 GLN B CA 1
ATOM 3083 C C . GLN B 1 136 ? 3.418 -27.811 0.89 1 82.05 136 GLN B C 1
ATOM 3085 O O . GLN B 1 136 ? 4.196 -28.554 1.493 1 82.05 136 GLN B O 1
ATOM 3090 N N . ASP B 1 137 ? 3.249 -27.907 -0.394 1 85.9 137 ASP B N 1
ATOM 3091 C CA . ASP B 1 137 ? 4.101 -28.728 -1.249 1 85.9 137 ASP B CA 1
ATOM 3092 C C . ASP B 1 137 ? 5.577 -28.409 -1.023 1 85.9 137 ASP B C 1
ATOM 3094 O O . ASP B 1 137 ? 5.974 -27.242 -1.038 1 85.9 137 ASP B O 1
ATOM 3098 N N . PRO B 1 138 ? 6.369 -29.389 -0.83 1 89.72 138 PRO B N 1
ATOM 3099 C CA . PRO B 1 138 ? 7.786 -29.178 -0.524 1 89.72 138 PRO B CA 1
ATOM 3100 C C . PRO B 1 138 ? 8.522 -28.42 -1.627 1 89.72 138 PRO B C 1
ATOM 3102 O O . PRO B 1 138 ? 9.407 -27.61 -1.339 1 89.72 138 PRO B O 1
ATOM 3105 N N . LEU B 1 139 ? 8.201 -28.725 -2.873 1 89.92 139 LEU B N 1
ATOM 3106 C CA . LEU B 1 139 ? 8.869 -28.044 -3.977 1 89.92 139 LEU B CA 1
ATOM 3107 C C . LEU B 1 139 ? 8.499 -26.565 -4.006 1 89.92 139 LEU B C 1
ATOM 3109 O O . LEU B 1 139 ? 9.356 -25.711 -4.241 1 89.92 139 LEU B O 1
ATOM 3113 N N . ILE B 1 140 ? 7.28 -26.25 -3.748 1 87.06 140 ILE B N 1
ATOM 3114 C CA . ILE B 1 140 ? 6.813 -24.869 -3.685 1 87.06 140 ILE B CA 1
ATOM 3115 C C . ILE B 1 140 ? 7.449 -24.164 -2.489 1 87.06 140 ILE B C 1
ATOM 3117 O O . ILE B 1 140 ? 7.872 -23.01 -2.594 1 87.06 140 ILE B O 1
ATOM 3121 N N . SER B 1 141 ? 7.526 -24.884 -1.392 1 91.8 141 SER B N 1
ATOM 3122 C CA . SER B 1 141 ? 8.098 -24.321 -0.173 1 91.8 141 SER B CA 1
ATOM 3123 C C . SER B 1 141 ? 9.567 -23.959 -0.367 1 91.8 141 SER B C 1
ATOM 3125 O O . SER B 1 141 ? 10.018 -22.908 0.094 1 91.8 141 SER B O 1
ATOM 3127 N N . GLU B 1 142 ? 10.288 -24.766 -1.007 1 93.88 142 GLU B N 1
ATOM 3128 C CA . GLU B 1 142 ? 11.71 -24.53 -1.236 1 93.88 142 GLU B CA 1
ATOM 3129 C C . GLU B 1 142 ? 11.93 -23.34 -2.166 1 93.88 142 GLU B C 1
ATOM 3131 O O . GLU B 1 142 ? 12.776 -22.485 -1.897 1 93.88 142 GLU B O 1
ATOM 3136 N N . LEU B 1 143 ? 11.205 -23.317 -3.232 1 92.92 143 LEU B N 1
ATOM 3137 C CA . LEU B 1 143 ? 11.346 -22.231 -4.197 1 92.92 143 LEU B CA 1
ATOM 3138 C C . LEU B 1 143 ? 10.894 -20.906 -3.593 1 92.92 143 LEU B C 1
ATOM 3140 O O . LEU B 1 143 ? 11.503 -19.864 -3.848 1 92.92 143 LEU B O 1
ATOM 3144 N N . ALA B 1 144 ? 9.817 -20.923 -2.847 1 93.25 144 ALA B N 1
ATOM 3145 C CA . ALA B 1 144 ? 9.328 -19.722 -2.176 1 93.25 144 ALA B CA 1
ATOM 3146 C C . ALA B 1 144 ? 10.363 -19.182 -1.193 1 93.25 144 ALA B C 1
ATOM 3148 O O . ALA B 1 144 ? 10.543 -17.968 -1.075 1 93.25 144 ALA B O 1
ATOM 3149 N N . CYS B 1 145 ? 10.992 -20.069 -0.511 1 95.86 145 CYS B N 1
ATOM 3150 C CA . CYS B 1 145 ? 12.034 -19.672 0.43 1 95.86 145 CYS B CA 1
ATOM 3151 C C . CYS B 1 145 ? 13.206 -19.023 -0.295 1 95.86 145 CYS B C 1
ATOM 3153 O O . CYS B 1 145 ? 13.72 -17.992 0.144 1 95.86 145 CYS B O 1
ATOM 3155 N N . ARG B 1 146 ? 13.643 -19.64 -1.344 1 95.65 146 ARG B N 1
ATOM 3156 C CA . ARG B 1 146 ? 14.737 -19.08 -2.132 1 95.65 146 ARG B CA 1
ATOM 3157 C C . ARG B 1 146 ? 14.397 -17.676 -2.62 1 95.65 146 ARG B C 1
ATOM 3159 O O . ARG B 1 146 ? 15.235 -16.773 -2.562 1 95.65 146 ARG B O 1
ATOM 3166 N N . TYR B 1 147 ? 13.193 -17.517 -3.068 1 96.06 147 TYR B N 1
ATOM 3167 C CA . TYR B 1 147 ? 12.73 -16.206 -3.509 1 96.06 147 TYR B CA 1
ATOM 3168 C C . TYR B 1 147 ? 12.781 -15.198 -2.368 1 96.06 147 TYR B C 1
ATOM 3170 O O . TYR B 1 147 ? 13.254 -14.073 -2.545 1 96.06 147 TYR B O 1
ATOM 3178 N N . SER B 1 148 ? 12.295 -15.573 -1.224 1 96.63 148 SER B N 1
ATOM 3179 C CA . SER B 1 148 ? 12.22 -14.691 -0.064 1 96.63 148 SER B CA 1
ATOM 3180 C C . SER B 1 148 ? 13.609 -14.263 0.395 1 96.63 148 SER B C 1
ATOM 3182 O O . SER B 1 148 ? 13.81 -13.113 0.794 1 96.63 148 SER B O 1
ATOM 3184 N N . ILE B 1 149 ? 14.557 -15.174 0.355 1 97.49 149 ILE B N 1
ATOM 3185 C CA . ILE B 1 149 ? 15.917 -14.873 0.787 1 97.49 149 ILE B CA 1
ATOM 3186 C C . ILE B 1 149 ? 16.523 -13.805 -0.122 1 97.49 149 ILE B C 1
ATOM 3188 O O . ILE B 1 149 ? 17.138 -12.85 0.357 1 97.49 149 ILE B O 1
ATOM 3192 N N . TRP B 1 150 ? 16.305 -13.911 -1.38 1 97.04 150 TRP B N 1
ATOM 3193 C CA . TRP B 1 150 ? 16.902 -12.984 -2.336 1 97.04 150 TRP B CA 1
ATOM 3194 C C . TRP B 1 150 ? 16.113 -11.68 -2.395 1 97.04 150 TRP B C 1
ATOM 3196 O O . TRP B 1 150 ? 16.536 -10.72 -3.043 1 97.04 150 TRP B O 1
ATOM 3206 N N . LEU B 1 151 ? 14.996 -11.657 -1.684 1 97.28 151 LEU B N 1
ATOM 3207 C CA . LEU B 1 151 ? 14.207 -10.435 -1.564 1 97.28 151 LEU B CA 1
ATOM 3208 C C . LEU B 1 151 ? 14.668 -9.606 -0.371 1 97.28 151 LEU B C 1
ATOM 3210 O O . LEU B 1 151 ? 14.257 -8.453 -0.215 1 97.28 151 LEU B O 1
ATOM 3214 N N . ILE B 1 152 ? 15.513 -10.111 0.452 1 97.77 152 ILE B N 1
ATOM 3215 C CA . ILE B 1 152 ? 15.935 -9.465 1.69 1 97.77 152 ILE B CA 1
ATOM 3216 C C . ILE B 1 152 ? 16.565 -8.11 1.375 1 97.77 152 ILE B C 1
ATOM 3218 O O . ILE B 1 152 ? 16.262 -7.11 2.031 1 97.77 152 ILE B O 1
ATOM 3222 N N . PRO B 1 153 ? 17.403 -7.99 0.289 1 97.31 153 PRO B N 1
ATOM 3223 C CA . PRO B 1 153 ? 17.918 -6.66 -0.045 1 97.31 153 PRO B CA 1
ATOM 3224 C C . PRO B 1 153 ? 16.808 -5.657 -0.352 1 97.31 153 PRO B C 1
ATOM 3226 O O . PRO B 1 153 ? 16.935 -4.473 -0.03 1 97.31 153 PRO B O 1
ATOM 3229 N N . ALA B 1 154 ? 15.764 -6.13 -0.937 1 97.38 154 ALA B N 1
ATOM 3230 C CA . ALA B 1 154 ? 14.622 -5.263 -1.219 1 97.38 154 ALA B CA 1
ATOM 3231 C C . ALA B 1 154 ? 13.975 -4.77 0.072 1 97.38 154 ALA B C 1
ATOM 3233 O O . ALA B 1 154 ? 13.506 -3.632 0.143 1 97.38 154 ALA B O 1
ATOM 3234 N N . LEU B 1 155 ? 13.901 -5.599 1.041 1 97.52 155 LEU B N 1
ATOM 3235 C CA . LEU B 1 155 ? 13.341 -5.244 2.341 1 97.52 155 LEU B CA 1
ATOM 3236 C C . LEU B 1 155 ? 14.098 -4.072 2.957 1 97.52 155 LEU B C 1
ATOM 3238 O O . LEU B 1 155 ? 13.487 -3.103 3.414 1 97.52 155 LEU B O 1
ATOM 3242 N N . PHE B 1 156 ? 15.392 -4.132 2.905 1 97.36 156 PHE B N 1
ATOM 3243 C CA . PHE B 1 156 ? 16.224 -3.07 3.458 1 97.36 156 PHE B CA 1
ATOM 3244 C C . PHE B 1 156 ? 16.12 -1.805 2.614 1 97.36 156 PHE B C 1
ATOM 3246 O O . PHE B 1 156 ? 16.14 -0.694 3.147 1 97.36 156 PHE B O 1
ATOM 3253 N N . GLY B 1 157 ? 16.076 -1.989 1.349 1 97.03 157 GLY B N 1
ATOM 3254 C CA . GLY B 1 157 ? 15.847 -0.841 0.486 1 97.03 157 GLY B CA 1
ATOM 3255 C C . GLY B 1 157 ? 14.535 -0.134 0.77 1 97.03 157 GLY B C 1
ATOM 3256 O O . GLY B 1 157 ? 14.486 1.096 0.825 1 97.03 157 GLY B O 1
ATOM 3257 N N . CYS B 1 158 ? 13.538 -0.933 0.979 1 96.43 158 CYS B N 1
ATOM 3258 C CA . CYS B 1 158 ? 12.22 -0.385 1.279 1 96.43 158 CYS B CA 1
ATOM 3259 C C . CYS B 1 158 ? 12.218 0.326 2.627 1 96.43 158 CYS B C 1
ATOM 3261 O O . CYS B 1 158 ? 11.528 1.332 2.802 1 96.43 158 CYS B O 1
ATOM 3263 N N . ALA B 1 159 ? 12.942 -0.183 3.571 1 96.32 159 ALA B N 1
ATOM 3264 C CA . ALA B 1 159 ? 13.037 0.402 4.907 1 96.32 159 ALA B CA 1
ATOM 3265 C C . ALA B 1 159 ? 13.619 1.811 4.848 1 96.32 159 ALA B C 1
ATOM 3267 O O . ALA B 1 159 ? 13.302 2.655 5.69 1 96.32 159 ALA B O 1
ATOM 3268 N N . LEU B 1 160 ? 14.433 2.065 3.888 1 95.53 160 LEU B N 1
ATOM 3269 C CA . LEU B 1 160 ? 15.023 3.388 3.713 1 95.53 160 LEU B CA 1
ATOM 3270 C C . LEU B 1 160 ? 14.157 4.254 2.805 1 95.53 160 LEU B C 1
ATOM 3272 O O . LEU B 1 160 ? 14.03 5.46 3.026 1 95.53 160 LEU B O 1
ATOM 3276 N N . LEU B 1 161 ? 13.577 3.651 1.88 1 95.51 161 LEU B N 1
ATOM 3277 C CA . LEU B 1 161 ? 12.806 4.366 0.87 1 95.51 161 LEU B CA 1
ATOM 3278 C C . LEU B 1 161 ? 11.527 4.943 1.469 1 95.51 161 LEU B C 1
ATOM 3280 O O . LEU B 1 161 ? 11.128 6.06 1.134 1 95.51 161 LEU B O 1
ATOM 3284 N N . GLN B 1 162 ? 10.91 4.224 2.327 1 94 162 GLN B N 1
ATOM 3285 C CA . GLN B 1 162 ? 9.61 4.617 2.861 1 94 162 GLN B CA 1
ATOM 3286 C C . GLN B 1 162 ? 9.705 5.933 3.627 1 94 162 GLN B C 1
ATOM 3288 O O . GLN B 1 162 ? 8.972 6.88 3.338 1 94 162 GLN B O 1
ATOM 3293 N N . PRO B 1 163 ? 10.685 6.07 4.555 1 92.56 163 PRO B N 1
ATOM 3294 C CA . PRO B 1 163 ? 10.804 7.352 5.253 1 92.56 163 PRO B CA 1
ATOM 3295 C C . PRO B 1 163 ? 11.184 8.499 4.319 1 92.56 163 PRO B C 1
ATOM 3297 O O . PRO B 1 163 ? 10.717 9.627 4.499 1 92.56 163 PRO B O 1
ATOM 3300 N N . MET B 1 164 ? 11.976 8.194 3.341 1 92.6 164 MET B N 1
ATOM 3301 C CA . MET B 1 164 ? 12.365 9.232 2.391 1 92.6 164 MET B CA 1
ATOM 3302 C C . MET B 1 164 ? 11.161 9.715 1.589 1 92.6 164 MET B C 1
ATOM 3304 O O . MET B 1 164 ? 11.016 10.913 1.339 1 92.6 164 MET B O 1
ATOM 3308 N N . THR B 1 165 ? 10.365 8.815 1.211 1 92.71 165 THR B N 1
ATOM 3309 C CA . THR B 1 165 ? 9.158 9.153 0.465 1 92.71 165 THR B CA 1
ATOM 3310 C C . THR B 1 165 ? 8.23 10.027 1.304 1 92.71 165 THR B C 1
ATOM 3312 O O . THR B 1 165 ? 7.693 11.022 0.812 1 92.71 165 THR B O 1
ATOM 3315 N N . ARG B 1 166 ? 8.098 9.657 2.539 1 91.06 166 ARG B N 1
ATOM 3316 C CA . ARG B 1 166 ? 7.217 10.42 3.419 1 91.06 166 ARG B CA 1
ATOM 3317 C C . ARG B 1 166 ? 7.798 11.799 3.713 1 91.06 166 ARG B C 1
ATOM 3319 O O . ARG B 1 166 ? 7.055 12.765 3.895 1 91.06 166 ARG B O 1
ATOM 3326 N N . TYR B 1 167 ? 9.095 11.879 3.762 1 90.25 167 TYR B N 1
ATOM 3327 C CA . TYR B 1 167 ? 9.789 13.15 3.94 1 90.25 167 TYR B CA 1
ATOM 3328 C C . TYR B 1 167 ? 9.415 14.134 2.838 1 90.25 167 TYR B C 1
ATOM 3330 O O . TYR B 1 167 ? 9.019 15.268 3.118 1 90.25 167 TYR B O 1
ATOM 3338 N N . PHE B 1 168 ? 9.468 13.701 1.623 1 90.42 168 PHE B N 1
ATOM 3339 C CA . PHE B 1 168 ? 9.159 14.553 0.481 1 90.42 168 PHE B CA 1
ATOM 3340 C C . PHE B 1 168 ? 7.658 14.799 0.379 1 90.42 168 PHE B C 1
ATOM 3342 O O . PHE B 1 168 ? 7.224 15.926 0.128 1 90.42 168 PHE B O 1
ATOM 3349 N N . GLN B 1 169 ? 6.931 13.796 0.648 1 89.7 169 GLN B N 1
ATOM 3350 C CA . GLN B 1 169 ? 5.48 13.876 0.512 1 89.7 169 GLN B CA 1
ATOM 3351 C C . GLN B 1 169 ? 4.887 14.859 1.517 1 89.7 169 GLN B C 1
ATOM 3353 O O . GLN B 1 169 ? 4.01 15.654 1.173 1 89.7 169 GLN B O 1
ATOM 3358 N N . SER B 1 170 ? 5.344 14.832 2.763 1 88.5 170 SER B N 1
ATOM 3359 C CA . SER B 1 170 ? 4.784 15.676 3.813 1 88.5 170 SER B CA 1
ATOM 3360 C C . SER B 1 170 ? 5.043 17.152 3.534 1 88.5 170 SER B C 1
ATOM 3362 O O . SER B 1 170 ? 4.335 18.021 4.049 1 88.5 170 SER B O 1
ATOM 3364 N N . GLN B 1 171 ? 6.026 17.359 2.687 1 87.12 171 GLN B N 1
ATOM 3365 C CA . GLN B 1 171 ? 6.382 18.736 2.364 1 87.12 171 GLN B CA 1
ATOM 3366 C C . GLN B 1 171 ? 5.769 19.165 1.034 1 87.12 171 GLN B C 1
ATOM 3368 O O . GLN B 1 171 ? 6.009 20.28 0.565 1 87.12 171 GLN B O 1
ATOM 3373 N N . GLY B 1 172 ? 5.009 18.291 0.385 1 86.43 172 GLY B N 1
ATOM 3374 C CA . GLY B 1 172 ? 4.361 18.599 -0.88 1 86.43 172 GLY B CA 1
ATOM 3375 C C . GLY B 1 172 ? 5.296 18.493 -2.071 1 86.43 172 GLY B C 1
ATOM 3376 O O . GLY B 1 172 ? 4.962 18.939 -3.17 1 86.43 172 GLY B O 1
ATOM 3377 N N . LEU B 1 173 ? 6.463 17.96 -1.902 1 88.26 173 LEU B N 1
ATOM 3378 C CA . LEU B 1 173 ? 7.436 17.783 -2.974 1 88.26 173 LEU B CA 1
ATOM 3379 C C . LEU B 1 173 ? 7.273 16.42 -3.638 1 88.26 173 LEU B C 1
ATOM 3381 O O . LEU B 1 173 ? 8.139 15.552 -3.505 1 88.26 173 LEU B O 1
ATOM 3385 N N . VAL B 1 174 ? 6.228 16.286 -4.448 1 88.86 174 VAL B N 1
ATOM 3386 C CA . VAL B 1 174 ? 5.832 14.983 -4.971 1 88.86 174 VAL B CA 1
ATOM 3387 C C . VAL B 1 174 ? 6.518 14.734 -6.312 1 88.86 174 VAL B C 1
ATOM 3389 O O . VAL B 1 174 ? 6.604 13.593 -6.77 1 88.86 174 VAL B O 1
ATOM 3392 N N . LEU B 1 175 ? 7.069 15.779 -6.933 1 89.26 175 LEU B N 1
ATOM 3393 C CA . LEU B 1 175 ? 7.703 15.622 -8.238 1 89.26 175 LEU B CA 1
ATOM 3394 C C . LEU B 1 175 ? 8.966 14.774 -8.13 1 89.26 175 LEU B C 1
ATOM 3396 O O . LEU B 1 175 ? 9.178 13.865 -8.935 1 89.26 175 LEU B O 1
ATOM 3400 N N . PRO B 1 176 ? 9.803 15.01 -7.141 1 91.04 176 PRO B N 1
ATOM 3401 C CA . PRO B 1 176 ? 10.972 14.14 -6.989 1 91.04 176 PRO B CA 1
ATOM 3402 C C . PRO B 1 176 ? 10.594 12.678 -6.76 1 91.04 176 PRO B C 1
ATOM 3404 O O . PRO B 1 176 ? 11.292 11.776 -7.229 1 91.04 176 PRO B O 1
ATOM 3407 N N . LEU B 1 177 ? 9.499 12.502 -6.062 1 92.59 177 LEU B N 1
ATOM 3408 C CA . LEU B 1 177 ? 9.03 11.145 -5.805 1 92.59 177 LEU B CA 1
ATOM 3409 C C . LEU B 1 177 ? 8.65 10.446 -7.105 1 92.59 177 LEU B C 1
ATOM 3411 O O . LEU B 1 177 ? 9.003 9.283 -7.317 1 92.59 177 LEU B O 1
ATOM 3415 N N . PHE B 1 178 ? 7.95 11.178 -7.893 1 94.09 178 PHE B N 1
ATOM 3416 C CA . PHE B 1 178 ? 7.508 10.637 -9.173 1 94.09 178 PHE B CA 1
ATOM 3417 C C . PHE B 1 178 ? 8.701 10.32 -10.066 1 94.09 178 PHE B C 1
ATOM 3419 O O . PHE B 1 178 ? 8.784 9.23 -10.637 1 94.09 178 PHE B O 1
ATOM 3426 N N . LEU B 1 179 ? 9.639 11.215 -10.141 1 94.58 179 LEU B N 1
ATOM 3427 C CA . LEU B 1 179 ? 10.797 11.045 -11.011 1 94.58 179 LEU B CA 1
ATOM 3428 C C . LEU B 1 179 ? 11.654 9.87 -10.552 1 94.58 179 LEU B C 1
ATOM 3430 O O . LEU B 1 179 ? 12.155 9.102 -11.377 1 94.58 179 LEU B O 1
ATOM 3434 N N . SER B 1 180 ? 11.816 9.74 -9.278 1 95.77 180 SER B N 1
ATOM 3435 C CA . SER B 1 180 ? 12.633 8.652 -8.749 1 95.77 180 SER B CA 1
ATOM 3436 C C . SER B 1 180 ? 11.961 7.3 -8.967 1 95.77 180 SER B C 1
ATOM 3438 O O . SER B 1 180 ? 12.615 6.333 -9.363 1 95.77 180 SER B O 1
ATOM 3440 N N . SER B 1 181 ? 10.658 7.208 -8.669 1 96.01 181 SER B N 1
ATOM 3441 C CA . SER B 1 181 ? 9.956 5.938 -8.826 1 96.01 181 SER B CA 1
ATOM 3442 C C . SER B 1 181 ? 9.849 5.543 -10.295 1 96.01 181 SER B C 1
ATOM 3444 O O . SER B 1 181 ? 9.961 4.364 -10.636 1 96.01 181 SER B O 1
ATOM 3446 N N . PHE B 1 182 ? 9.579 6.475 -11.146 1 96.42 182 PHE B N 1
ATOM 3447 C CA . PHE B 1 182 ? 9.514 6.213 -12.579 1 96.42 182 PHE B CA 1
ATOM 3448 C C . PHE B 1 182 ? 10.872 5.773 -13.111 1 96.42 182 PHE B C 1
ATOM 3450 O O . PHE B 1 182 ? 10.956 4.862 -13.937 1 96.42 182 PHE B O 1
ATOM 3457 N N . GLY B 1 183 ? 11.891 6.465 -12.694 1 96.86 183 GLY B N 1
ATOM 3458 C CA . GLY B 1 183 ? 13.235 6.046 -13.056 1 96.86 183 GLY B CA 1
ATOM 3459 C C . GLY B 1 183 ? 13.561 4.633 -12.611 1 96.86 183 GLY B C 1
ATOM 3460 O O . GLY B 1 183 ? 14.15 3.858 -13.367 1 96.86 183 GLY B O 1
ATOM 3461 N N . ALA B 1 184 ? 13.161 4.311 -11.412 1 96.96 184 ALA B N 1
ATOM 3462 C CA . ALA B 1 184 ? 13.402 2.971 -10.883 1 96.96 184 ALA B CA 1
ATOM 3463 C C . ALA B 1 184 ? 12.654 1.918 -11.695 1 96.96 184 ALA B C 1
ATOM 3465 O O . ALA B 1 184 ? 13.167 0.82 -11.923 1 96.96 184 ALA B O 1
ATOM 3466 N N . LEU B 1 185 ? 11.444 2.249 -12.114 1 97.14 185 LEU B N 1
ATOM 3467 C CA . LEU B 1 185 ? 10.658 1.324 -12.924 1 97.14 185 LEU B CA 1
ATOM 3468 C C . LEU B 1 185 ? 11.32 1.089 -14.277 1 97.14 185 LEU B C 1
ATOM 3470 O O . LEU B 1 185 ? 11.422 -0.052 -14.733 1 97.14 185 LEU B O 1
ATOM 3474 N N . CYS B 1 186 ? 11.742 2.138 -14.915 1 97.58 186 CYS B N 1
ATOM 3475 C CA . CYS B 1 186 ? 12.413 2.041 -16.206 1 97.58 186 CYS B CA 1
ATOM 3476 C C . CYS B 1 186 ? 13.692 1.219 -16.096 1 97.58 186 CYS B C 1
ATOM 3478 O O . CYS B 1 186 ? 14.04 0.478 -17.017 1 97.58 186 CYS B O 1
ATOM 3480 N N . PHE B 1 187 ? 14.361 1.346 -15.011 1 97.89 187 PHE B N 1
ATOM 3481 C CA . PHE B 1 187 ? 15.574 0.582 -14.744 1 97.89 187 PHE B CA 1
ATOM 3482 C C . PHE B 1 187 ? 15.242 -0.878 -14.461 1 97.89 187 PHE B C 1
ATOM 3484 O O . PHE B 1 187 ? 15.977 -1.778 -14.874 1 97.89 187 PHE B O 1
ATOM 3491 N N . HIS B 1 188 ? 14.16 -1.122 -13.857 1 97.99 188 HIS B N 1
ATOM 3492 C CA . HIS B 1 188 ? 13.759 -2.445 -13.392 1 97.99 188 HIS B CA 1
ATOM 3493 C C . HIS B 1 188 ? 13.431 -3.365 -14.564 1 97.99 188 HIS B C 1
ATOM 3495 O O . HIS B 1 188 ? 13.793 -4.544 -14.554 1 97.99 188 HIS B O 1
ATOM 3501 N N . ILE B 1 189 ? 12.767 -2.884 -15.558 1 97.14 189 ILE B N 1
ATOM 3502 C CA . ILE B 1 189 ? 12.238 -3.697 -16.648 1 97.14 189 ILE B CA 1
ATOM 3503 C C . ILE B 1 189 ? 13.385 -4.394 -17.376 1 97.14 189 ILE B C 1
ATOM 3505 O O . ILE B 1 189 ? 13.423 -5.624 -17.453 1 97.14 189 ILE B O 1
ATOM 3509 N N . PRO B 1 190 ? 14.353 -3.703 -17.891 1 97.6 190 PRO B N 1
ATOM 3510 C CA . PRO B 1 190 ? 15.464 -4.381 -18.563 1 97.6 190 PRO B CA 1
ATOM 3511 C C . PRO B 1 190 ? 16.309 -5.219 -17.607 1 97.6 190 PRO B C 1
ATOM 3513 O O . PRO B 1 190 ? 16.826 -6.271 -17.994 1 97.6 190 PRO B O 1
ATOM 3516 N N . LEU B 1 191 ? 16.454 -4.79 -16.391 1 97.86 191 LEU B N 1
ATOM 3517 C CA . LEU B 1 191 ? 17.25 -5.533 -15.42 1 97.86 191 LEU B CA 1
ATOM 3518 C C . LEU B 1 191 ? 16.603 -6.876 -15.1 1 97.86 191 LEU B C 1
ATOM 3520 O O . LEU B 1 191 ? 17.282 -7.904 -15.065 1 97.86 191 LEU B O 1
ATOM 3524 N N . CYS B 1 192 ? 15.321 -6.866 -14.852 1 97.01 192 CYS B N 1
ATOM 3525 C CA . CYS B 1 192 ? 14.587 -8.087 -14.54 1 97.01 192 CYS B CA 1
ATOM 3526 C C . CYS B 1 192 ? 14.634 -9.066 -15.708 1 97.01 192 CYS B C 1
ATOM 3528 O O . CYS B 1 192 ? 14.865 -10.26 -15.513 1 97.01 192 CYS B O 1
ATOM 3530 N N . TRP B 1 193 ? 14.376 -8.58 -16.915 1 95.98 193 TRP B N 1
ATOM 3531 C CA . TRP B 1 193 ? 14.448 -9.416 -18.108 1 95.98 193 TRP B CA 1
ATOM 3532 C C . TRP B 1 193 ? 15.828 -10.049 -18.247 1 95.98 193 TRP B C 1
ATOM 3534 O O . TRP B 1 193 ? 15.944 -11.245 -18.527 1 95.98 193 TRP B O 1
ATOM 3544 N N . PHE B 1 194 ? 16.854 -9.268 -18.058 1 97.36 194 PHE B N 1
ATOM 3545 C CA . PHE B 1 194 ? 18.235 -9.713 -18.204 1 97.36 194 PHE B CA 1
ATOM 3546 C C . PHE B 1 194 ? 18.57 -10.786 -17.175 1 97.36 194 PHE B C 1
ATOM 3548 O O . PHE B 1 194 ? 19.152 -11.818 -17.514 1 97.36 194 PHE B O 1
ATOM 3555 N N . LEU B 1 195 ? 18.175 -10.645 -15.94 1 97 195 LEU B N 1
ATOM 3556 C CA . LEU B 1 195 ? 18.517 -11.567 -14.863 1 97 195 LEU B CA 1
ATOM 3557 C C . LEU B 1 195 ? 17.704 -12.852 -14.968 1 97 195 LEU B C 1
ATOM 3559 O O . LEU B 1 195 ? 18.218 -13.941 -14.703 1 97 195 LEU B O 1
ATOM 3563 N N . VAL B 1 196 ? 16.483 -12.71 -15.369 1 94.87 196 VAL B N 1
ATOM 3564 C CA . VAL B 1 196 ? 15.591 -13.865 -15.387 1 94.87 196 VAL B CA 1
ATOM 3565 C C . VAL B 1 196 ? 15.873 -14.716 -16.623 1 94.87 196 VAL B C 1
ATOM 3567 O O . VAL B 1 196 ? 15.998 -15.939 -16.526 1 94.87 196 VAL B O 1
ATOM 3570 N N . TYR B 1 197 ? 15.989 -14.142 -17.82 1 93.92 197 TYR B N 1
ATOM 3571 C CA . TYR B 1 197 ? 16.02 -14.9 -19.066 1 93.92 197 TYR B CA 1
ATOM 3572 C C . TYR B 1 197 ? 17.443 -15.021 -19.596 1 93.92 197 TYR B C 1
ATOM 3574 O O . TYR B 1 197 ? 17.851 -16.088 -20.06 1 93.92 197 TYR B O 1
ATOM 3582 N N . LYS B 1 198 ? 18.196 -13.988 -19.629 1 94.39 198 LYS B N 1
ATOM 3583 C CA . LYS B 1 198 ? 19.537 -14.031 -20.204 1 94.39 198 LYS B CA 1
ATOM 3584 C C . LYS B 1 198 ? 20.51 -14.752 -19.275 1 94.39 198 LYS B C 1
ATOM 3586 O O . LYS B 1 198 ? 21.222 -15.664 -19.7 1 94.39 198 LYS B O 1
ATOM 3591 N N . LEU B 1 199 ? 20.546 -14.411 -17.985 1 95.6 199 LEU B N 1
ATOM 3592 C CA . LEU B 1 199 ? 21.46 -15.044 -17.041 1 95.6 199 LEU B CA 1
ATOM 3593 C C . LEU B 1 199 ? 20.858 -16.326 -16.477 1 95.6 199 LEU B C 1
ATOM 3595 O O . LEU B 1 199 ? 21.531 -17.07 -15.76 1 95.6 199 LEU B O 1
ATOM 3599 N N . ARG B 1 200 ? 19.552 -16.528 -16.68 1 93.17 200 ARG B N 1
ATOM 3600 C CA . ARG B 1 200 ? 18.827 -17.74 -16.312 1 93.17 200 ARG B CA 1
ATOM 3601 C C . ARG B 1 200 ? 18.824 -17.938 -14.799 1 93.17 200 ARG B C 1
ATOM 3603 O O . ARG B 1 200 ? 18.999 -19.057 -14.314 1 93.17 200 ARG B O 1
ATOM 3610 N N . PHE B 1 201 ? 18.717 -16.832 -14.094 1 94.62 201 PHE B N 1
ATOM 3611 C CA . PHE B 1 201 ? 18.639 -16.914 -12.641 1 94.62 201 PHE B CA 1
ATOM 3612 C C . PHE B 1 201 ? 17.228 -17.28 -12.194 1 94.62 201 PHE B C 1
ATOM 3614 O O . PHE B 1 201 ? 17.006 -17.606 -11.026 1 94.62 201 PHE B O 1
ATOM 3621 N N . GLY B 1 202 ? 16.296 -17.247 -13.147 1 93.29 202 GLY B N 1
ATOM 3622 C CA . GLY B 1 202 ? 14.93 -17.668 -12.876 1 93.29 202 GLY B CA 1
ATOM 3623 C C . GLY B 1 202 ? 14.257 -16.847 -11.792 1 93.29 202 GLY B C 1
ATOM 3624 O O . GLY B 1 202 ? 14.241 -15.616 -11.858 1 93.29 202 GLY B O 1
ATOM 3625 N N . ILE B 1 203 ? 13.734 -17.535 -10.752 1 93.74 203 ILE B N 1
ATOM 3626 C CA . ILE B 1 203 ? 12.971 -16.876 -9.698 1 93.74 203 ILE B CA 1
ATOM 3627 C C . ILE B 1 203 ? 13.903 -16.017 -8.846 1 93.74 203 ILE B C 1
ATOM 3629 O O . ILE B 1 203 ? 13.5 -14.967 -8.34 1 93.74 203 ILE B O 1
ATOM 3633 N N . VAL B 1 204 ? 15.114 -16.446 -8.723 1 95.51 204 VAL B N 1
ATOM 3634 C CA . VAL B 1 204 ? 16.118 -15.705 -7.965 1 95.51 204 VAL B CA 1
ATOM 3635 C C . VAL B 1 204 ? 16.413 -14.378 -8.66 1 95.51 204 VAL B C 1
ATOM 3637 O O . VAL B 1 204 ? 16.56 -13.345 -8.002 1 95.51 204 VAL B O 1
ATOM 3640 N N . GLY B 1 205 ? 16.491 -14.435 -9.964 1 96.19 205 GLY B N 1
ATOM 3641 C CA . GLY B 1 205 ? 16.718 -13.219 -10.728 1 96.19 205 GLY B CA 1
ATOM 3642 C C . GLY B 1 205 ? 15.607 -12.199 -10.569 1 96.19 205 GLY B C 1
ATOM 3643 O O . GLY B 1 205 ? 15.866 -10.995 -10.509 1 96.19 205 GLY B O 1
ATOM 3644 N N . ALA B 1 206 ? 14.386 -12.662 -10.49 1 95.75 206 ALA B N 1
ATOM 3645 C CA . ALA B 1 206 ? 13.229 -11.788 -10.313 1 95.75 206 ALA B CA 1
ATOM 3646 C C . ALA B 1 206 ? 13.275 -11.086 -8.959 1 95.75 206 ALA B C 1
ATOM 3648 O O . ALA B 1 206 ? 13.066 -9.874 -8.874 1 95.75 206 ALA B O 1
ATOM 3649 N N . ALA B 1 207 ? 13.558 -11.814 -7.899 1 96.38 207 ALA B N 1
ATOM 3650 C CA . ALA B 1 207 ? 13.649 -11.246 -6.556 1 96.38 207 ALA B CA 1
ATOM 3651 C C . ALA B 1 207 ? 14.814 -10.265 -6.452 1 96.38 207 ALA B C 1
ATOM 3653 O O . ALA B 1 207 ? 14.665 -9.171 -5.903 1 96.38 207 ALA B O 1
ATOM 3654 N N . LEU B 1 208 ? 15.925 -10.61 -7.012 1 97.14 208 LEU B N 1
ATOM 3655 C CA . LEU B 1 208 ? 17.121 -9.775 -6.972 1 97.14 208 LEU B CA 1
ATOM 3656 C C . LEU B 1 208 ? 16.895 -8.466 -7.722 1 97.14 208 LEU B C 1
ATOM 3658 O O . LEU B 1 208 ? 17.399 -7.417 -7.315 1 97.14 208 LEU B O 1
ATOM 3662 N N . SER B 1 209 ? 16.211 -8.544 -8.778 1 97.77 209 SER B N 1
ATOM 3663 C CA . SER B 1 209 ? 15.95 -7.344 -9.567 1 97.77 209 SER B CA 1
ATOM 3664 C C . SER B 1 209 ? 15.134 -6.328 -8.774 1 97.77 209 SER B C 1
ATOM 3666 O O . SER B 1 209 ? 15.342 -5.12 -8.904 1 97.77 209 SER B O 1
ATOM 3668 N N . ILE B 1 210 ? 14.193 -6.765 -7.968 1 96.98 210 ILE B N 1
ATOM 3669 C CA . ILE B 1 210 ? 13.414 -5.866 -7.124 1 96.98 210 ILE B CA 1
ATOM 3670 C C . ILE B 1 210 ? 14.34 -5.144 -6.147 1 96.98 210 ILE B C 1
ATOM 3672 O O . ILE B 1 210 ? 14.243 -3.927 -5.974 1 96.98 210 ILE B O 1
ATOM 3676 N N . GLY B 1 211 ? 15.225 -5.888 -5.531 1 97.53 211 GLY B N 1
ATOM 3677 C CA . GLY B 1 211 ? 16.164 -5.303 -4.588 1 97.53 211 GLY B CA 1
ATOM 3678 C C . GLY B 1 211 ? 17.04 -4.229 -5.206 1 97.53 211 GLY B C 1
ATOM 3679 O O . GLY B 1 211 ? 17.148 -3.125 -4.67 1 97.53 211 GLY B O 1
ATOM 3680 N N . VAL B 1 212 ? 17.575 -4.543 -6.301 1 97.87 212 VAL B N 1
ATOM 3681 C CA . VAL B 1 212 ? 18.474 -3.611 -6.973 1 97.87 212 VAL B CA 1
ATOM 3682 C C . VAL B 1 212 ? 17.703 -2.363 -7.396 1 97.87 212 VAL B C 1
ATOM 3684 O O . VAL B 1 212 ? 18.203 -1.243 -7.266 1 97.87 212 VAL B O 1
ATOM 3687 N N . SER B 1 213 ? 16.528 -2.542 -7.888 1 97.73 213 SER B N 1
ATOM 3688 C CA . SER B 1 213 ? 15.706 -1.424 -8.34 1 97.73 213 SER B CA 1
ATOM 3689 C C . SER B 1 213 ? 15.321 -0.515 -7.177 1 97.73 213 SER B C 1
ATOM 3691 O O . SER B 1 213 ? 15.291 0.708 -7.322 1 97.73 213 SER B O 1
ATOM 3693 N N . LEU B 1 214 ? 15.021 -1.117 -6.042 1 97.19 214 LEU B N 1
ATOM 3694 C CA . LEU B 1 214 ? 14.664 -0.319 -4.874 1 97.19 214 LEU B CA 1
ATOM 3695 C C . LEU B 1 214 ? 15.87 0.462 -4.361 1 97.19 214 LEU B C 1
ATOM 3697 O O . LEU B 1 214 ? 15.739 1.619 -3.956 1 97.19 214 LEU B O 1
ATOM 3701 N N . TRP B 1 215 ? 17.012 -0.188 -4.378 1 97.9 215 TRP B N 1
ATOM 3702 C CA . TRP B 1 215 ? 18.216 0.515 -3.949 1 97.9 215 TRP B CA 1
ATOM 3703 C C . TRP B 1 215 ? 18.568 1.636 -4.921 1 97.9 215 TRP B C 1
ATOM 3705 O O . TRP B 1 215 ? 19.089 2.678 -4.515 1 97.9 215 TRP B O 1
ATOM 3715 N N . PHE B 1 216 ? 18.312 1.388 -6.183 1 97.92 216 PHE B N 1
ATOM 3716 C CA . PHE B 1 216 ? 18.469 2.447 -7.172 1 97.92 216 PHE B CA 1
ATOM 3717 C C . PHE B 1 216 ? 17.529 3.609 -6.876 1 97.92 216 PHE B C 1
ATOM 3719 O O . PHE B 1 216 ? 17.923 4.773 -6.969 1 97.92 216 PHE B O 1
ATOM 3726 N N . ASN B 1 217 ? 16.318 3.345 -6.53 1 97.34 217 ASN B N 1
ATOM 3727 C CA . ASN B 1 217 ? 15.338 4.358 -6.156 1 97.34 217 ASN B CA 1
ATOM 3728 C C . ASN B 1 217 ? 15.787 5.148 -4.93 1 97.34 217 ASN B C 1
ATOM 3730 O O . ASN B 1 217 ? 15.652 6.372 -4.891 1 97.34 217 ASN B O 1
ATOM 3734 N N . VAL B 1 218 ? 16.311 4.458 -3.927 1 96.72 218 VAL B N 1
ATOM 3735 C CA . VAL B 1 218 ? 16.841 5.089 -2.723 1 96.72 218 VAL B CA 1
ATOM 3736 C C . VAL B 1 218 ? 17.956 6.063 -3.097 1 96.72 218 VAL B C 1
ATOM 3738 O O . VAL B 1 218 ? 17.996 7.191 -2.6 1 96.72 218 VAL B O 1
ATOM 3741 N N . ALA B 1 219 ? 18.824 5.608 -3.93 1 96.43 219 ALA B N 1
ATOM 3742 C CA . ALA B 1 219 ? 19.949 6.44 -4.349 1 96.43 219 ALA B CA 1
ATOM 3743 C C . ALA B 1 219 ? 19.465 7.702 -5.057 1 96.43 219 ALA B C 1
ATOM 3745 O O . ALA B 1 219 ? 19.973 8.797 -4.804 1 96.43 219 ALA B O 1
ATOM 3746 N N . LEU B 1 220 ? 18.5 7.597 -5.938 1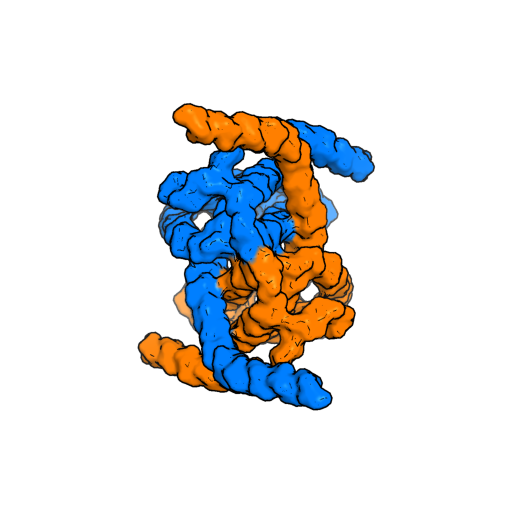 95.67 220 LEU B N 1
ATOM 3747 C CA . LEU B 1 220 ? 17.966 8.746 -6.661 1 95.67 220 LEU B CA 1
ATOM 3748 C C . LEU B 1 220 ? 17.332 9.746 -5.701 1 95.67 220 LEU B C 1
ATOM 3750 O O . LEU B 1 220 ? 17.565 10.952 -5.811 1 95.67 220 LEU B O 1
ATOM 3754 N N . LEU B 1 221 ? 16.573 9.246 -4.76 1 94.02 221 LEU B N 1
ATOM 3755 C CA . LEU B 1 221 ? 15.902 10.126 -3.811 1 94.02 221 LEU B CA 1
ATOM 3756 C C . LEU B 1 221 ? 16.911 10.798 -2.885 1 94.02 221 LEU B C 1
ATOM 3758 O O . LEU B 1 221 ? 16.712 11.941 -2.469 1 94.02 221 LEU B O 1
ATOM 3762 N N . TRP B 1 222 ? 17.932 10.019 -2.604 1 91.49 222 TRP B N 1
ATOM 3763 C CA . TRP B 1 222 ? 18.997 10.575 -1.776 1 91.49 222 TRP B CA 1
ATOM 3764 C C . TRP B 1 222 ? 19.657 11.765 -2.464 1 91.49 222 TRP B C 1
ATOM 3766 O O . TRP B 1 222 ? 19.972 12.767 -1.819 1 91.49 222 TRP B O 1
ATOM 3776 N N . VAL B 1 223 ? 19.848 11.693 -3.716 1 90.52 223 VAL B N 1
ATOM 3777 C CA . VAL B 1 223 ? 20.438 12.781 -4.489 1 90.52 223 VAL B CA 1
ATOM 3778 C C . VAL B 1 223 ? 19.51 13.993 -4.466 1 90.52 223 VAL B C 1
ATOM 3780 O O . VAL B 1 223 ? 19.962 15.126 -4.28 1 90.52 223 VAL B O 1
ATOM 3783 N N . PHE B 1 224 ? 18.231 13.778 -4.579 1 89.58 224 PHE B N 1
ATOM 3784 C CA . PHE B 1 224 ? 17.261 14.866 -4.546 1 89.58 224 PHE B CA 1
ATOM 3785 C C . PHE B 1 224 ? 17.206 15.502 -3.162 1 89.58 224 PHE B C 1
ATOM 3787 O O . PHE B 1 224 ? 17.019 16.714 -3.037 1 89.58 224 PHE B O 1
ATOM 3794 N N . MET B 1 225 ? 17.266 14.687 -2.192 1 84.49 225 MET B N 1
ATOM 3795 C CA . MET B 1 225 ? 17.198 15.161 -0.812 1 84.49 225 MET B CA 1
ATOM 3796 C C . MET B 1 225 ? 18.384 16.064 -0.488 1 84.49 225 MET B C 1
ATOM 3798 O O . MET B 1 225 ? 18.233 17.064 0.216 1 84.49 225 MET B O 1
ATOM 3802 N N . ARG B 1 226 ? 19.52 15.754 -0.978 1 80.06 226 ARG B N 1
ATOM 3803 C CA . ARG B 1 226 ? 20.732 16.53 -0.734 1 80.06 226 ARG B CA 1
ATOM 3804 C C . ARG B 1 226 ? 20.679 17.87 -1.459 1 80.06 226 ARG B C 1
ATOM 3806 O O . ARG B 1 226 ? 21.227 18.864 -0.978 1 80.06 226 ARG B O 1
ATOM 3813 N N . ASP B 1 227 ? 19.999 17.89 -2.508 1 77.31 227 ASP B N 1
ATOM 3814 C CA . ASP B 1 227 ? 19.971 19.095 -3.332 1 77.31 227 ASP B CA 1
ATOM 3815 C C . ASP B 1 227 ? 18.83 20.02 -2.914 1 77.31 227 ASP B C 1
ATOM 3817 O O . ASP B 1 227 ? 18.771 21.174 -3.343 1 77.31 227 ASP B O 1
ATOM 3821 N N . SER B 1 228 ? 18.009 19.529 -2.088 1 67.72 228 SER B N 1
ATOM 3822 C CA . SER B 1 228 ? 16.844 20.338 -1.745 1 67.72 228 SER B CA 1
ATOM 3823 C C . SER B 1 228 ? 17.182 21.365 -0.67 1 67.72 228 SER B C 1
ATOM 3825 O O . SER B 1 228 ? 18.006 21.104 0.209 1 67.72 228 SER B O 1
ATOM 3827 N N . ALA B 1 229 ? 16.832 22.551 -0.929 1 59.95 229 ALA B N 1
ATOM 3828 C CA . ALA B 1 229 ? 17.017 23.667 -0.005 1 59.95 229 ALA B CA 1
ATOM 3829 C C . ALA B 1 229 ? 16.443 23.341 1.371 1 59.95 229 ALA B C 1
ATOM 3831 O O . ALA B 1 229 ? 17 23.746 2.394 1 59.95 229 ALA B O 1
ATOM 3832 N N . LEU B 1 230 ? 15.409 22.645 1.295 1 58.26 230 LEU B N 1
ATOM 3833 C CA . LEU B 1 230 ? 14.729 22.302 2.539 1 58.26 230 LEU B CA 1
ATOM 3834 C C . LEU B 1 230 ? 15.55 21.306 3.35 1 58.26 230 LEU B C 1
ATOM 3836 O O . LEU B 1 230 ? 15.444 21.262 4.578 1 58.26 230 LEU B O 1
ATOM 3840 N N . TYR B 1 231 ? 16.379 20.617 2.657 1 60.67 231 TYR B N 1
ATOM 3841 C CA . TYR B 1 231 ? 17.253 19.657 3.322 1 60.67 231 TYR B CA 1
ATOM 3842 C C . TYR B 1 231 ? 18.169 20.354 4.32 1 60.67 231 TYR B C 1
ATOM 3844 O O . TYR B 1 231 ? 18.423 19.832 5.408 1 60.67 231 TYR B O 1
ATOM 3852 N N . ARG B 1 232 ? 18.471 21.442 3.961 1 59.08 232 ARG B N 1
ATOM 3853 C CA . ARG B 1 232 ? 19.353 22.196 4.846 1 59.08 232 ARG B CA 1
ATOM 3854 C C . ARG B 1 232 ? 18.648 22.548 6.152 1 59.08 232 ARG B C 1
ATOM 3856 O O . ARG B 1 232 ? 19.274 22.575 7.214 1 59.08 232 ARG B O 1
ATOM 3863 N N . GLU B 1 233 ? 17.509 22.687 5.992 1 61.28 233 GLU B N 1
ATOM 3864 C CA . GLU B 1 233 ? 16.762 23.047 7.193 1 61.28 233 GLU B CA 1
ATOM 3865 C C . GLU B 1 233 ? 16.389 21.808 8.003 1 61.28 233 GLU B C 1
ATOM 3867 O O . GLU B 1 233 ? 16.209 21.887 9.22 1 61.28 233 GLU B O 1
ATOM 3872 N N . THR B 1 234 ? 16.344 20.749 7.299 1 58.98 234 THR B N 1
ATOM 3873 C CA . THR B 1 234 ? 15.917 19.525 7.967 1 58.98 234 THR B CA 1
ATOM 3874 C C . THR B 1 234 ? 17.122 18.688 8.386 1 58.98 234 THR B C 1
ATOM 3876 O O . THR B 1 234 ? 17.015 17.834 9.269 1 58.98 234 THR B O 1
ATOM 3879 N N . ASN B 1 235 ? 18.282 18.687 7.567 1 58.48 235 ASN B N 1
ATOM 3880 C CA . ASN B 1 235 ? 19.456 17.839 7.741 1 58.48 235 ASN B CA 1
ATOM 3881 C C . ASN B 1 235 ? 20.299 18.287 8.932 1 58.48 235 ASN B C 1
ATOM 3883 O O . ASN B 1 235 ? 21.485 17.962 9.016 1 58.48 235 ASN B O 1
ATOM 3887 N N . ASN B 1 236 ? 19.849 19.115 9.783 1 49.09 236 ASN B N 1
ATOM 3888 C CA . ASN B 1 236 ? 20.801 19.406 10.85 1 49.09 236 ASN B CA 1
ATOM 3889 C C . ASN B 1 236 ? 21.099 18.167 11.689 1 49.09 236 ASN B C 1
ATOM 3891 O O . ASN B 1 236 ? 21.588 18.277 12.815 1 49.09 236 ASN B O 1
ATOM 3895 N N . LEU B 1 237 ? 20.536 17.128 11.367 1 47.65 237 LEU B N 1
ATOM 3896 C CA . LEU B 1 237 ? 20.858 16.038 12.281 1 47.65 237 LEU B CA 1
ATOM 3897 C C . LEU B 1 237 ? 22.202 15.41 11.927 1 47.65 237 LEU B C 1
ATOM 3899 O O . LEU B 1 237 ? 22.439 15.052 10.771 1 47.65 237 LEU B O 1
ATOM 3903 N N . GLN B 1 238 ? 23.176 15.661 12.61 1 42.9 238 GLN B N 1
ATOM 3904 C CA . GLN B 1 238 ? 24.503 15.054 12.611 1 42.9 238 GLN B CA 1
ATOM 3905 C C . GLN B 1 238 ? 24.413 13.533 12.524 1 42.9 238 GLN B C 1
ATOM 3907 O O . GLN B 1 238 ? 23.717 12.901 13.322 1 42.9 238 GLN B O 1
ATOM 3912 N N . PRO B 1 239 ? 24.653 12.941 11.456 1 44.62 239 PRO B N 1
ATOM 3913 C CA . PRO B 1 239 ? 24.768 11.485 11.354 1 44.62 239 PRO B CA 1
ATOM 3914 C C . PRO B 1 239 ? 25.057 10.82 12.698 1 44.62 239 PRO B C 1
ATOM 3916 O O . PRO B 1 239 ? 24.633 9.686 12.934 1 44.62 239 PRO B O 1
ATOM 3919 N N . GLN B 1 240 ? 25.794 11.407 13.494 1 44.5 240 GLN B N 1
ATOM 3920 C CA . GLN B 1 240 ? 26.227 10.857 14.774 1 44.5 240 GLN B CA 1
ATOM 3921 C C . GLN B 1 240 ? 25.038 10.615 15.7 1 44.5 240 GLN B C 1
ATOM 3923 O O . GLN B 1 240 ? 25.084 9.733 16.56 1 44.5 240 GLN B O 1
ATOM 3928 N N . GLU B 1 241 ? 24.078 11.337 15.553 1 45.8 241 GLU B N 1
ATOM 3929 C CA . GLU B 1 241 ? 22.915 11.19 16.423 1 45.8 24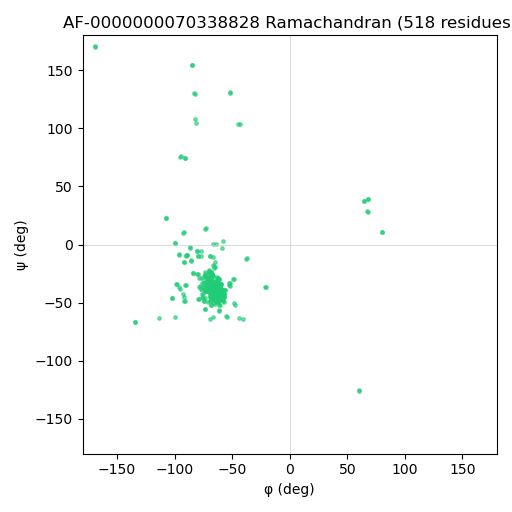1 GLU B CA 1
ATOM 3930 C C . GLU B 1 241 ? 22.043 10.016 15.985 1 45.8 241 GLU B C 1
ATOM 3932 O O . GLU B 1 241 ? 21.34 9.42 16.803 1 45.8 241 GLU B O 1
ATOM 3937 N N . ILE B 1 242 ? 22.024 9.682 14.766 1 47.39 242 ILE B N 1
ATOM 3938 C CA . ILE B 1 242 ? 21.313 8.544 14.192 1 47.39 242 ILE B CA 1
ATOM 3939 C C . ILE B 1 242 ? 21.867 7.244 14.771 1 47.39 242 ILE B C 1
ATOM 3941 O O . ILE B 1 242 ? 21.105 6.366 15.181 1 47.39 242 ILE B O 1
ATOM 3945 N N . PHE B 1 243 ? 23.21 7.186 14.732 1 47.24 243 PHE B N 1
ATOM 3946 C CA . PHE B 1 243 ? 23.888 5.987 15.21 1 47.24 243 PHE B CA 1
ATOM 3947 C C . PHE B 1 243 ? 23.743 5.849 16.721 1 47.24 243 PHE B C 1
ATOM 3949 O O . PHE B 1 243 ? 23.685 4.734 17.245 1 47.24 243 PHE B O 1
ATOM 3956 N N . SER B 1 244 ? 23.764 6.9 17.374 1 44.64 244 SER B N 1
ATOM 3957 C CA . SER B 1 244 ? 23.637 6.821 18.826 1 44.64 244 SER B CA 1
ATOM 3958 C C . SER B 1 244 ? 22.237 6.377 19.235 1 44.64 244 SER B C 1
ATOM 3960 O O . SER B 1 244 ? 22.071 5.67 20.232 1 44.64 244 SER B O 1
ATOM 3962 N N . SER B 1 245 ? 21.307 6.725 18.451 1 42.6 245 SER B N 1
ATOM 3963 C CA . SER B 1 245 ? 19.937 6.343 18.777 1 42.6 245 SER B CA 1
ATOM 3964 C C . SER B 1 245 ? 19.667 4.888 18.413 1 42.6 245 SER B C 1
ATOM 3966 O O . SER B 1 245 ? 18.839 4.227 19.044 1 42.6 245 SER B O 1
ATOM 3968 N N . MET B 1 246 ? 20.241 4.514 17.348 1 46.48 246 MET B N 1
ATOM 3969 C CA . MET B 1 246 ? 20.125 3.109 16.969 1 46.48 246 MET B CA 1
ATOM 3970 C C . MET B 1 246 ? 20.664 2.202 18.07 1 46.48 246 MET B C 1
ATOM 3972 O O . MET B 1 246 ? 20.073 1.163 18.369 1 46.48 246 MET B O 1
ATOM 3976 N N . LYS B 1 247 ? 21.79 2.579 18.616 1 44.29 247 LYS B N 1
ATOM 3977 C CA . LYS B 1 247 ? 22.372 1.795 19.701 1 44.29 247 LYS B CA 1
ATOM 3978 C C . LYS B 1 247 ? 21.424 1.721 20.895 1 44.29 247 LYS B C 1
ATOM 3980 O O . LYS B 1 247 ? 21.293 0.67 21.526 1 44.29 247 LYS B O 1
ATOM 3985 N N . GLN B 1 248 ? 20.82 2.743 21.123 1 41.83 248 GLN B N 1
ATOM 3986 C CA . GLN B 1 248 ? 19.915 2.758 22.267 1 41.83 248 GLN B CA 1
ATOM 3987 C C . GLN B 1 248 ? 18.683 1.897 22.006 1 41.83 248 GLN B C 1
ATOM 3989 O O . GLN B 1 248 ? 18.191 1.217 22.908 1 41.83 248 GLN B O 1
ATOM 3994 N N . TYR B 1 249 ? 18.159 1.917 20.848 1 42.49 249 TYR B N 1
ATOM 3995 C CA . TYR B 1 249 ? 16.932 1.183 20.556 1 42.49 249 TYR B CA 1
ATOM 3996 C C . TYR B 1 249 ? 17.209 -0.309 20.416 1 42.49 249 TYR B C 1
ATOM 3998 O O . TYR B 1 249 ? 16.428 -1.138 20.888 1 42.49 249 TYR B O 1
ATOM 4006 N N . ILE B 1 250 ? 18.267 -0.628 19.739 1 47.44 250 ILE B N 1
ATOM 4007 C CA . ILE B 1 250 ? 18.647 -2.037 19.746 1 47.44 250 ILE B CA 1
ATOM 4008 C C . ILE B 1 250 ? 18.737 -2.539 21.185 1 47.44 250 ILE B C 1
ATOM 4010 O O . ILE B 1 250 ? 18.331 -3.665 21.482 1 47.44 250 ILE B O 1
ATOM 4014 N N . SER B 1 251 ? 19.115 -1.684 21.976 1 44.41 251 SER B N 1
ATOM 4015 C CA . SER B 1 251 ? 19.199 -2.076 23.379 1 44.41 251 SER B CA 1
ATOM 4016 C C . SER B 1 251 ? 17.811 -2.263 23.984 1 44.41 251 SER B C 1
ATOM 4018 O O . SER B 1 251 ? 17.637 -3.05 24.918 1 44.41 251 SER B O 1
ATOM 4020 N N . LEU B 1 252 ? 16.879 -1.574 23.469 1 39.09 252 LEU B N 1
ATOM 4021 C CA . LEU B 1 252 ? 15.525 -1.699 23.996 1 39.09 252 LEU B CA 1
ATOM 4022 C C . LEU B 1 252 ? 14.745 -2.771 23.242 1 39.09 252 LEU B C 1
ATOM 4024 O O . LEU B 1 252 ? 13.95 -3.501 23.839 1 39.09 252 LEU B O 1
ATOM 4028 N N . ALA B 1 253 ? 14.774 -2.734 21.92 1 41.74 253 ALA B N 1
ATOM 4029 C CA . ALA B 1 253 ? 13.999 -3.676 21.117 1 41.74 253 ALA B CA 1
ATOM 4030 C C . ALA B 1 253 ? 14.476 -5.108 21.341 1 41.74 253 ALA B C 1
ATOM 4032 O O . ALA B 1 253 ? 13.666 -6.038 21.391 1 41.74 253 ALA B O 1
ATOM 4033 N N . ILE B 1 254 ? 15.697 -5.311 21.499 1 41.5 254 ILE B N 1
ATOM 4034 C CA . ILE B 1 254 ? 16.219 -6.65 21.751 1 41.5 254 ILE B CA 1
ATOM 4035 C C . ILE B 1 254 ? 15.674 -7.175 23.077 1 41.5 254 ILE B C 1
ATOM 4037 O O . ILE B 1 254 ? 15.198 -8.31 23.153 1 41.5 254 ILE B O 1
ATOM 4041 N N . PRO B 1 255 ? 15.743 -6.418 24.11 1 38.05 255 PRO B N 1
ATOM 4042 C CA . PRO B 1 255 ? 15.168 -6.999 25.325 1 38.05 255 PRO B CA 1
ATOM 4043 C C . PRO B 1 255 ? 13.674 -7.288 25.191 1 38.05 255 PRO B C 1
ATOM 4045 O O . PRO B 1 255 ? 13.186 -8.293 25.714 1 38.05 255 PRO B O 1
ATOM 4048 N N . SER B 1 256 ? 12.916 -6.496 24.56 1 35.75 256 SER B N 1
ATOM 4049 C CA . SER B 1 256 ? 11.48 -6.731 24.452 1 35.75 256 SER B CA 1
ATOM 4050 C C . SER B 1 256 ? 11.183 -7.938 23.568 1 35.75 256 SER B C 1
ATOM 4052 O O . SER B 1 256 ? 10.182 -8.63 23.769 1 35.75 256 SER B O 1
ATOM 4054 N N . ALA B 1 257 ? 11.842 -8.051 22.55 1 35.82 257 ALA B N 1
ATOM 4055 C CA . ALA B 1 257 ? 11.69 -9.248 21.727 1 35.82 257 ALA B CA 1
ATOM 4056 C C . ALA B 1 257 ? 12.157 -10.492 22.478 1 35.82 257 ALA B C 1
ATOM 4058 O O . ALA B 1 257 ? 11.579 -11.571 22.324 1 35.82 257 ALA B O 1
ATOM 4059 N N . MET B 1 258 ? 13.113 -10.378 23.272 1 33.2 258 MET B N 1
ATOM 4060 C CA . MET B 1 258 ? 13.578 -11.504 24.076 1 33.2 258 MET B CA 1
ATOM 4061 C C . MET B 1 258 ? 12.598 -11.811 25.203 1 33.2 258 MET B C 1
ATOM 4063 O O . MET B 1 258 ? 12.601 -12.915 25.751 1 33.2 258 MET B O 1
ATOM 4067 N N . MET B 1 259 ? 11.866 -10.856 25.666 1 31.57 259 MET B N 1
ATOM 4068 C CA . MET B 1 259 ? 10.897 -11.203 26.701 1 31.57 259 MET B CA 1
ATOM 4069 C C . MET B 1 259 ? 9.76 -12.039 26.124 1 31.57 259 MET B C 1
ATOM 4071 O O . MET B 1 259 ? 9.025 -12.693 26.867 1 31.57 259 MET B O 1
ATOM 4075 N N . ILE B 1 260 ? 9.424 -11.752 24.976 1 30.74 260 ILE B N 1
ATOM 4076 C CA . ILE B 1 260 ? 8.342 -12.599 24.485 1 30.74 260 ILE B CA 1
ATOM 4077 C C . ILE B 1 260 ? 8.88 -13.993 24.172 1 30.74 260 ILE B C 1
ATOM 4079 O O . ILE B 1 260 ? 8.112 -14.954 24.072 1 30.74 260 ILE B O 1
ATOM 4083 N N . TRP B 1 261 ? 10.103 -14.105 23.896 1 28.65 261 TRP B N 1
ATOM 4084 C CA . TRP B 1 261 ? 10.503 -15.508 23.898 1 28.65 261 TRP B CA 1
ATOM 4085 C C . TRP B 1 261 ? 10.716 -16.011 25.322 1 28.65 261 TRP B C 1
ATOM 4087 O O . TRP B 1 261 ? 11.229 -15.282 26.174 1 28.65 261 TRP B O 1
#

Nearest PDB structures (foldseek):
  5y50-assembly1_A  TM=9.100E-01  e=3.454E-15  Arabidopsis thaliana
  5xjj-assembly1_A  TM=8.981E-01  e=1.314E-13  Camelina sativa
  7dqk-assembly1_A  TM=8.921E-01  e=1.731E-11  Nicotiana tabacum
  6idr-assembly1_A  TM=7.680E-01  e=5.165E-05  Vibrio cholerae
  4mlb-assembly1_C  TM=7.969E-01  e=9.613E-05  Pyrococcus furiosus

pLDDT: mean 81.75, std 19.52, range [28.6, 98.0]

InterPro domains:
  IPR002528 Multi antimicrobial extrusion protein [PF01554] (34-193)

Solvent-accessible surface area (backbone atoms only — not comparable to full-atom values): 24614 Å² total; per-residue (Å²): 126,80,75,62,63,69,52,61,65,48,54,70,50,46,64,65,35,56,66,31,47,54,44,41,35,48,54,39,50,63,48,10,53,42,32,19,52,26,33,29,32,57,45,44,52,57,45,52,32,48,52,63,29,29,73,74,37,68,66,46,31,57,13,49,52,52,30,50,48,50,44,38,48,66,38,51,22,45,53,52,11,35,36,50,28,47,33,24,56,29,2,24,25,45,32,53,66,37,51,51,56,35,32,51,45,35,50,37,45,30,47,52,38,50,58,57,44,52,64,40,45,55,51,30,69,46,33,31,62,56,36,46,72,71,68,44,58,66,70,40,23,49,51,14,21,52,28,38,47,41,28,41,59,24,53,54,23,45,28,49,33,46,34,53,51,35,57,31,39,30,70,69,45,40,63,62,49,28,53,23,35,49,50,22,41,64,54,28,54,61,47,26,50,42,31,26,65,72,68,57,43,37,56,46,17,24,26,36,30,48,14,54,26,36,42,49,26,38,52,48,45,48,53,52,46,71,68,34,74,63,31,67,60,18,58,72,64,55,69,68,57,52,57,55,41,42,56,53,42,54,60,49,53,48,52,56,59,50,63,74,94,124,79,80,58,61,70,53,60,68,50,55,72,54,46,66,68,33,55,67,32,47,53,44,40,36,47,55,40,49,64,49,10,53,42,34,19,52,27,34,29,33,57,45,43,53,56,45,54,33,49,54,61,26,30,72,72,36,69,65,47,31,57,13,48,52,52,30,50,49,51,45,36,49,66,39,54,21,44,52,52,10,36,36,50,27,46,34,24,54,31,2,23,25,47,30,53,66,36,50,52,55,36,32,52,45,35,49,36,45,31,46,51,38,51,58,55,45,53,65,40,46,54,50,30,67,46,33,33,62,55,35,47,73,71,68,44,58,67,70,42,23,49,51,15,21,52,28,39,49,40,28,42,58,24,52,53,23,46,27,49,34,47,34,51,51,36,56,33,40,31,70,69,45,40,64,62,49,26,53,24,35,49,50,23,40,64,52,28,53,62,47,26,51,41,30,25,66,73,68,58,45,38,55,45,18,24,25,36,29,48,14,53,26,36,42,50,26,37,53,47,45,49,55,51,47,71,68,34,73,62,31,67,59,20,59,72,64,56,69,68,57,53,56,55,42,42,57,53,41,54,60,48,53,49,54,56,57,51,63,74,94